Protein AF-A0A9N9QS93-F1 (afdb_monomer_lite)

Foldseek 3Di:
DDAWDQDPVLLVLVLVLCLVCVVQQPPDDPVPPDDPVVNVVSLQVSLVVSQVPPHTDRDDSVVVVVVVVVLLVVLLVCVVVVHDHDPSSVSSCVSSDVPPCPDDPDCVVPPDDDDDDDPDPPPPVPVVVVVVVVVVVVVVVPDDDDDDDDDDDDDDDDDDDDDDDDDDDDDDDDDDDPPVVVVVVVVVVVVVVVVVVVVVVVVVVVVVVVVVVVVVVCCVDPVVVVVVVVVVVVCVVDDDDDPVVVVVVVVVVVVDPVSVVVVVVVVVVVVVVVVVVLVVLLVVLLVVLVVVLPDPPPDPDPDDDDDDDDDDPFDFDQDPPRQTQRADDDQDPVNLLVLLLVLLVCSSRSVPPPSLVSSCVVVVSYDSVRSVVSVVDPVSSVSSSVSNVVVCVVVVVPVPPPPDPPPDDPPDPVVVVVVVVVVPPPDD

Secondary structure (DSSP, 8-state):
---PPPPHHHHHHHHHHHHH-THHHH----TTT--HHHHHHHHHHHHHHHHT-SSS----HHHHHHHHHHHHHHHHHHHHTTPPPPHHHHHHHHHH----------GGG----------SSTTSHHHHHHHHHHHHHHHHTT-------------------PPPP----------S-HHHHHHHHHHHHHHHHHHHHHHHHHHHHHHHHHHHHHHHHHHHSHHHHHHHHHHHHHHHHH-SS-HHHHHHHHHHHHH-HHHHHHHHHHHHHHHHHHHHHHHHHHHHHHHHHHHHHHS--------------------PEEPTTS-EE-TTPPPPHHHHHHHHHHHHHHHHHT--TTHHHHHHHH-TTS-HHHHHHHHHSHHHHHHHHHHHHHHHHHTT--TT--S----PPP--TTHHHHHHHTTSS---

pLDDT: mean 71.2, std 20.78, range [30.19, 97.88]

InterPro domains:
  IPR028002 Myb/SANT-like DNA-binding domain 5 [PF13873] (3-79)

Radius of gyration: 34.36 Å; chains: 1; bounding box: 88×80×97 Å

Sequence (428 aa):
MEKKRTTKTQFKIYLSFLRENPVLLTGKLNPSTTNPEDIIKAWEKLTTTLNSCKDGPMRDTASWKKAFTEWNSNARKKARENKPLTDLENAIINITGAVAVKGITVPELGLQVQNEPKEDEEHQYQEENLSLGQKLVDEVQKMDFDLDEEVVVLEVVDDDDKPQEVTPNRAPNIPKKNQEEKSNRDQLEELLAAVEKLRIAVASMQKYINSIDSRLKAIHSEEGRLLADKVMENLNKNLPLTFTENIQEFDKLMDNEDFKNTHAFSQRTQEAIKKVRQQAAYRDAVQNYLKDIQTPKVKPTTNKGKPQKPSAPDDQVAGPSGVTITKNARWTPDQISRLVSEEARLVYEGETRFMNQALFAFYSARTLGSIKNMRTRPEYKRQVVERLQRRTENLGINNGTLIGERSQPPSNIEDRNNAVAIKKGLVN

Organism: NCBI:txid467358

Structure (mmCIF, N/CA/C/O backbone):
data_AF-A0A9N9QS93-F1
#
_entry.id   AF-A0A9N9QS93-F1
#
loop_
_atom_site.group_PDB
_atom_site.id
_atom_site.type_symbol
_atom_site.label_atom_id
_atom_site.label_alt_id
_atom_site.label_comp_id
_atom_site.label_asym_id
_atom_site.label_entity_id
_atom_site.label_seq_id
_atom_site.pdbx_PDB_ins_code
_atom_site.Cartn_x
_atom_site.Cartn_y
_atom_site.Cartn_z
_atom_site.occupancy
_atom_site.B_iso_or_equiv
_atom_site.auth_seq_id
_atom_site.auth_comp_id
_atom_site.auth_asym_id
_atom_site.auth_atom_id
_atom_site.pdbx_PDB_model_num
ATOM 1 N N . MET A 1 1 ? 14.104 1.485 33.576 1.00 49.00 1 MET A N 1
ATOM 2 C CA . MET A 1 1 ? 12.699 1.291 34.000 1.00 49.00 1 MET A CA 1
ATOM 3 C C . MET A 1 1 ? 12.014 0.431 32.954 1.00 49.00 1 MET A C 1
ATOM 5 O O . MET A 1 1 ? 12.050 0.796 31.785 1.00 49.00 1 MET A O 1
ATOM 9 N N . GLU A 1 2 ? 11.469 -0.723 33.331 1.00 56.25 2 GLU A N 1
ATOM 10 C CA . GLU A 1 2 ? 10.764 -1.602 32.391 1.00 56.25 2 GLU A CA 1
ATOM 11 C C . GLU A 1 2 ? 9.545 -0.896 31.783 1.00 56.25 2 GLU A C 1
ATOM 13 O O . GLU A 1 2 ? 8.755 -0.255 32.484 1.00 56.25 2 GLU A O 1
ATOM 18 N N . LYS A 1 3 ? 9.385 -1.004 30.459 1.00 73.44 3 LYS A N 1
ATOM 19 C CA . LYS A 1 3 ? 8.229 -0.447 29.750 1.00 73.44 3 LYS A CA 1
ATOM 20 C C . LYS A 1 3 ? 6.999 -1.292 30.085 1.00 73.44 3 LYS A C 1
ATOM 22 O O . LYS A 1 3 ? 6.766 -2.329 29.469 1.00 73.44 3 LYS A O 1
ATOM 27 N N . LYS A 1 4 ? 6.199 -0.843 31.057 1.00 86.12 4 LYS A N 1
ATOM 28 C CA . LYS A 1 4 ? 4.921 -1.487 31.397 1.00 86.12 4 LYS A CA 1
ATOM 29 C C . LYS A 1 4 ? 4.010 -1.533 30.161 1.00 86.12 4 LYS A C 1
ATOM 31 O O . LYS A 1 4 ? 3.815 -0.524 29.474 1.00 86.12 4 LYS A O 1
ATOM 36 N N . ARG A 1 5 ? 3.449 -2.709 29.871 1.00 90.88 5 ARG A N 1
ATOM 37 C CA . ARG A 1 5 ? 2.455 -2.890 28.801 1.00 90.88 5 ARG A CA 1
ATOM 38 C C . ARG A 1 5 ? 1.121 -2.259 29.208 1.00 90.88 5 ARG A C 1
ATOM 40 O O . ARG A 1 5 ? 0.769 -2.257 30.385 1.00 90.88 5 ARG A O 1
ATOM 47 N N . THR A 1 6 ? 0.388 -1.726 28.231 1.00 93.25 6 THR A N 1
ATOM 48 C CA . THR A 1 6 ? -0.964 -1.186 28.441 1.00 93.25 6 THR A CA 1
ATOM 49 C C . THR A 1 6 ? -1.883 -2.290 28.953 1.00 93.25 6 THR A C 1
ATOM 51 O O . THR A 1 6 ? -1.929 -3.380 28.381 1.00 93.25 6 THR A O 1
ATOM 54 N N . THR A 1 7 ? -2.589 -2.026 30.048 1.00 95.06 7 THR A N 1
ATOM 55 C CA . THR A 1 7 ? -3.411 -3.038 30.720 1.00 95.06 7 THR A CA 1
ATOM 56 C C . THR A 1 7 ? -4.788 -3.175 30.071 1.00 95.06 7 THR A C 1
ATOM 58 O O . THR A 1 7 ? -5.277 -2.269 29.392 1.00 95.06 7 THR A O 1
ATOM 61 N N . LYS A 1 8 ? -5.464 -4.311 30.303 1.00 94.81 8 LYS A N 1
ATOM 62 C CA . LYS A 1 8 ? -6.842 -4.532 29.819 1.00 94.81 8 LYS A CA 1
ATOM 63 C C . LYS A 1 8 ? -7.809 -3.463 30.348 1.00 94.81 8 LYS A C 1
ATOM 65 O O . LYS A 1 8 ? -8.697 -3.035 29.617 1.00 94.81 8 LYS A O 1
ATOM 70 N N . THR A 1 9 ? -7.619 -3.004 31.586 1.00 95.44 9 THR A N 1
ATOM 71 C CA . THR A 1 9 ? -8.416 -1.931 32.202 1.00 95.44 9 THR A CA 1
ATOM 72 C C . THR A 1 9 ? -8.249 -0.610 31.454 1.00 95.44 9 THR A C 1
ATOM 74 O O . THR A 1 9 ? -9.244 0.027 31.117 1.00 95.44 9 THR A O 1
ATOM 77 N N . GLN A 1 10 ? -7.011 -0.243 31.105 1.00 95.88 10 GLN A N 1
ATOM 78 C CA . GLN A 1 10 ? -6.738 0.949 30.300 1.00 95.88 10 GLN A CA 1
ATOM 79 C C . GLN A 1 10 ? -7.393 0.860 28.914 1.00 95.88 10 GLN A C 1
ATOM 81 O O . GLN A 1 10 ? -8.005 1.829 28.475 1.00 95.88 10 GLN A O 1
ATOM 86 N N . PHE A 1 11 ? -7.360 -0.304 28.251 1.00 96.12 11 PHE A N 1
ATOM 87 C CA . PHE A 1 11 ? -8.075 -0.490 26.981 1.00 96.12 11 PHE A CA 1
ATOM 88 C C . PHE A 1 11 ? -9.597 -0.345 27.123 1.00 96.12 11 PHE A C 1
ATOM 90 O O . PHE A 1 11 ? -10.229 0.262 26.262 1.00 96.12 11 PHE A O 1
ATOM 97 N N . LYS A 1 12 ? -10.199 -0.846 28.210 1.00 96.56 12 LYS A N 1
ATOM 98 C CA . LYS A 1 12 ? -11.641 -0.676 28.469 1.00 96.56 12 LYS A CA 1
ATOM 99 C C . LYS A 1 12 ? -12.028 0.795 28.644 1.00 96.56 12 LYS A C 1
ATOM 101 O O . LYS A 1 12 ? -13.013 1.220 28.049 1.00 96.56 12 LYS A O 1
ATOM 106 N N . ILE A 1 13 ? -11.232 1.562 29.392 1.00 96.31 13 ILE A N 1
ATOM 107 C CA . ILE A 1 13 ? -11.418 3.015 29.560 1.00 96.31 13 ILE A CA 1
ATOM 108 C C . ILE A 1 13 ? -11.278 3.736 28.220 1.00 96.31 13 ILE A C 1
ATOM 110 O O . ILE A 1 13 ? -12.053 4.634 27.905 1.00 96.31 13 ILE A O 1
ATOM 114 N N . TYR A 1 14 ? -10.322 3.302 27.399 1.00 94.88 14 TYR A N 1
ATOM 115 C CA . TYR A 1 14 ? -10.157 3.814 26.044 1.00 94.88 14 TYR A CA 1
ATOM 116 C C . TYR A 1 14 ? -11.441 3.647 25.222 1.00 94.88 14 TYR A C 1
ATOM 118 O O . TYR A 1 14 ? -11.921 4.595 24.604 1.00 94.88 14 TYR A O 1
ATOM 126 N N . LEU A 1 15 ? -12.019 2.443 25.236 1.00 96.12 15 LEU A N 1
ATOM 127 C CA . LEU A 1 15 ? -13.228 2.115 24.479 1.00 96.12 15 LEU A CA 1
ATOM 128 C C . LEU A 1 15 ? -14.457 2.879 24.979 1.00 96.12 15 LEU A C 1
ATOM 130 O O . LEU A 1 15 ? -15.233 3.358 24.155 1.00 96.12 15 LEU A O 1
ATOM 134 N N . SER A 1 16 ? -14.648 3.003 26.298 1.00 96.38 16 SER A N 1
ATOM 135 C CA . SER A 1 16 ? -15.770 3.773 26.851 1.00 96.38 16 SER A CA 1
ATOM 136 C C . SER A 1 16 ? -15.666 5.246 26.467 1.00 96.38 16 SER A C 1
ATOM 138 O O . SER A 1 16 ? -16.629 5.818 25.964 1.00 96.38 16 SER A O 1
ATOM 140 N N . PHE A 1 17 ? -14.469 5.827 26.575 1.00 96.50 17 PHE A N 1
ATOM 141 C CA . PHE A 1 17 ? -14.252 7.230 26.239 1.00 96.50 17 PHE A CA 1
ATOM 142 C C . PHE A 1 17 ? -14.487 7.523 24.752 1.00 96.50 17 PHE A C 1
ATOM 144 O O . PHE A 1 17 ? -15.065 8.553 24.411 1.00 96.50 17 PHE A O 1
ATOM 151 N N . LEU A 1 18 ? -14.076 6.620 23.856 1.00 93.88 18 LEU A N 1
ATOM 152 C CA . LEU A 1 18 ? -14.307 6.774 22.416 1.00 93.88 18 LEU A CA 1
ATOM 153 C C . LEU A 1 18 ? -15.787 6.680 22.032 1.00 93.88 18 LEU A C 1
ATOM 155 O O . LEU A 1 18 ? -16.204 7.361 21.098 1.00 93.88 18 LEU A O 1
ATOM 159 N N . ARG A 1 19 ? -16.582 5.870 22.744 1.00 93.75 19 ARG A N 1
ATOM 160 C CA . ARG A 1 19 ? -18.041 5.825 22.549 1.00 93.75 19 ARG A CA 1
ATOM 161 C C . ARG A 1 19 ? -18.705 7.135 22.960 1.00 93.75 19 ARG A C 1
ATOM 163 O O . ARG A 1 19 ? -19.600 7.600 22.267 1.00 93.75 19 ARG A O 1
ATOM 170 N N . GLU A 1 20 ? -18.249 7.725 24.060 1.00 93.75 20 GLU A N 1
ATOM 171 C CA . GLU A 1 20 ? -18.758 9.005 24.565 1.00 93.75 20 GLU A CA 1
ATOM 172 C C . GLU A 1 20 ? -18.283 10.206 23.735 1.00 93.75 20 GLU A C 1
ATOM 174 O O . GLU A 1 20 ? -18.955 11.233 23.699 1.00 93.75 20 GLU A O 1
ATOM 179 N N . ASN A 1 21 ? -17.143 10.085 23.043 1.00 92.19 21 ASN A N 1
ATOM 180 C CA . ASN A 1 21 ? -16.522 11.178 22.292 1.00 92.19 21 ASN A CA 1
ATOM 181 C C . ASN A 1 21 ? -16.255 10.780 20.826 1.00 92.19 21 ASN A C 1
ATOM 183 O O . ASN A 1 21 ? -15.091 10.635 20.429 1.00 92.19 21 ASN A O 1
ATOM 187 N N . PRO A 1 22 ? -17.300 10.666 19.979 1.00 87.62 22 PRO A N 1
ATOM 188 C CA . PRO A 1 22 ? -17.157 10.264 18.574 1.00 87.62 22 PRO A CA 1
ATOM 189 C C . PRO A 1 22 ? -16.245 11.183 17.749 1.00 87.62 22 PRO A C 1
ATOM 191 O O . PRO A 1 22 ? -15.680 10.765 16.739 1.00 87.62 22 PRO A O 1
ATOM 194 N N . VAL A 1 23 ? -16.056 12.426 18.202 1.00 86.81 23 VAL A N 1
ATOM 195 C CA . VAL A 1 23 ? -15.156 13.421 17.600 1.00 86.81 23 VAL A CA 1
ATOM 196 C C . VAL A 1 23 ? -13.704 12.934 17.488 1.00 86.81 23 VAL A C 1
ATOM 198 O O . VAL A 1 23 ? -12.978 13.335 16.581 1.00 86.81 23 VAL A O 1
ATOM 201 N N . LEU A 1 24 ? -13.278 12.029 18.375 1.00 87.75 24 LEU A N 1
ATOM 202 C CA . LEU A 1 24 ? -11.933 11.453 18.348 1.00 87.75 24 LEU A CA 1
ATOM 203 C C . LEU A 1 24 ? -11.756 10.385 17.259 1.00 87.75 24 LEU A C 1
ATOM 205 O O . LEU A 1 24 ? -10.625 10.090 16.873 1.00 87.75 24 LEU A O 1
ATOM 209 N N . LEU A 1 25 ? -12.853 9.804 16.766 1.00 84.94 25 LEU A N 1
ATOM 210 C CA . LEU A 1 25 ? -12.836 8.700 15.805 1.00 84.94 25 LEU A CA 1
ATOM 211 C C . LEU A 1 25 ? -12.761 9.187 14.364 1.00 84.94 25 LEU A C 1
ATOM 213 O O . LEU A 1 25 ? -12.072 8.591 13.538 1.00 84.94 25 LEU A O 1
ATOM 217 N N . THR A 1 26 ? -13.496 10.250 14.048 1.00 71.69 26 THR A N 1
ATOM 218 C CA . THR A 1 26 ? -13.679 10.690 12.666 1.00 71.69 26 THR A CA 1
ATOM 219 C C . THR A 1 26 ? -12.402 11.258 12.069 1.00 71.69 26 THR A C 1
ATOM 221 O O . THR A 1 26 ? -12.235 11.166 10.854 1.00 71.69 26 THR A O 1
ATOM 224 N N . GLY A 1 27 ? -11.508 11.848 12.877 1.00 62.06 27 GLY A N 1
ATOM 225 C CA . GLY A 1 27 ? -10.233 12.450 12.441 1.00 62.06 27 GLY A CA 1
ATOM 226 C C . GLY A 1 27 ? -10.374 13.580 11.407 1.00 62.06 27 GLY A C 1
ATOM 227 O O . GLY A 1 27 ? -9.399 14.236 11.051 1.00 62.06 27 GLY A O 1
ATOM 228 N N . LYS A 1 28 ? -11.594 13.811 10.922 1.00 58.72 28 LYS A N 1
ATOM 229 C CA . LYS A 1 28 ? -11.998 14.856 10.006 1.00 58.72 28 LYS A CA 1
ATOM 230 C C . LYS A 1 28 ? -12.553 15.974 10.865 1.00 58.72 28 LYS A C 1
ATOM 232 O O . LYS A 1 28 ? -13.632 15.850 11.439 1.00 58.72 28 LYS A O 1
ATOM 237 N N . LEU A 1 29 ? -11.786 17.053 10.944 1.00 52.09 29 LEU A N 1
ATOM 238 C CA . LEU A 1 29 ? -12.290 18.347 11.368 1.00 52.09 29 LEU A CA 1
ATOM 239 C C . LEU A 1 29 ? -13.377 18.729 10.363 1.00 52.09 29 LEU A C 1
ATOM 241 O O . LEU A 1 29 ? -13.063 19.132 9.245 1.00 52.09 29 LEU A O 1
ATOM 245 N N . ASN A 1 30 ? -14.647 18.542 10.717 1.00 55.81 30 ASN A N 1
ATOM 246 C CA . ASN A 1 30 ? -15.706 19.219 9.985 1.00 55.81 30 ASN A CA 1
ATOM 247 C C . ASN A 1 30 ? -15.518 20.717 10.267 1.00 55.81 30 ASN A C 1
ATOM 249 O O . ASN A 1 30 ? -15.663 21.112 11.429 1.00 55.81 30 ASN A O 1
ATOM 253 N N . PRO A 1 31 ? -15.185 21.544 9.254 1.00 53.72 31 PRO A N 1
ATOM 254 C CA . PRO A 1 31 ? -14.820 22.947 9.468 1.00 53.72 31 PRO A CA 1
ATOM 255 C C . PRO A 1 31 ? -15.928 23.765 10.138 1.00 53.72 31 PRO A C 1
ATOM 257 O O . PRO A 1 31 ? -15.662 24.820 10.697 1.00 53.72 31 PRO A O 1
ATOM 260 N N . SER A 1 32 ? -17.171 23.283 10.067 1.00 56.09 32 SER A N 1
ATOM 261 C CA . SER A 1 32 ? -18.353 23.964 10.583 1.00 56.09 32 SER A CA 1
ATOM 262 C C . SER A 1 32 ? -18.759 23.565 12.004 1.00 56.09 32 SER A C 1
ATOM 264 O O . SER A 1 32 ? -19.561 24.279 12.595 1.00 56.09 32 SER A O 1
ATOM 266 N N . THR A 1 33 ? -18.275 22.445 12.558 1.00 60.69 33 THR A N 1
ATOM 267 C CA . THR A 1 33 ? -18.857 21.877 13.797 1.00 60.69 33 THR A CA 1
ATOM 268 C C . THR A 1 33 ? -17.859 21.502 14.880 1.00 60.69 33 THR A C 1
ATOM 270 O O . THR A 1 33 ? -18.278 21.207 15.995 1.00 60.69 33 THR A O 1
ATOM 273 N N . THR A 1 34 ? -16.559 21.450 14.593 1.00 72.31 34 THR A N 1
ATOM 274 C CA . THR A 1 34 ? -15.590 20.937 15.567 1.00 72.31 34 THR A CA 1
ATOM 275 C C . THR A 1 34 ? -14.403 21.870 15.696 1.00 72.31 34 THR A C 1
ATOM 277 O O . THR A 1 34 ? -13.555 21.933 14.806 1.00 72.31 34 THR A O 1
ATOM 280 N N . ASN A 1 35 ? -14.326 22.560 16.835 1.00 82.94 35 ASN A N 1
ATOM 281 C CA . ASN A 1 35 ? -13.157 23.356 17.165 1.00 82.94 35 ASN A CA 1
ATOM 282 C C . ASN A 1 35 ? -11.963 22.425 17.433 1.00 82.94 35 ASN A C 1
ATOM 284 O O . ASN A 1 35 ? -12.101 21.423 18.143 1.00 82.94 35 ASN A O 1
ATOM 288 N N . PRO A 1 36 ? -10.768 22.746 16.912 1.00 85.25 36 PRO A N 1
ATOM 289 C CA . PRO A 1 36 ? -9.567 21.945 17.144 1.00 85.25 36 PRO A CA 1
ATOM 290 C C . PRO A 1 36 ? -9.199 21.860 18.634 1.00 85.25 36 PRO A C 1
ATOM 292 O O . PRO A 1 36 ? -8.659 20.845 19.075 1.00 85.25 36 PRO A O 1
ATOM 295 N N . GLU A 1 37 ? -9.541 22.882 19.425 1.00 88.31 37 GLU A N 1
ATOM 296 C CA . GLU A 1 37 ? -9.319 22.884 20.873 1.00 88.31 37 GLU A CA 1
ATOM 297 C C . GLU A 1 37 ? -10.093 21.789 21.607 1.00 88.31 37 GLU A C 1
ATOM 299 O O . GLU A 1 37 ? -9.566 21.202 22.550 1.00 88.31 37 GLU A O 1
ATOM 304 N N . ASP A 1 38 ? -11.313 21.467 21.175 1.00 88.12 38 ASP A N 1
ATOM 305 C CA . ASP A 1 38 ? -12.143 20.465 21.851 1.00 88.12 38 ASP A CA 1
ATOM 306 C C . ASP A 1 38 ? -11.562 19.060 21.673 1.00 88.12 38 ASP A C 1
ATOM 308 O O . ASP A 1 38 ? -11.602 18.239 22.588 1.00 88.12 38 ASP A O 1
ATOM 312 N N . ILE A 1 39 ? -10.927 18.800 20.525 1.00 89.88 39 ILE A N 1
ATOM 313 C CA . ILE A 1 39 ? -10.193 17.554 20.279 1.00 89.88 39 ILE A CA 1
ATOM 314 C C . ILE A 1 39 ? -8.963 17.471 21.183 1.00 89.88 39 ILE A C 1
ATOM 316 O O . ILE A 1 39 ? -8.694 16.410 21.749 1.00 89.88 39 ILE A O 1
ATOM 320 N N . ILE A 1 40 ? -8.213 18.568 21.333 1.00 91.69 40 ILE A N 1
ATOM 321 C CA . ILE A 1 40 ? -7.046 18.615 22.225 1.00 91.69 40 ILE A CA 1
ATOM 322 C C . ILE A 1 40 ? -7.488 18.353 23.671 1.00 91.69 40 ILE A C 1
ATOM 324 O O . ILE A 1 40 ? -6.968 17.428 24.296 1.00 91.69 40 ILE A O 1
ATOM 328 N N . LYS A 1 41 ? -8.521 19.056 24.151 1.00 94.06 41 LYS A N 1
ATOM 329 C CA . LYS A 1 41 ? -9.094 18.877 25.496 1.00 94.06 41 LYS A CA 1
ATOM 330 C C . LYS A 1 41 ? -9.623 17.458 25.719 1.00 94.06 41 LYS A C 1
ATOM 332 O O . LYS A 1 41 ? -9.395 16.875 26.778 1.00 94.06 41 LYS A O 1
ATOM 337 N N . ALA A 1 42 ? -10.288 16.859 24.728 1.00 94.38 42 ALA A N 1
ATOM 338 C CA . ALA A 1 42 ? -10.767 15.479 24.813 1.00 94.38 42 ALA A CA 1
ATOM 339 C C . ALA A 1 42 ? -9.605 14.477 24.946 1.00 94.38 42 ALA A C 1
ATOM 341 O O . ALA A 1 42 ? -9.665 13.558 25.765 1.00 94.38 42 ALA A O 1
ATOM 342 N N . TRP A 1 43 ? -8.520 14.684 24.197 1.00 95.56 43 TRP A N 1
ATOM 343 C CA . TRP A 1 43 ? -7.308 13.871 24.297 1.00 95.56 43 TRP A CA 1
ATOM 344 C C . TRP A 1 43 ? -6.577 14.030 25.639 1.00 95.56 43 TRP A C 1
ATOM 346 O O . TRP A 1 43 ? -6.090 13.042 26.195 1.00 95.56 43 TRP A O 1
ATOM 356 N N . GLU A 1 44 ? -6.508 15.245 26.178 1.00 96.62 44 GLU A N 1
ATOM 357 C CA . GLU A 1 44 ? -5.924 15.524 27.497 1.00 96.62 44 GLU A CA 1
ATOM 358 C C . GLU A 1 44 ? -6.747 14.898 28.628 1.00 96.62 44 GLU A C 1
ATOM 360 O O . GLU A 1 44 ? -6.191 14.256 29.527 1.00 96.62 44 GLU A O 1
ATOM 365 N N . LYS A 1 45 ? -8.080 15.001 28.551 1.00 97.12 45 LYS A N 1
ATOM 366 C CA . LYS A 1 45 ? -8.998 14.356 29.497 1.00 97.12 45 LYS A CA 1
ATOM 367 C C . LYS A 1 45 ? -8.814 12.839 29.486 1.00 97.12 45 LYS A C 1
ATOM 369 O O . LYS A 1 45 ? -8.608 12.254 30.547 1.00 97.12 45 LYS A O 1
ATOM 374 N N . LEU A 1 46 ? -8.793 12.217 28.304 1.00 96.75 46 LEU A N 1
ATOM 375 C CA . LEU A 1 46 ? -8.540 10.781 28.162 1.00 96.75 46 LEU A CA 1
ATOM 376 C C . LEU A 1 46 ? -7.184 10.378 28.756 1.00 96.75 46 LEU A C 1
ATOM 378 O O . LEU A 1 46 ? -7.097 9.401 29.498 1.00 96.75 46 LEU A O 1
ATOM 382 N N . THR A 1 47 ? -6.134 11.151 28.478 1.00 97.19 47 THR A N 1
ATOM 383 C CA . THR A 1 47 ? -4.787 10.902 29.014 1.00 97.19 47 THR A CA 1
ATOM 384 C C . THR A 1 47 ? -4.776 10.942 30.541 1.00 97.19 47 THR A C 1
ATOM 386 O O . THR A 1 47 ? -4.214 10.056 31.183 1.00 97.19 47 THR A O 1
ATOM 389 N N . THR A 1 48 ? -5.467 11.917 31.131 1.00 97.44 48 THR A N 1
ATOM 390 C CA . THR A 1 48 ? -5.608 12.052 32.586 1.00 97.44 48 THR A CA 1
ATOM 391 C C . THR A 1 48 ? -6.356 10.862 33.186 1.00 97.44 48 THR A C 1
ATOM 393 O O . THR A 1 48 ? -5.921 10.302 34.193 1.00 97.44 48 THR A O 1
ATOM 396 N N . THR A 1 49 ? -7.442 10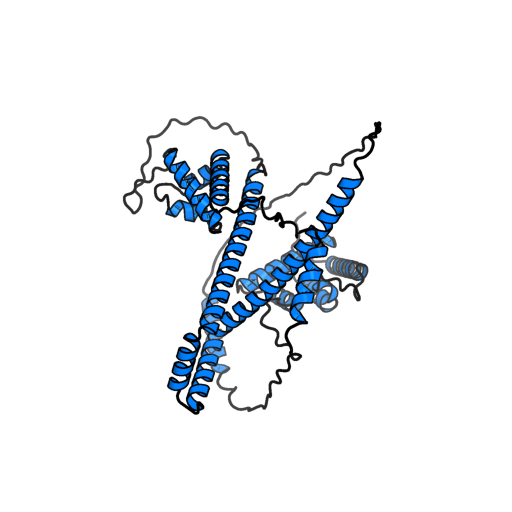.411 32.550 1.00 96.62 49 THR A N 1
ATOM 397 C CA . THR A 1 49 ? -8.208 9.237 32.996 1.00 96.62 49 THR A CA 1
ATOM 398 C C . THR A 1 49 ? -7.385 7.947 32.905 1.00 96.62 49 THR A C 1
ATOM 400 O O . THR A 1 49 ? -7.374 7.165 33.853 1.00 96.62 49 THR A O 1
ATOM 403 N N . LEU A 1 50 ? -6.638 7.739 31.815 1.00 96.25 50 LEU A N 1
ATOM 404 C CA . LEU A 1 50 ? -5.774 6.563 31.633 1.00 96.25 50 LEU A CA 1
ATOM 405 C C . LEU A 1 50 ? -4.599 6.532 32.616 1.00 96.25 50 LEU A C 1
ATOM 407 O O . LEU A 1 50 ? -4.239 5.461 33.108 1.00 96.25 50 LEU A O 1
ATOM 411 N N . ASN A 1 51 ? -4.012 7.694 32.909 1.00 96.12 51 ASN A N 1
ATOM 412 C CA . ASN A 1 51 ? -2.896 7.823 33.849 1.00 96.12 51 ASN A CA 1
ATOM 413 C C . ASN A 1 51 ? -3.348 7.745 35.317 1.00 96.12 51 ASN A C 1
ATOM 415 O O . ASN A 1 51 ? -2.530 7.470 36.188 1.00 96.12 51 ASN A O 1
ATOM 419 N N . SER A 1 52 ? -4.641 7.946 35.591 1.00 96.06 52 SER A N 1
ATOM 420 C CA . SER A 1 52 ? -5.232 7.760 36.922 1.00 96.06 52 SER A CA 1
ATOM 421 C C . SER A 1 52 ? -5.419 6.277 37.281 1.00 96.06 52 SER A C 1
ATOM 423 O O . SER A 1 52 ? -5.641 5.939 38.445 1.00 96.06 52 SER A O 1
ATOM 425 N N . CYS A 1 53 ? -5.306 5.362 36.309 1.00 93.06 53 CYS A N 1
ATOM 426 C CA . CYS A 1 53 ? -5.226 3.930 36.583 1.00 93.06 53 CYS A CA 1
ATOM 427 C C . CYS A 1 53 ? -3.902 3.598 37.273 1.00 93.06 53 CYS A C 1
ATOM 429 O O . CYS A 1 53 ? -2.838 3.732 36.674 1.00 93.06 53 CYS A O 1
ATOM 431 N N . LYS A 1 54 ? -3.975 3.084 38.507 1.00 88.06 54 LYS A N 1
ATOM 432 C CA . LYS A 1 54 ? -2.799 2.603 39.256 1.00 88.06 54 LYS A CA 1
ATOM 433 C C . LYS A 1 54 ? -2.048 1.482 38.519 1.00 88.06 54 LYS A C 1
ATOM 435 O O . LYS A 1 54 ? -0.829 1.373 38.641 1.00 88.06 54 LYS A O 1
ATOM 440 N N . ASP A 1 55 ? -2.768 0.712 37.702 1.00 85.88 55 ASP A N 1
ATOM 441 C CA . ASP A 1 55 ? -2.240 -0.429 36.959 1.00 85.88 55 ASP A CA 1
ATOM 442 C C . ASP A 1 55 ? -2.007 -0.087 35.481 1.00 85.88 55 ASP A C 1
ATOM 444 O O . ASP A 1 55 ? -2.882 -0.268 34.626 1.00 85.88 55 ASP A O 1
ATOM 448 N N . GLY A 1 56 ? -0.801 0.387 35.164 1.00 89.50 56 GLY A N 1
ATOM 449 C CA . GLY A 1 56 ? -0.339 0.521 33.783 1.00 89.50 56 GLY A CA 1
ATOM 450 C C . GLY A 1 56 ? 0.804 1.516 33.580 1.00 89.50 56 GLY A C 1
ATOM 451 O O . GLY A 1 56 ? 1.304 2.110 34.537 1.00 89.50 56 GLY A O 1
ATOM 452 N N . PRO A 1 57 ? 1.274 1.678 32.331 1.00 94.25 57 PRO A N 1
ATOM 453 C CA . PRO A 1 57 ? 2.170 2.762 31.963 1.00 94.25 57 PRO A CA 1
ATOM 454 C C . PRO A 1 57 ? 1.445 4.104 32.065 1.00 94.25 57 PRO A C 1
ATOM 456 O O . PRO A 1 57 ? 0.319 4.241 31.586 1.00 94.25 57 PRO A O 1
ATOM 459 N N . MET A 1 58 ? 2.138 5.096 32.615 1.00 94.81 58 MET A N 1
ATOM 460 C CA . MET A 1 58 ? 1.775 6.500 32.456 1.00 94.81 58 MET A CA 1
ATOM 461 C C . MET A 1 58 ? 2.435 7.016 31.183 1.00 94.81 58 MET A C 1
ATOM 463 O O . MET A 1 58 ? 3.619 6.761 30.949 1.00 94.81 58 MET A O 1
ATOM 467 N N . ARG A 1 59 ? 1.665 7.692 30.335 1.00 95.00 59 ARG A N 1
ATOM 468 C CA . ARG A 1 59 ? 2.158 8.241 29.068 1.00 95.00 59 ARG A CA 1
ATOM 469 C C . ARG A 1 59 ? 1.626 9.651 28.870 1.00 95.00 59 ARG A C 1
ATOM 471 O O . ARG A 1 59 ? 0.583 10.012 29.415 1.00 95.00 59 ARG A O 1
ATOM 478 N N . ASP A 1 60 ? 2.343 10.438 28.088 1.00 97.12 60 ASP A N 1
ATOM 479 C CA . ASP A 1 60 ? 1.874 11.727 27.602 1.00 97.12 60 ASP A CA 1
ATOM 480 C C . ASP A 1 60 ? 0.815 11.547 26.500 1.00 97.12 60 ASP A C 1
ATOM 482 O O . ASP A 1 60 ? 0.627 10.461 25.935 1.00 97.12 60 ASP A O 1
ATOM 486 N N . THR A 1 61 ? 0.125 12.638 26.174 1.00 96.38 61 THR A N 1
ATOM 487 C CA . THR A 1 61 ? -0.964 12.644 25.194 1.00 96.38 61 THR A CA 1
ATOM 488 C C . THR A 1 61 ? -0.507 12.159 23.815 1.00 96.38 61 THR A C 1
ATOM 490 O O . THR A 1 61 ? -1.247 11.438 23.140 1.00 96.38 61 THR A O 1
ATOM 493 N N . ALA A 1 62 ? 0.712 12.499 23.377 1.00 94.69 62 ALA A N 1
ATOM 494 C CA . ALA A 1 62 ? 1.216 12.077 22.070 1.00 94.69 62 ALA A CA 1
ATOM 495 C C . ALA A 1 62 ? 1.526 10.573 22.051 1.00 94.69 62 ALA A C 1
ATOM 497 O O . ALA A 1 62 ? 1.144 9.868 21.111 1.00 94.69 62 ALA A O 1
ATOM 498 N N . SER A 1 63 ? 2.124 10.047 23.121 1.00 94.81 63 SER A N 1
ATOM 499 C CA . SER A 1 63 ? 2.355 8.607 23.264 1.00 94.81 63 SER A CA 1
ATOM 500 C C . SER A 1 63 ? 1.061 7.796 23.350 1.00 94.81 63 SER A C 1
ATOM 502 O O . SER A 1 63 ? 0.999 6.697 22.793 1.00 94.81 63 SER A O 1
ATOM 504 N N . TRP A 1 64 ? 0.008 8.311 23.996 1.00 96.00 64 TRP A N 1
ATOM 505 C CA . TRP A 1 64 ? -1.302 7.649 24.009 1.00 96.00 64 TRP A CA 1
ATOM 506 C C . TRP A 1 64 ? -1.975 7.635 22.635 1.00 96.00 64 TRP A C 1
ATOM 508 O O . TRP A 1 64 ? -2.541 6.607 22.255 1.00 96.00 64 TRP A O 1
ATOM 518 N N . LYS A 1 65 ? -1.858 8.720 21.860 1.00 94.81 65 LYS A N 1
ATOM 519 C CA . LYS A 1 65 ? -2.309 8.759 20.458 1.00 94.81 65 LYS A CA 1
ATOM 520 C C . LYS A 1 65 ? -1.571 7.727 19.604 1.00 94.81 65 LYS A C 1
ATOM 522 O O . LYS A 1 65 ? -2.200 6.990 18.847 1.00 94.81 65 LYS A O 1
ATOM 527 N N . LYS A 1 66 ? -0.244 7.627 19.750 1.00 94.75 66 LYS A N 1
ATOM 528 C CA . LYS A 1 66 ? 0.574 6.639 19.025 1.00 94.75 66 LYS A CA 1
ATOM 529 C C . LYS A 1 66 ? 0.168 5.206 19.374 1.00 94.75 66 LYS A C 1
ATOM 531 O O . LYS A 1 66 ? -0.051 4.404 18.470 1.00 94.75 66 LYS A O 1
ATOM 536 N N . ALA A 1 67 ? 0.005 4.916 20.665 1.00 94.62 67 ALA A N 1
ATOM 537 C CA . ALA A 1 67 ? -0.421 3.605 21.154 1.00 94.62 67 ALA A CA 1
ATOM 538 C C . ALA A 1 67 ? -1.774 3.176 20.571 1.00 94.62 67 ALA A C 1
ATOM 540 O O . ALA A 1 67 ? -1.965 2.018 20.211 1.00 94.62 67 ALA A O 1
ATOM 541 N N . PHE A 1 68 ? -2.702 4.121 20.445 1.00 94.19 68 PHE A N 1
ATOM 542 C CA . PHE A 1 68 ? -4.003 3.873 19.842 1.00 94.19 68 PHE A CA 1
ATOM 543 C C . PHE A 1 68 ? -3.944 3.639 18.343 1.00 94.19 68 PHE A C 1
ATOM 545 O O . PHE A 1 68 ? -4.553 2.688 17.860 1.00 94.19 68 PHE A O 1
ATOM 552 N N . THR A 1 69 ? -3.188 4.454 17.608 1.00 93.88 69 THR A N 1
ATOM 553 C CA . THR A 1 69 ? -2.991 4.254 16.167 1.00 93.88 69 THR A CA 1
ATOM 554 C C . THR A 1 69 ? -2.400 2.875 15.880 1.00 93.88 69 THR A C 1
ATOM 556 O O . THR A 1 69 ? -2.867 2.182 14.973 1.00 93.88 69 THR A O 1
ATOM 559 N N . GLU A 1 70 ? -1.415 2.448 16.672 1.00 95.31 70 GLU A N 1
ATOM 560 C CA . GLU A 1 70 ? -0.805 1.123 16.571 1.00 95.31 70 GLU A CA 1
ATOM 561 C C . GLU A 1 70 ? -1.804 0.008 16.906 1.00 95.31 70 GLU A C 1
ATOM 563 O O . GLU A 1 70 ? -1.985 -0.917 16.112 1.00 95.31 70 GLU A O 1
ATOM 568 N N . TRP A 1 71 ? -2.516 0.122 18.031 1.00 95.44 71 TRP A N 1
ATOM 569 C CA . TRP A 1 71 ? -3.524 -0.856 18.438 1.00 95.44 71 TRP A CA 1
ATOM 570 C C . TRP A 1 71 ? -4.651 -0.999 17.404 1.00 95.44 71 TRP A C 1
ATOM 572 O O . TRP A 1 71 ? -4.959 -2.114 16.984 1.00 95.44 71 TRP A O 1
ATOM 582 N N . ASN A 1 72 ? -5.205 0.115 16.918 1.00 94.44 72 ASN A N 1
ATOM 583 C CA . ASN A 1 72 ? -6.240 0.132 15.883 1.00 94.44 72 ASN A CA 1
ATOM 584 C C . ASN A 1 72 ? -5.726 -0.468 14.559 1.00 94.44 72 ASN A C 1
ATOM 586 O O . ASN A 1 72 ? -6.413 -1.265 13.920 1.00 94.44 72 ASN A O 1
ATOM 590 N N . SER A 1 73 ? -4.493 -0.145 14.155 1.00 94.62 73 SER A N 1
ATOM 591 C CA . SER A 1 73 ? -3.882 -0.703 12.939 1.00 94.62 73 SER A CA 1
ATOM 592 C C . SER A 1 73 ? -3.684 -2.215 13.036 1.00 94.62 73 SER A C 1
ATOM 594 O O . SER A 1 73 ? -3.984 -2.932 12.077 1.00 94.62 73 SER A O 1
ATOM 596 N N . ASN A 1 74 ? -3.235 -2.705 14.194 1.00 95.62 74 ASN A N 1
ATOM 597 C CA . ASN A 1 74 ? -3.043 -4.128 14.456 1.00 95.62 74 ASN A CA 1
ATOM 598 C C . ASN A 1 74 ? -4.376 -4.884 14.497 1.00 95.62 74 ASN A C 1
ATOM 600 O O . ASN A 1 74 ? -4.495 -5.917 13.839 1.00 95.62 74 ASN A O 1
ATOM 604 N N . ALA A 1 75 ? -5.396 -4.339 15.169 1.00 95.94 75 ALA A N 1
ATOM 605 C CA . ALA A 1 75 ? -6.742 -4.912 15.183 1.00 95.94 75 ALA A CA 1
ATOM 606 C C . ALA A 1 75 ? -7.306 -5.028 13.756 1.00 95.94 75 ALA A C 1
ATOM 608 O O . ALA A 1 75 ? -7.718 -6.102 13.319 1.00 95.94 75 ALA A O 1
ATOM 609 N N . ARG A 1 76 ? -7.219 -3.952 12.963 1.00 94.25 76 ARG A N 1
ATOM 610 C CA . ARG A 1 76 ? -7.661 -3.957 11.559 1.00 94.25 76 ARG A CA 1
ATOM 611 C C . ARG A 1 76 ? -6.855 -4.918 10.686 1.00 94.25 76 ARG A C 1
ATOM 613 O O . ARG A 1 76 ? -7.413 -5.509 9.766 1.00 94.25 76 ARG A O 1
ATOM 620 N N . LYS A 1 77 ? -5.548 -5.061 10.924 1.00 94.62 77 LYS A N 1
ATOM 621 C CA . LYS A 1 77 ? -4.703 -6.023 10.202 1.00 94.62 77 LYS A CA 1
ATOM 622 C C . LYS A 1 77 ? -5.144 -7.457 10.490 1.00 94.62 77 LYS A C 1
ATOM 624 O O . LYS A 1 77 ? -5.382 -8.190 9.538 1.00 94.62 77 LYS A O 1
ATOM 629 N N . LYS A 1 78 ? -5.332 -7.818 11.764 1.00 95.56 78 LYS A N 1
ATOM 630 C CA . LYS A 1 78 ? -5.845 -9.141 12.158 1.00 95.56 78 LYS A CA 1
ATOM 631 C C . LYS A 1 78 ? -7.202 -9.441 11.526 1.00 95.56 78 LYS A C 1
ATOM 633 O O . LYS A 1 78 ? -7.376 -10.522 10.976 1.00 95.56 78 LYS A O 1
ATOM 638 N N . ALA A 1 79 ? -8.108 -8.463 11.520 1.00 94.62 79 ALA A N 1
ATOM 639 C CA . ALA A 1 79 ? -9.417 -8.605 10.889 1.00 94.62 79 ALA A CA 1
ATOM 640 C C . ALA A 1 79 ? -9.329 -8.869 9.378 1.00 94.62 79 ALA A C 1
ATOM 642 O O . ALA A 1 79 ? -10.032 -9.731 8.868 1.00 94.62 79 ALA A O 1
ATOM 643 N N . ARG A 1 80 ? -8.436 -8.179 8.653 1.00 93.06 80 ARG A N 1
ATOM 644 C CA . ARG A 1 80 ? -8.216 -8.434 7.214 1.00 93.06 80 ARG A CA 1
ATOM 645 C C . ARG A 1 80 ? -7.598 -9.802 6.930 1.00 93.06 80 ARG A C 1
ATOM 647 O O . ARG A 1 80 ? -7.824 -10.354 5.863 1.00 93.06 80 ARG A O 1
ATOM 654 N N . GLU A 1 81 ? -6.796 -10.313 7.857 1.00 93.81 81 GLU A N 1
ATOM 655 C CA . GLU A 1 81 ? -6.170 -11.634 7.768 1.00 93.81 81 GLU A CA 1
ATOM 656 C C . GLU A 1 81 ? -7.106 -12.763 8.248 1.00 93.81 81 GLU A C 1
ATOM 658 O O . GLU A 1 81 ? -6.669 -13.908 8.298 1.00 93.81 81 GLU A O 1
ATOM 663 N N . ASN A 1 82 ? -8.365 -12.458 8.606 1.00 92.94 82 ASN A N 1
ATOM 664 C CA . ASN A 1 82 ? -9.335 -13.388 9.205 1.00 92.94 82 ASN A CA 1
ATOM 665 C C . ASN A 1 82 ? -8.791 -14.135 10.438 1.00 92.94 82 ASN A C 1
ATOM 667 O O . ASN A 1 82 ? -9.154 -15.279 10.702 1.00 92.94 82 ASN A O 1
ATOM 671 N N . LYS A 1 83 ? -7.900 -13.492 11.202 1.00 95.81 83 LYS A N 1
ATOM 672 C CA . LYS A 1 83 ? -7.372 -14.047 12.453 1.00 95.81 83 LYS A CA 1
ATOM 673 C C . LYS A 1 83 ? -8.375 -13.843 13.591 1.00 95.81 83 LYS A C 1
ATOM 675 O O . LYS A 1 83 ? -9.068 -12.822 13.590 1.00 95.81 83 LYS A O 1
ATOM 680 N N . PRO A 1 84 ? -8.419 -14.746 14.589 1.00 94.44 84 PRO A N 1
ATOM 681 C CA . PRO A 1 84 ? -9.281 -14.574 15.751 1.00 94.44 84 PRO A CA 1
ATOM 682 C C . PRO A 1 84 ? -8.939 -13.261 16.467 1.00 94.44 84 PRO A C 1
ATOM 684 O O . PRO A 1 84 ? -7.785 -12.993 16.818 1.00 94.44 84 PRO A O 1
ATOM 687 N N . LEU A 1 85 ? -9.957 -12.421 16.630 1.00 95.75 85 LEU A N 1
ATOM 688 C CA . LEU A 1 85 ? -9.874 -11.127 17.296 1.00 95.75 85 LEU A CA 1
ATOM 689 C C . LEU A 1 85 ? -10.269 -11.289 18.759 1.00 95.75 85 LEU A C 1
ATOM 691 O O . LEU A 1 85 ? -11.255 -11.949 19.076 1.00 95.75 85 LEU A O 1
ATOM 695 N N . THR A 1 86 ? -9.522 -10.647 19.650 1.00 96.81 86 THR A N 1
ATOM 696 C CA . THR A 1 86 ? -9.923 -10.538 21.058 1.00 96.81 86 THR A CA 1
ATOM 697 C C . THR A 1 86 ? -11.142 -9.622 21.208 1.00 96.81 86 THR A C 1
ATOM 699 O O . THR A 1 86 ? -11.364 -8.734 20.384 1.00 96.81 86 THR A O 1
ATOM 702 N N . ASP A 1 87 ? -11.902 -9.757 22.298 1.00 97.06 87 ASP A N 1
ATOM 703 C CA . ASP A 1 87 ? -13.101 -8.934 22.553 1.00 97.06 87 ASP A CA 1
ATOM 704 C C . ASP A 1 87 ? -12.826 -7.424 22.483 1.00 97.06 87 ASP A C 1
ATOM 706 O O . ASP A 1 87 ? -13.634 -6.646 21.976 1.00 97.06 87 ASP A O 1
ATOM 710 N N . LEU A 1 88 ? -11.652 -7.000 22.962 1.00 96.88 88 LEU A N 1
ATOM 711 C CA . LEU A 1 88 ? -11.219 -5.602 22.917 1.00 96.88 88 LEU A CA 1
ATOM 712 C C . LEU A 1 88 ? -10.916 -5.144 21.483 1.00 96.88 88 LEU A C 1
ATOM 714 O O . LEU A 1 88 ? -11.225 -4.008 21.125 1.00 96.88 88 LEU A O 1
ATOM 718 N N . GLU A 1 89 ? -10.328 -6.017 20.661 1.00 96.44 89 GLU A N 1
ATOM 719 C CA . GLU A 1 89 ? -10.054 -5.744 19.246 1.00 96.44 89 GLU A CA 1
ATOM 720 C C . GLU A 1 89 ? -11.354 -5.684 18.427 1.00 96.44 89 GLU A C 1
ATOM 722 O O . GLU A 1 89 ? -11.526 -4.777 17.613 1.00 96.44 89 GLU A O 1
ATOM 727 N N . ASN A 1 90 ? -12.309 -6.577 18.697 1.00 95.62 90 ASN A N 1
ATOM 728 C CA . ASN A 1 90 ? -13.649 -6.510 18.110 1.00 95.62 90 ASN A CA 1
ATOM 729 C C . ASN A 1 90 ? -14.358 -5.205 18.495 1.00 95.62 90 ASN A C 1
ATOM 731 O O . ASN A 1 90 ? -14.905 -4.508 17.639 1.00 95.62 90 ASN A O 1
ATOM 735 N N . ALA A 1 91 ? -14.288 -4.814 19.770 1.00 95.62 91 ALA A N 1
ATOM 736 C CA . ALA A 1 91 ? -14.902 -3.581 20.243 1.00 95.62 91 ALA A CA 1
ATOM 737 C C . ALA A 1 91 ? -14.326 -2.331 19.557 1.00 95.62 91 ALA A C 1
ATOM 739 O O . ALA A 1 91 ? -15.100 -1.448 19.183 1.00 95.62 91 ALA A O 1
ATOM 740 N N . ILE A 1 92 ? -13.003 -2.243 19.356 1.00 94.81 92 ILE A N 1
ATOM 741 C CA . ILE A 1 92 ? -12.416 -1.069 18.692 1.00 94.81 92 ILE A CA 1
ATOM 742 C C . ILE A 1 92 ? -12.754 -1.010 17.199 1.00 94.81 92 ILE A C 1
ATOM 744 O O . ILE A 1 92 ? -12.990 0.078 16.667 1.00 94.81 92 ILE A O 1
ATOM 748 N N . ILE A 1 93 ? -12.830 -2.155 16.519 1.00 94.19 93 ILE A N 1
ATOM 749 C CA . ILE A 1 93 ? -13.253 -2.212 15.113 1.00 94.19 93 ILE A CA 1
ATOM 750 C C . ILE A 1 93 ? -14.705 -1.749 14.981 1.00 94.19 93 ILE A C 1
ATOM 752 O O . ILE A 1 93 ? -15.000 -0.921 14.121 1.00 94.19 93 ILE A O 1
ATOM 756 N N . ASN A 1 94 ? -15.585 -2.208 15.873 1.00 93.19 94 ASN A N 1
ATOM 757 C CA . ASN A 1 94 ? -16.994 -1.821 15.872 1.00 93.19 94 ASN A CA 1
ATOM 758 C C . ASN A 1 94 ? -17.175 -0.317 16.125 1.00 93.19 94 ASN A C 1
ATOM 760 O O . ASN A 1 94 ? -17.952 0.329 15.431 1.00 93.19 94 ASN A O 1
ATOM 764 N N . ILE A 1 95 ? -16.424 0.261 17.071 1.00 92.38 95 ILE A N 1
ATOM 765 C CA . ILE A 1 95 ? -16.500 1.698 17.387 1.00 92.38 95 ILE A CA 1
ATOM 766 C C . ILE A 1 95 ? -15.911 2.556 16.263 1.00 92.38 95 ILE A C 1
ATOM 768 O O . ILE A 1 95 ? -16.513 3.544 15.858 1.00 92.38 95 ILE A O 1
ATOM 772 N N . THR A 1 96 ? -14.729 2.204 15.748 1.00 90.12 96 THR A N 1
ATOM 773 C CA . THR A 1 96 ? -14.055 3.004 14.704 1.00 90.12 96 THR A CA 1
ATOM 774 C C . THR A 1 96 ? -14.684 2.844 13.320 1.00 90.12 96 THR A C 1
ATOM 776 O O . THR A 1 96 ? -14.231 3.480 12.364 1.00 90.12 96 THR A O 1
ATOM 779 N N . GLY A 1 97 ? -15.701 1.989 13.211 1.00 84.44 97 GLY A N 1
ATOM 780 C CA . GLY A 1 97 ? -16.255 1.524 11.960 1.00 84.44 97 GLY A CA 1
ATOM 781 C C . GLY A 1 97 ? -15.302 0.547 11.282 1.00 84.44 97 GLY A C 1
ATOM 782 O O . GLY A 1 97 ? -14.135 0.853 10.997 1.00 84.44 97 GLY A O 1
ATOM 783 N N . ALA A 1 98 ? -15.826 -0.624 10.933 1.00 63.31 98 ALA A N 1
ATOM 784 C CA . ALA A 1 98 ? -15.226 -1.438 9.897 1.00 63.31 98 ALA A CA 1
ATOM 785 C C . ALA A 1 98 ? -15.364 -0.657 8.585 1.00 63.31 98 ALA A C 1
ATOM 787 O O . ALA A 1 98 ? -16.328 -0.823 7.850 1.00 63.31 98 ALA A O 1
ATOM 788 N N . VAL A 1 99 ? -14.407 0.220 8.268 1.00 50.25 99 VAL A N 1
ATOM 789 C CA . VAL A 1 99 ? -14.275 0.772 6.911 1.00 50.25 99 VAL A CA 1
ATOM 790 C C . VAL A 1 99 ? -13.712 -0.333 6.009 1.00 50.25 99 VAL A C 1
ATOM 792 O O . VAL A 1 99 ? -12.627 -0.235 5.448 1.00 50.25 99 VAL A O 1
ATOM 795 N N . ALA A 1 100 ? -14.439 -1.440 5.924 1.00 41.34 100 ALA A N 1
ATOM 796 C CA . ALA A 1 100 ? -14.638 -2.130 4.678 1.00 41.34 100 ALA A CA 1
ATOM 797 C C . ALA A 1 100 ? -15.956 -1.558 4.161 1.00 41.34 100 ALA A C 1
ATOM 799 O O . ALA A 1 100 ? -16.995 -1.742 4.787 1.00 41.34 100 ALA A O 1
ATOM 800 N N . VAL A 1 101 ? -15.917 -0.818 3.056 1.00 39.28 101 VAL A N 1
ATOM 801 C CA . VAL A 1 101 ? -17.127 -0.477 2.305 1.00 39.28 101 VAL A CA 1
ATOM 802 C C . VAL A 1 101 ? -17.700 -1.797 1.771 1.00 39.28 101 VAL A C 1
ATOM 804 O O . VAL A 1 101 ? -17.458 -2.173 0.631 1.00 39.28 101 VAL A O 1
ATOM 807 N N . LYS A 1 102 ? -18.396 -2.555 2.622 1.00 38.59 102 LYS A N 1
ATOM 808 C CA . LYS A 1 102 ? -19.465 -3.448 2.187 1.00 38.59 102 LYS A CA 1
ATOM 809 C C . LYS A 1 102 ? -20.613 -2.508 1.844 1.00 38.59 102 LYS A C 1
ATOM 811 O O . LYS A 1 102 ? -20.980 -1.686 2.678 1.00 38.59 102 LYS A O 1
ATOM 816 N N . GLY A 1 103 ? -21.029 -2.536 0.577 1.00 40.72 103 GLY A N 1
ATOM 817 C CA . GLY A 1 103 ? -21.890 -1.538 -0.056 1.00 40.72 103 GLY A CA 1
ATOM 818 C C . GLY A 1 103 ? -22.986 -1.026 0.871 1.00 40.72 103 GLY A C 1
ATOM 819 O O . GLY A 1 103 ? -23.856 -1.781 1.286 1.00 40.72 103 GLY A O 1
ATOM 820 N N . ILE A 1 104 ? -22.919 0.260 1.210 1.00 37.62 104 ILE A N 1
ATOM 821 C CA . ILE A 1 104 ? -23.994 0.928 1.933 1.00 37.62 104 ILE A CA 1
ATOM 822 C C . ILE A 1 104 ? -25.179 1.014 0.968 1.00 37.62 104 ILE A C 1
ATOM 824 O O . ILE A 1 104 ? -25.123 1.736 -0.027 1.00 37.62 104 ILE A O 1
ATOM 828 N N . THR A 1 105 ? -26.250 0.287 1.269 1.00 42.53 105 THR A N 1
ATOM 829 C CA . THR A 1 105 ? -27.601 0.577 0.788 1.00 42.53 105 THR A CA 1
ATOM 830 C C . THR A 1 105 ? -28.048 1.892 1.420 1.00 42.53 105 THR A C 1
ATOM 832 O O . THR A 1 105 ? -28.425 1.927 2.588 1.00 42.53 105 THR A O 1
ATOM 835 N N . VAL A 1 106 ? -27.938 2.995 0.673 1.00 39.91 106 VAL A N 1
ATOM 836 C CA . VAL A 1 106 ? -28.463 4.308 1.076 1.00 39.91 106 VAL A CA 1
ATOM 837 C C . VAL A 1 106 ? -29.942 4.376 0.664 1.00 39.91 106 VAL A C 1
ATOM 839 O O . VAL A 1 106 ? -30.219 4.328 -0.537 1.00 39.91 106 VAL A O 1
ATOM 842 N N . PRO A 1 107 ? -30.896 4.508 1.606 1.00 45.00 107 PRO A N 1
ATOM 843 C CA . PRO A 1 107 ? -32.332 4.564 1.303 1.00 45.00 107 PRO A CA 1
ATOM 844 C C . PRO A 1 107 ? -32.755 5.765 0.438 1.00 45.00 107 PRO A C 1
ATOM 846 O O . PRO A 1 107 ? -33.800 5.726 -0.205 1.00 45.00 107 PRO A O 1
ATOM 849 N N . GLU A 1 108 ? -31.934 6.817 0.360 1.00 46.19 108 GLU A N 1
ATOM 850 C CA . GLU A 1 108 ? -32.197 8.016 -0.458 1.00 46.19 108 GLU A CA 1
ATOM 851 C C . GLU A 1 108 ? -32.145 7.759 -1.977 1.00 46.19 108 GLU A C 1
ATOM 853 O O . GLU A 1 108 ? -32.535 8.623 -2.758 1.00 46.19 108 GLU A O 1
ATOM 858 N N . LEU A 1 109 ? -31.716 6.569 -2.418 1.00 48.50 109 LEU A N 1
ATOM 859 C CA . LEU A 1 109 ? -31.754 6.155 -3.829 1.00 48.50 109 LEU A CA 1
ATOM 860 C C . LEU A 1 109 ? -33.078 5.492 -4.254 1.00 48.50 109 LEU A C 1
ATOM 862 O O . LEU A 1 109 ? -33.161 4.953 -5.355 1.00 48.50 109 LEU A O 1
ATOM 866 N N . GLY A 1 110 ? -34.124 5.538 -3.422 1.00 35.06 110 GLY A N 1
ATOM 867 C CA . GLY A 1 110 ? -35.478 5.151 -3.839 1.00 35.06 110 GLY A CA 1
ATOM 868 C C . GLY A 1 110 ? -35.708 3.645 -4.002 1.00 35.06 110 GLY A C 1
ATOM 869 O O . GLY A 1 110 ? -36.657 3.242 -4.667 1.00 35.06 110 GLY A O 1
ATOM 870 N N . LEU A 1 111 ? -34.882 2.797 -3.386 1.00 44.19 111 LEU A N 1
ATOM 871 C CA . LEU A 1 111 ? -35.155 1.362 -3.303 1.00 44.19 111 LEU A CA 1
ATOM 872 C C . LEU A 1 111 ? -36.033 1.088 -2.078 1.00 44.19 111 LEU A C 1
ATOM 874 O O . LEU A 1 111 ? -35.538 0.836 -0.981 1.00 44.19 111 LEU A O 1
ATOM 878 N N . GLN A 1 112 ? -37.351 1.166 -2.269 1.00 36.97 112 GLN A N 1
ATOM 879 C CA . GLN A 1 112 ? -38.315 0.635 -1.310 1.00 36.97 112 GLN A CA 1
ATOM 880 C C . GLN A 1 112 ? -38.248 -0.894 -1.353 1.00 36.97 112 GLN A C 1
ATOM 882 O O . GLN A 1 112 ? -38.740 -1.520 -2.289 1.00 36.97 112 GLN A O 1
ATOM 887 N N . VAL A 1 113 ? -37.628 -1.501 -0.342 1.00 45.06 113 VAL A N 1
ATOM 888 C CA . VAL A 1 113 ? -37.778 -2.936 -0.091 1.00 45.06 113 VAL A CA 1
ATOM 889 C C . VAL A 1 113 ? -39.117 -3.119 0.615 1.00 45.06 113 VAL A C 1
ATOM 891 O O . VAL A 1 113 ? -39.279 -2.717 1.766 1.00 45.06 113 VAL A O 1
ATOM 894 N N . GLN A 1 114 ? -40.096 -3.664 -0.103 1.00 34.12 114 GLN A N 1
ATOM 895 C CA . GLN A 1 114 ? -41.338 -4.140 0.492 1.00 34.12 114 GLN A CA 1
ATOM 896 C C . GLN A 1 114 ? -41.027 -5.424 1.265 1.00 34.12 114 GLN A C 1
ATOM 898 O O . GLN A 1 114 ? -40.697 -6.440 0.660 1.00 34.12 114 GLN A O 1
ATOM 903 N N . ASN A 1 115 ? -41.118 -5.367 2.592 1.00 39.03 115 ASN A N 1
ATOM 904 C CA . ASN A 1 115 ? -41.142 -6.552 3.440 1.00 39.03 115 ASN A CA 1
ATOM 905 C C . ASN A 1 115 ? -42.589 -6.789 3.883 1.00 39.03 115 ASN A C 1
ATOM 907 O O . ASN A 1 115 ? -43.114 -6.017 4.683 1.00 39.03 115 ASN A O 1
ATOM 911 N N . GLU A 1 116 ? -43.206 -7.862 3.390 1.00 35.81 116 GLU A N 1
ATOM 912 C CA . GLU A 1 116 ? -44.241 -8.576 4.143 1.00 35.81 116 GLU A CA 1
ATOM 913 C C . GLU A 1 116 ? -43.596 -9.788 4.832 1.00 35.81 116 GLU A C 1
ATOM 915 O O . GLU A 1 116 ? -42.768 -10.461 4.209 1.00 35.81 116 GLU A O 1
ATOM 920 N N . PRO A 1 117 ? -43.944 -10.088 6.095 1.00 43.06 117 PRO A N 1
ATOM 921 C CA . PRO A 1 117 ? -43.409 -11.240 6.798 1.00 43.06 117 PRO A CA 1
ATOM 922 C C . PRO A 1 117 ? -44.244 -12.487 6.481 1.00 43.06 117 PRO A C 1
ATOM 924 O O . PRO A 1 117 ? -45.470 -12.474 6.595 1.00 43.06 117 PRO A O 1
ATOM 927 N N . LYS A 1 118 ? -43.574 -13.586 6.130 1.00 37.72 118 LYS A N 1
ATOM 928 C CA . LYS A 1 118 ? -44.126 -14.933 6.290 1.00 37.72 118 LYS A CA 1
ATOM 929 C C . LYS A 1 118 ? -43.244 -15.685 7.274 1.00 37.72 118 LYS A C 1
ATOM 931 O O . LYS A 1 118 ? -42.142 -16.108 6.938 1.00 37.72 118 LYS A O 1
ATOM 936 N N . GLU A 1 119 ? -43.737 -15.747 8.502 1.00 46.62 119 GLU A N 1
ATOM 937 C CA . GLU A 1 119 ? -43.322 -16.699 9.527 1.00 46.62 119 GLU A CA 1
ATOM 938 C C . GLU A 1 119 ? -43.649 -18.107 9.003 1.00 46.62 119 GLU A C 1
ATOM 940 O O . GLU A 1 119 ? -44.729 -18.282 8.443 1.00 46.62 119 GLU A O 1
ATOM 945 N N . ASP A 1 120 ? -42.679 -19.034 9.062 1.00 44.69 120 ASP A N 1
ATOM 946 C CA . ASP A 1 120 ? -42.865 -20.488 9.302 1.00 44.69 120 ASP A CA 1
ATOM 947 C C . ASP A 1 120 ? -41.670 -21.378 8.863 1.00 44.69 120 ASP A C 1
ATOM 949 O O . ASP A 1 120 ? -41.677 -22.573 9.143 1.00 44.69 120 ASP A O 1
ATOM 953 N N . GLU A 1 121 ? -40.585 -20.850 8.273 1.00 47.22 121 GLU A N 1
ATOM 954 C CA . GLU A 1 121 ? -39.446 -21.694 7.814 1.00 47.22 121 GLU A CA 1
ATOM 955 C C . GLU A 1 121 ? -38.122 -21.552 8.608 1.00 47.22 121 GLU A C 1
ATOM 957 O O . GLU A 1 121 ? -37.129 -22.207 8.290 1.00 47.22 121 GLU A O 1
ATOM 962 N N . GLU A 1 122 ? -38.069 -20.757 9.683 1.00 46.62 122 GLU A N 1
ATOM 963 C CA . GLU A 1 122 ? -36.802 -20.450 10.384 1.00 46.62 122 GLU A CA 1
ATOM 964 C C . GLU A 1 122 ? -36.322 -21.500 11.408 1.00 46.62 122 GLU A C 1
ATOM 966 O O . GLU A 1 122 ? -35.167 -21.454 11.840 1.00 46.62 122 GLU A O 1
ATOM 971 N N . HIS A 1 123 ? -37.143 -22.484 11.787 1.00 44.00 123 HIS A N 1
ATOM 972 C CA . HIS A 1 123 ? -36.806 -23.367 12.913 1.00 44.00 123 HIS A CA 1
ATOM 973 C C . HIS A 1 123 ? -35.926 -24.581 12.580 1.00 44.00 123 HIS A C 1
ATOM 975 O O . HIS A 1 123 ? -35.333 -25.150 13.492 1.00 44.00 123 HIS A O 1
ATOM 981 N N . GLN A 1 124 ? -35.759 -24.957 11.308 1.00 40.09 124 GLN A N 1
ATOM 982 C CA . GLN A 1 124 ? -34.959 -26.140 10.949 1.00 40.09 124 GLN A CA 1
ATOM 983 C C . GLN A 1 124 ? -33.481 -25.817 10.645 1.00 40.09 124 GLN A C 1
ATOM 985 O O . GLN A 1 124 ? -32.612 -26.671 10.801 1.00 40.09 124 GLN A O 1
ATOM 990 N N . TYR A 1 125 ? -33.160 -24.566 10.291 1.00 44.97 125 TYR A N 1
ATOM 991 C CA . TYR A 1 125 ? -31.803 -24.156 9.895 1.00 44.97 125 TYR A CA 1
ATOM 992 C C . TYR A 1 125 ? -30.867 -23.788 11.062 1.00 44.97 125 TYR A C 1
ATOM 994 O O . TYR A 1 125 ? -29.651 -23.684 10.867 1.00 44.97 125 TYR A O 1
ATOM 1002 N N . GLN A 1 126 ? -31.387 -23.590 12.277 1.00 46.53 126 GLN A N 1
ATOM 1003 C CA . GLN A 1 126 ? -30.558 -23.211 13.431 1.00 46.53 126 GLN A CA 1
ATOM 1004 C C . GLN A 1 126 ? -29.940 -24.414 14.168 1.00 46.53 126 GLN A C 1
ATOM 1006 O O . GLN A 1 126 ? -28.826 -24.289 14.678 1.00 46.53 126 GLN A O 1
ATOM 1011 N N . GLU A 1 127 ? -30.578 -25.591 14.175 1.00 48.22 127 GLU A N 1
ATOM 1012 C CA . GLU A 1 127 ? -30.055 -26.767 14.897 1.00 48.22 127 GLU A CA 1
ATOM 1013 C C . GLU A 1 127 ? -28.866 -27.447 14.194 1.00 48.22 127 GLU A C 1
ATOM 1015 O O . GLU A 1 127 ? -27.892 -27.817 14.857 1.00 48.22 127 GLU A O 1
ATOM 1020 N N . GLU A 1 128 ? -28.867 -27.549 12.859 1.00 47.50 128 GLU A N 1
ATOM 1021 C CA . GLU A 1 128 ? -27.743 -28.160 12.124 1.00 47.50 128 GLU A CA 1
ATOM 1022 C C . GLU A 1 128 ? -26.455 -27.324 12.213 1.00 47.50 128 GLU A C 1
ATOM 1024 O O . GLU A 1 128 ? -25.353 -27.872 12.319 1.00 47.50 128 GLU A O 1
ATOM 1029 N N . ASN A 1 129 ? -26.579 -25.994 12.263 1.00 54.00 129 ASN A N 1
ATOM 1030 C CA . ASN A 1 129 ? -25.430 -25.091 12.338 1.00 54.00 129 ASN A CA 1
ATOM 1031 C C . ASN A 1 129 ? -24.780 -25.054 13.733 1.00 54.00 129 ASN A C 1
ATOM 1033 O O . ASN A 1 129 ? -23.561 -24.884 13.830 1.00 54.00 129 ASN A O 1
ATOM 1037 N N . LEU A 1 130 ? -25.544 -25.281 14.811 1.00 55.94 130 LEU A N 1
ATOM 1038 C CA . LEU A 1 130 ? -24.969 -25.435 16.155 1.00 55.94 130 LEU A CA 1
ATOM 1039 C C . LEU A 1 130 ? -24.171 -26.742 16.297 1.00 55.94 130 LEU A C 1
ATOM 1041 O O . LEU A 1 130 ? -23.122 -26.756 16.943 1.00 55.94 130 LEU A O 1
ATOM 1045 N N . SER A 1 131 ? -24.620 -27.827 15.658 1.00 65.81 131 SER A N 1
ATOM 1046 C CA . SER A 1 131 ? -23.945 -29.132 15.728 1.00 65.81 131 SER A CA 1
ATOM 1047 C C . SER A 1 131 ? -22.576 -29.131 15.034 1.00 65.81 131 SER A C 1
ATOM 1049 O O . SER A 1 131 ? -21.612 -29.726 15.528 1.00 65.81 131 SER A O 1
ATOM 1051 N N . LEU A 1 132 ? -22.457 -28.420 13.907 1.00 55.19 132 LEU A N 1
ATOM 1052 C CA . LEU A 1 132 ? -21.209 -28.334 13.147 1.00 55.19 132 LEU A CA 1
ATOM 1053 C C . LEU A 1 132 ? -20.163 -27.439 13.837 1.00 55.19 132 LEU A C 1
ATOM 1055 O O . LEU A 1 132 ? -18.970 -27.746 13.808 1.00 55.19 132 LEU A O 1
ATOM 1059 N N . GLY A 1 133 ? -20.611 -26.368 14.502 1.00 60.84 133 GLY A N 1
ATOM 1060 C CA . GLY A 1 133 ? -19.741 -25.456 15.250 1.00 60.84 133 GLY A CA 1
ATOM 1061 C C . GLY A 1 133 ? -19.058 -26.122 16.446 1.00 60.84 133 GLY A C 1
ATOM 1062 O O . GLY A 1 133 ? -17.877 -25.880 16.688 1.00 60.84 133 GLY A O 1
ATOM 1063 N N . GLN A 1 134 ? -19.759 -27.020 17.145 1.00 60.56 134 GLN A N 1
ATOM 1064 C CA . GLN A 1 134 ? -19.213 -27.688 18.328 1.00 60.56 134 GLN A CA 1
ATOM 1065 C C . GLN A 1 134 ? -18.088 -28.681 17.975 1.00 60.56 134 GLN A C 1
ATOM 1067 O O . GLN A 1 134 ? -17.075 -28.728 18.667 1.00 60.56 134 GLN A O 1
ATOM 1072 N N . LYS A 1 135 ? -18.202 -29.404 16.849 1.00 61.06 135 LYS A N 1
ATOM 1073 C CA . LYS A 1 135 ? -17.165 -30.355 16.392 1.00 61.06 135 LYS A CA 1
AT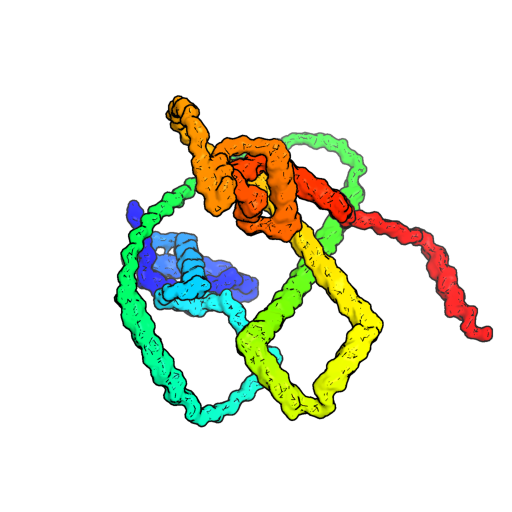OM 1074 C C . LYS A 1 135 ? -15.845 -29.679 16.006 1.00 61.06 135 LYS A C 1
ATOM 1076 O O . LYS A 1 135 ? -14.782 -30.248 16.222 1.00 61.06 135 LYS A O 1
ATOM 1081 N N . LEU A 1 136 ? -15.899 -28.464 15.459 1.00 60.09 136 LEU A N 1
ATOM 1082 C CA . LEU A 1 136 ? -14.706 -27.704 15.063 1.00 60.09 136 LEU A CA 1
ATOM 1083 C C . LEU A 1 136 ? -13.927 -27.152 16.265 1.00 60.09 136 LEU A C 1
ATOM 1085 O O . LEU A 1 136 ? -12.702 -27.055 16.207 1.00 60.09 136 LEU A O 1
ATOM 1089 N N . VAL A 1 137 ? -14.619 -26.815 17.356 1.00 70.56 137 VAL A N 1
ATOM 1090 C CA . VAL A 1 137 ? -13.981 -26.331 18.591 1.00 70.56 137 VAL A CA 1
ATOM 1091 C C . VAL A 1 137 ? -13.185 -27.452 19.269 1.00 70.56 137 VAL A C 1
ATOM 1093 O O . VAL A 1 137 ? -12.041 -27.225 19.667 1.00 70.56 137 VAL A O 1
ATOM 1096 N N . ASP A 1 138 ? -13.731 -28.670 19.298 1.00 66.88 138 ASP A N 1
ATOM 1097 C CA . ASP A 1 138 ? -13.070 -29.843 19.888 1.00 66.88 138 ASP A CA 1
ATOM 1098 C C . ASP A 1 138 ? -11.833 -30.306 19.085 1.00 66.88 138 ASP A C 1
ATOM 1100 O O . ASP A 1 138 ? -10.886 -30.859 19.651 1.00 66.88 138 ASP A O 1
ATOM 1104 N N . GLU A 1 139 ? -11.809 -30.066 17.768 1.00 59.03 139 GLU A N 1
ATOM 1105 C CA . GLU A 1 139 ? -10.678 -30.396 16.886 1.00 59.03 139 GLU A CA 1
ATOM 1106 C C . GLU A 1 139 ? -9.514 -29.401 17.059 1.00 59.03 139 GLU A C 1
ATOM 1108 O O . GLU A 1 139 ? -8.346 -29.790 17.098 1.00 59.03 139 GLU A O 1
ATOM 1113 N N . VAL A 1 140 ? -9.819 -28.108 17.226 1.00 58.59 140 VAL A N 1
ATOM 1114 C CA . VAL A 1 140 ? -8.805 -27.050 17.390 1.00 58.59 140 VAL A CA 1
ATOM 1115 C C . VAL A 1 140 ? -8.147 -27.102 18.772 1.00 58.59 140 VAL A C 1
ATOM 1117 O O . VAL A 1 140 ? -6.965 -26.786 18.894 1.00 58.59 140 VAL A O 1
ATOM 1120 N N . GLN A 1 141 ? -8.853 -27.577 19.803 1.00 55.53 141 GLN A N 1
ATOM 1121 C CA . GLN A 1 141 ? -8.288 -27.765 21.146 1.00 55.53 141 GLN A CA 1
ATOM 1122 C C . GLN A 1 141 ? -7.263 -28.906 21.253 1.00 55.53 141 GLN A C 1
ATOM 1124 O O . GLN A 1 141 ? -6.577 -29.000 22.267 1.00 55.53 141 GLN A O 1
ATOM 1129 N N . LYS A 1 142 ? -7.117 -29.751 20.223 1.00 65.19 142 LYS A N 1
ATOM 1130 C CA . LYS A 1 142 ? -6.126 -30.841 20.192 1.00 65.19 142 LYS A CA 1
ATOM 1131 C C . LYS A 1 142 ? -4.785 -30.462 19.560 1.00 65.19 142 LYS A C 1
ATOM 1133 O O . LYS A 1 142 ? -3.888 -31.301 19.524 1.00 65.19 142 LYS A O 1
ATOM 1138 N N . MET A 1 143 ? -4.632 -29.240 19.051 1.00 44.41 143 MET A N 1
ATOM 1139 C CA . MET A 1 143 ? -3.396 -28.802 18.400 1.00 44.41 143 MET A CA 1
ATOM 1140 C C . MET A 1 143 ? -2.594 -27.865 19.313 1.00 44.41 143 MET A C 1
ATOM 1142 O O . MET A 1 143 ? -2.754 -26.648 19.257 1.00 44.41 143 MET A O 1
ATOM 1146 N N . ASP A 1 144 ? -1.715 -28.445 20.136 1.00 33.78 144 ASP A N 1
ATOM 1147 C CA . ASP A 1 144 ? -0.663 -27.716 20.858 1.00 33.78 144 ASP A CA 1
ATOM 1148 C C . ASP A 1 144 ? 0.398 -27.215 19.863 1.00 33.78 144 ASP A C 1
ATOM 1150 O O . ASP A 1 144 ? 1.012 -28.003 19.141 1.00 33.78 144 ASP A O 1
ATOM 1154 N N . PHE A 1 145 ? 0.620 -25.899 19.818 1.00 35.94 145 PHE A N 1
ATOM 1155 C CA . PHE A 1 145 ? 1.703 -25.276 19.054 1.00 35.94 145 PHE A CA 1
ATOM 1156 C C . PHE A 1 145 ? 2.555 -24.398 19.976 1.00 35.94 145 PHE A C 1
ATOM 1158 O O . PHE A 1 145 ? 2.206 -23.252 20.263 1.00 35.94 145 PHE A O 1
ATOM 1165 N N . ASP A 1 146 ? 3.696 -24.945 20.392 1.00 39.91 146 ASP A N 1
ATOM 1166 C CA . ASP A 1 146 ? 4.789 -24.218 21.034 1.00 39.91 146 ASP A CA 1
ATOM 1167 C C . ASP A 1 146 ? 5.552 -23.398 19.985 1.00 39.91 146 ASP A C 1
ATOM 1169 O O . ASP A 1 146 ? 6.234 -23.949 19.116 1.00 39.91 146 ASP A O 1
ATOM 1173 N N . LEU A 1 147 ? 5.444 -22.070 20.052 1.00 38.94 147 LEU A N 1
ATOM 1174 C CA . LEU A 1 147 ? 6.273 -21.158 19.264 1.00 38.94 147 LEU A CA 1
ATOM 1175 C C . LEU A 1 147 ? 6.771 -20.003 20.138 1.00 38.94 147 LEU A C 1
ATOM 1177 O O . LEU A 1 147 ? 6.060 -19.030 20.389 1.00 38.94 147 LEU A O 1
ATOM 1181 N N . ASP A 1 148 ? 8.029 -20.126 20.559 1.00 35.81 148 ASP A N 1
ATOM 1182 C CA . ASP A 1 148 ? 8.838 -19.055 21.131 1.00 35.81 148 ASP A CA 1
ATOM 1183 C C . ASP A 1 148 ? 9.226 -18.048 20.035 1.00 35.81 148 ASP A C 1
ATOM 1185 O O . ASP A 1 148 ? 9.865 -18.411 19.045 1.00 35.81 148 ASP A O 1
ATOM 1189 N N . GLU A 1 149 ? 8.864 -16.771 20.202 1.00 41.88 149 GLU A N 1
ATOM 1190 C CA . GLU A 1 149 ? 9.215 -15.706 19.254 1.00 41.88 149 GLU A CA 1
ATOM 1191 C C . GLU A 1 149 ? 9.992 -14.571 19.947 1.00 41.88 149 GLU A C 1
ATOM 1193 O O . GLU A 1 149 ? 9.494 -13.852 20.819 1.00 41.88 149 GLU A O 1
ATOM 1198 N N . GLU A 1 150 ? 11.257 -14.446 19.543 1.00 31.91 150 GLU A N 1
ATOM 1199 C CA . GLU A 1 150 ? 12.280 -13.525 20.037 1.00 31.91 150 GLU A CA 1
ATOM 1200 C C . GLU A 1 150 ? 12.143 -12.138 19.368 1.00 31.91 150 GLU A C 1
ATOM 1202 O O . GLU A 1 150 ? 12.032 -12.018 18.147 1.00 31.91 150 GLU A O 1
ATOM 1207 N N . VAL A 1 151 ? 12.141 -11.060 20.164 1.00 32.25 151 VAL A N 1
ATOM 1208 C CA . VAL A 1 151 ? 11.862 -9.682 19.710 1.00 32.25 151 VAL A CA 1
ATOM 1209 C C . VAL A 1 151 ? 13.145 -8.847 19.648 1.00 32.25 151 VAL A C 1
ATOM 1211 O O . VAL A 1 151 ? 13.799 -8.630 20.665 1.00 32.25 151 VAL A O 1
ATOM 1214 N N . VAL A 1 152 ? 13.457 -8.288 18.472 1.00 30.19 152 VAL A N 1
ATOM 1215 C CA . VAL A 1 152 ? 14.570 -7.341 18.258 1.00 30.19 152 VAL A CA 1
ATOM 1216 C C . VAL A 1 152 ? 14.067 -5.893 18.320 1.00 30.19 152 VAL A C 1
ATOM 1218 O O . VAL A 1 152 ? 13.151 -5.507 17.594 1.00 30.19 152 VAL A O 1
ATOM 1221 N N . VAL A 1 153 ? 14.688 -5.081 19.180 1.00 30.92 153 VAL A N 1
ATOM 1222 C CA . VAL A 1 153 ? 14.397 -3.651 19.385 1.00 30.92 153 VAL A CA 1
ATOM 1223 C C . VAL A 1 153 ? 15.363 -2.796 18.558 1.00 30.92 153 VAL A C 1
ATOM 1225 O O . VAL A 1 153 ? 16.570 -3.011 18.600 1.00 30.92 153 VAL A O 1
ATOM 1228 N N . LEU A 1 154 ? 14.835 -1.807 17.832 1.00 30.45 154 LEU A N 1
ATOM 1229 C CA . LEU A 1 154 ? 15.601 -0.781 17.112 1.00 30.45 154 LEU A CA 1
ATOM 1230 C C . LEU A 1 154 ? 15.400 0.577 17.797 1.00 30.45 154 LEU A C 1
ATOM 1232 O O . LEU A 1 154 ? 14.273 1.068 17.889 1.00 30.45 154 LEU A O 1
ATOM 1236 N N . GLU A 1 155 ? 16.494 1.159 18.287 1.00 33.78 155 GLU A N 1
ATOM 1237 C CA . GLU A 1 155 ? 16.563 2.528 18.806 1.00 33.78 155 GLU A CA 1
ATOM 1238 C C . GLU A 1 155 ? 16.759 3.530 17.662 1.00 33.78 155 GLU A C 1
ATOM 1240 O O . GLU A 1 155 ? 17.505 3.273 16.717 1.00 33.78 155 GLU A O 1
ATOM 1245 N N . VAL A 1 156 ? 16.084 4.676 17.763 1.00 35.62 156 VAL A N 1
ATOM 1246 C CA . VAL A 1 156 ? 16.261 5.839 16.887 1.00 35.62 156 VAL A CA 1
ATOM 1247 C C . VAL A 1 156 ? 16.673 7.004 17.780 1.00 35.62 156 VAL A C 1
ATOM 1249 O O . VAL A 1 156 ? 15.967 7.324 18.737 1.00 35.62 156 VAL A O 1
ATOM 1252 N N . VAL A 1 157 ? 17.826 7.585 17.464 1.00 38.31 157 VAL A N 1
ATOM 1253 C CA . VAL A 1 157 ? 18.349 8.845 17.997 1.00 38.31 157 VAL A CA 1
ATOM 1254 C C . VAL A 1 157 ? 18.245 9.845 16.852 1.00 38.31 157 VAL A C 1
ATOM 1256 O O . VAL A 1 157 ? 18.643 9.492 15.746 1.00 38.31 157 VAL A O 1
ATOM 1259 N N . ASP A 1 158 ? 17.732 11.047 17.105 1.00 34.22 158 ASP A N 1
ATOM 1260 C CA . ASP A 1 158 ? 17.881 12.172 16.181 1.00 34.22 158 ASP A CA 1
ATOM 1261 C C . ASP A 1 158 ? 18.301 13.425 16.957 1.00 34.22 158 ASP A C 1
ATOM 1263 O O . ASP A 1 158 ? 17.705 13.774 17.981 1.00 34.22 158 ASP A O 1
ATOM 1267 N N . ASP A 1 159 ? 19.370 14.025 16.434 1.00 35.25 159 ASP A N 1
ATOM 1268 C CA . ASP A 1 159 ? 20.093 15.216 16.865 1.00 35.25 159 ASP A CA 1
ATOM 1269 C C . ASP A 1 159 ? 19.404 16.514 16.400 1.00 35.25 159 ASP A C 1
ATOM 1271 O O . ASP A 1 159 ? 18.881 16.608 15.287 1.00 35.25 159 ASP A O 1
ATOM 1275 N N . ASP A 1 160 ? 19.466 17.533 17.258 1.00 39.34 160 ASP A N 1
ATOM 1276 C CA . ASP A 1 160 ? 19.156 18.937 16.975 1.00 39.34 160 ASP A CA 1
ATOM 1277 C C . ASP A 1 160 ? 20.348 19.614 16.279 1.00 39.34 160 ASP A C 1
ATOM 1279 O O . ASP A 1 160 ? 21.451 19.583 16.821 1.00 39.34 160 ASP A O 1
ATOM 1283 N N . ASP A 1 161 ? 20.130 20.329 15.165 1.00 40.25 161 ASP A N 1
ATOM 1284 C CA . ASP A 1 161 ? 20.978 21.489 14.855 1.00 40.25 161 ASP A CA 1
ATOM 1285 C C . ASP A 1 161 ? 20.322 22.535 13.931 1.00 40.25 161 ASP A C 1
ATOM 1287 O O . ASP A 1 161 ? 19.673 22.230 12.926 1.00 40.25 161 ASP A O 1
ATOM 1291 N N . LYS A 1 162 ? 20.501 23.808 14.308 1.00 46.22 162 LYS A N 1
ATOM 1292 C CA . LYS A 1 162 ? 19.971 25.029 13.666 1.00 46.22 162 LYS A CA 1
ATOM 1293 C C . LYS A 1 162 ? 20.947 25.594 12.621 1.00 46.22 162 LYS A C 1
ATOM 1295 O O . LYS A 1 162 ? 22.152 25.525 12.841 1.00 46.22 162 LYS A O 1
ATOM 1300 N N . PRO A 1 163 ? 20.480 26.339 11.598 1.00 42.47 163 PRO A N 1
ATOM 1301 C CA . PRO A 1 163 ? 21.342 27.234 10.824 1.00 42.47 163 PRO A CA 1
ATOM 1302 C C . PRO A 1 163 ? 21.191 28.722 11.199 1.00 42.47 163 PRO A C 1
ATOM 1304 O O . PRO A 1 163 ? 20.091 29.212 11.460 1.00 42.47 163 PRO A O 1
ATOM 1307 N N . GLN A 1 164 ? 22.330 29.425 11.187 1.00 35.66 164 GLN A N 1
ATOM 1308 C CA . GLN A 1 164 ? 22.508 30.865 11.415 1.00 35.66 164 GLN A CA 1
ATOM 1309 C C . GLN A 1 164 ? 22.299 31.718 10.149 1.00 35.66 164 GLN A C 1
ATOM 1311 O O . GLN A 1 164 ? 22.550 31.282 9.026 1.00 35.66 164 GLN A O 1
ATOM 1316 N N . GLU A 1 165 ? 21.889 32.968 10.385 1.00 40.78 165 GLU A N 1
ATOM 1317 C CA . GLU A 1 165 ? 21.733 34.073 9.433 1.00 40.78 165 GLU A CA 1
ATOM 1318 C C . GLU A 1 165 ? 23.075 34.637 8.930 1.00 40.78 165 GLU A C 1
ATOM 1320 O O . GLU A 1 165 ? 24.026 34.783 9.697 1.00 40.78 165 GLU A O 1
ATOM 1325 N N . VAL A 1 166 ? 23.115 35.063 7.660 1.00 38.12 166 VAL A N 1
ATOM 1326 C CA . VAL A 1 166 ? 24.164 35.937 7.110 1.00 38.12 166 VAL A CA 1
ATOM 1327 C C . VAL A 1 166 ? 23.520 37.076 6.310 1.00 38.12 166 VAL A C 1
ATOM 1329 O O . VAL A 1 166 ? 22.557 36.884 5.570 1.00 38.12 166 VAL A O 1
ATOM 1332 N N . THR A 1 167 ? 24.065 38.272 6.520 1.00 39.94 167 THR A N 1
ATOM 1333 C CA . THR A 1 167 ? 23.616 39.612 6.112 1.00 39.94 167 THR A CA 1
ATOM 1334 C C . THR A 1 167 ? 23.907 39.981 4.641 1.00 39.94 167 THR A C 1
ATOM 1336 O O . THR A 1 167 ? 24.656 39.278 3.960 1.00 39.94 167 THR A O 1
ATOM 1339 N N . PRO A 1 168 ? 23.325 41.090 4.121 1.00 47.91 168 PRO A N 1
ATOM 1340 C CA . PRO A 1 168 ? 23.244 41.370 2.688 1.00 47.91 168 PRO A CA 1
ATOM 1341 C C . PRO A 1 168 ? 24.300 42.374 2.207 1.00 47.91 168 PRO A C 1
ATOM 1343 O O . PRO A 1 168 ? 24.694 43.280 2.940 1.00 47.91 168 PRO A O 1
ATOM 1346 N N . ASN A 1 169 ? 24.691 42.294 0.930 1.00 39.00 169 ASN A N 1
ATOM 1347 C CA . ASN A 1 169 ? 25.361 43.411 0.269 1.00 39.00 169 ASN A CA 1
ATOM 1348 C C . ASN A 1 169 ? 25.103 43.498 -1.247 1.00 39.00 169 ASN A C 1
ATOM 1350 O O . ASN A 1 169 ? 25.389 42.576 -2.001 1.00 39.00 169 ASN A O 1
ATOM 1354 N N . ARG A 1 170 ? 24.672 44.709 -1.628 1.00 37.28 170 ARG A N 1
ATOM 1355 C CA . ARG A 1 170 ? 24.978 45.488 -2.843 1.00 37.28 170 ARG A CA 1
ATOM 1356 C C . ARG A 1 170 ? 24.431 45.037 -4.211 1.00 37.28 170 ARG A C 1
ATOM 1358 O O . ARG A 1 170 ? 24.923 44.118 -4.853 1.00 37.28 170 ARG A O 1
ATOM 1365 N N . ALA A 1 171 ? 23.482 45.836 -4.701 1.00 45.94 171 ALA A N 1
ATOM 1366 C CA . ALA A 1 171 ? 22.910 45.808 -6.047 1.00 45.94 171 ALA A CA 1
ATOM 1367 C C . ALA A 1 171 ? 23.791 46.504 -7.106 1.00 45.94 171 ALA A C 1
ATOM 1369 O O . ALA A 1 171 ? 24.464 47.493 -6.793 1.00 45.94 171 ALA A O 1
ATOM 1370 N N . PRO A 1 172 ? 23.664 46.094 -8.381 1.00 46.22 172 PRO A N 1
ATOM 1371 C CA . PRO A 1 172 ? 23.776 47.005 -9.509 1.00 46.22 172 PRO A CA 1
ATOM 1372 C C . PRO A 1 172 ? 22.499 47.036 -10.366 1.00 46.22 172 PRO A C 1
ATOM 1374 O O . PRO A 1 172 ? 21.765 46.063 -10.520 1.00 46.22 172 PRO A O 1
ATOM 1377 N N . ASN A 1 173 ? 22.262 48.223 -10.908 1.00 51.09 173 ASN A N 1
ATOM 1378 C CA . ASN A 1 173 ? 21.116 48.658 -11.692 1.00 51.09 173 ASN A CA 1
ATOM 1379 C C . ASN A 1 173 ? 21.115 48.005 -13.095 1.00 51.09 173 ASN A C 1
ATOM 1381 O O . ASN A 1 173 ? 22.091 48.157 -13.829 1.00 51.09 173 ASN A O 1
ATOM 1385 N N . ILE A 1 174 ? 20.034 47.309 -13.476 1.00 47.31 174 ILE A N 1
ATOM 1386 C CA . ILE A 1 174 ? 19.827 46.726 -14.818 1.00 47.31 174 ILE A CA 1
ATOM 1387 C C . ILE A 1 174 ? 18.456 47.187 -15.344 1.00 47.31 174 ILE A C 1
ATOM 1389 O O . ILE A 1 174 ? 17.447 46.943 -14.679 1.00 47.31 174 ILE A O 1
ATOM 1393 N N . PRO A 1 175 ? 18.368 47.830 -16.525 1.00 56.06 175 PRO A N 1
ATOM 1394 C CA . PRO A 1 175 ? 17.098 48.285 -17.071 1.00 56.06 175 PRO A CA 1
ATOM 1395 C C . PRO A 1 175 ? 16.455 47.256 -18.025 1.00 56.06 175 PRO A C 1
ATOM 1397 O O . PRO A 1 175 ? 17.125 46.652 -18.856 1.00 56.06 175 PRO A O 1
ATOM 1400 N N . LYS A 1 176 ? 15.116 47.171 -17.954 1.00 54.31 176 LYS A N 1
ATOM 1401 C CA . LYS A 1 176 ? 14.170 46.710 -19.000 1.00 54.31 176 LYS A CA 1
ATOM 1402 C C . LYS A 1 176 ? 14.154 45.211 -19.382 1.00 54.31 176 LYS A C 1
ATOM 1404 O O . LYS A 1 176 ? 14.293 44.880 -20.553 1.00 54.31 176 LYS A O 1
ATOM 1409 N N . LYS A 1 177 ? 13.830 44.321 -18.429 1.00 54.91 177 LYS A N 1
ATOM 1410 C CA . LYS 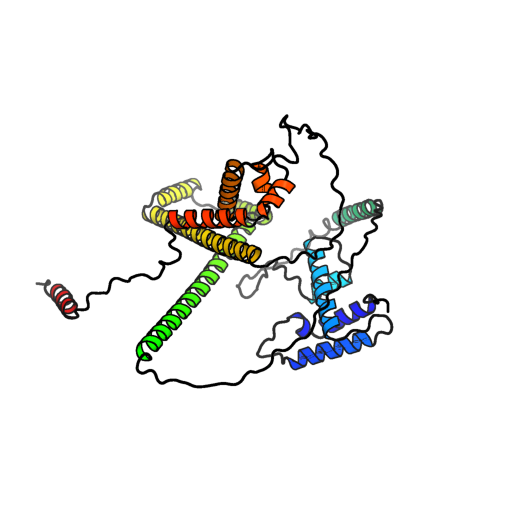A 1 177 ? 13.402 42.923 -18.709 1.00 54.91 177 LYS A CA 1
ATOM 1411 C C . LYS A 1 177 ? 11.985 42.551 -18.217 1.00 54.91 177 LYS A C 1
ATOM 1413 O O . LYS A 1 177 ? 11.490 41.467 -18.499 1.00 54.91 177 LYS A O 1
ATOM 1418 N N . ASN A 1 178 ? 11.288 43.468 -17.541 1.00 55.91 178 ASN A N 1
ATOM 1419 C CA . ASN A 1 178 ? 10.079 43.148 -16.763 1.00 55.91 178 ASN A CA 1
ATOM 1420 C C . ASN A 1 178 ? 8.800 42.857 -17.576 1.00 55.91 178 ASN A C 1
ATOM 1422 O O . ASN A 1 178 ? 7.790 42.487 -16.981 1.00 55.91 178 ASN A O 1
ATOM 1426 N N . GLN A 1 179 ? 8.790 43.043 -18.901 1.00 57.09 179 GLN A N 1
ATOM 1427 C CA . GLN A 1 179 ? 7.565 42.872 -19.698 1.00 57.09 179 GLN A CA 1
ATOM 1428 C C . GLN A 1 179 ? 7.387 41.435 -20.224 1.00 57.09 179 GLN A C 1
ATOM 1430 O O . GLN A 1 179 ? 6.265 40.935 -20.233 1.00 57.09 179 GLN A O 1
ATOM 1435 N N . GLU A 1 180 ? 8.477 40.729 -20.551 1.00 57.75 180 GLU A N 1
ATOM 1436 C CA . GLU A 1 180 ? 8.429 39.302 -20.923 1.00 57.75 180 GLU A CA 1
ATOM 1437 C C . GLU A 1 180 ? 8.192 38.390 -19.712 1.00 57.75 180 GLU A C 1
ATOM 1439 O O . GLU A 1 180 ? 7.461 37.407 -19.807 1.00 57.75 180 GLU A O 1
ATOM 1444 N N . GLU A 1 181 ? 8.734 38.735 -18.540 1.00 63.78 181 GLU A N 1
ATOM 1445 C CA . GLU A 1 181 ? 8.551 37.926 -17.326 1.00 63.78 181 GLU A CA 1
ATOM 1446 C C . GLU A 1 181 ? 7.095 37.899 -16.848 1.00 63.78 181 GLU A C 1
ATOM 1448 O O . GLU A 1 181 ? 6.631 36.879 -16.336 1.00 63.78 181 GLU A O 1
ATOM 1453 N N . LYS A 1 182 ? 6.346 38.987 -17.068 1.00 68.94 182 LYS A N 1
ATOM 1454 C CA . LYS A 1 182 ? 4.915 39.028 -16.753 1.00 68.94 182 LYS A CA 1
ATOM 1455 C C . LYS A 1 182 ? 4.106 38.134 -17.700 1.00 68.94 182 LYS A C 1
ATOM 1457 O O . LYS A 1 182 ? 3.289 37.353 -17.232 1.00 68.94 182 LYS A O 1
ATOM 1462 N N . SER A 1 183 ? 4.420 38.161 -18.999 1.00 77.88 183 SER A N 1
ATOM 1463 C CA . SER A 1 183 ? 3.789 37.288 -20.001 1.00 77.88 183 SER A CA 1
ATOM 1464 C C . SER A 1 183 ? 4.041 35.802 -19.720 1.00 77.88 183 SER A C 1
ATOM 1466 O O . SER A 1 183 ? 3.127 34.987 -19.815 1.00 77.88 183 SER A O 1
ATOM 1468 N N . ASN A 1 184 ? 5.265 35.439 -19.327 1.00 80.19 184 ASN A N 1
ATOM 1469 C CA . ASN A 1 184 ? 5.603 34.049 -19.008 1.00 80.19 184 ASN A CA 1
ATOM 1470 C C . ASN A 1 184 ? 4.912 33.562 -17.727 1.00 80.19 184 ASN A C 1
ATOM 1472 O O . ASN A 1 184 ? 4.562 32.387 -17.618 1.00 80.19 184 ASN A O 1
ATOM 1476 N N . ARG A 1 185 ? 4.696 34.459 -16.758 1.00 84.25 185 ARG A N 1
ATOM 1477 C CA . ARG A 1 185 ? 3.978 34.141 -15.522 1.00 84.25 185 ARG A CA 1
ATOM 1478 C C . ARG A 1 185 ? 2.494 33.881 -15.779 1.00 84.25 185 ARG A C 1
ATOM 1480 O O . ARG A 1 185 ? 1.972 32.897 -15.263 1.00 84.25 185 ARG A O 1
ATOM 1487 N N . ASP A 1 186 ? 1.859 34.703 -16.609 1.00 85.50 186 ASP A N 1
ATOM 1488 C CA . ASP A 1 186 ? 0.445 34.541 -16.961 1.00 85.50 186 ASP A CA 1
ATOM 1489 C C . ASP A 1 186 ? 0.223 33.239 -17.760 1.00 85.50 186 ASP A C 1
ATOM 1491 O O . ASP A 1 186 ? -0.705 32.479 -17.479 1.00 85.50 186 ASP A O 1
ATOM 1495 N N . GLN A 1 187 ? 1.139 32.903 -18.681 1.00 84.12 187 GLN A N 1
ATOM 1496 C CA . GLN A 1 187 ? 1.121 31.620 -19.399 1.00 84.12 187 GLN A CA 1
ATOM 1497 C C . GLN A 1 187 ? 1.322 30.415 -18.469 1.00 84.12 187 GLN A C 1
ATOM 1499 O O . GLN A 1 187 ? 0.676 29.381 -18.645 1.00 84.12 187 GLN A O 1
ATOM 1504 N N . LEU A 1 188 ? 2.200 30.529 -17.467 1.00 87.06 188 LEU A N 1
ATOM 1505 C CA . LEU A 1 188 ? 2.415 29.473 -16.478 1.00 87.06 188 LEU A CA 1
ATOM 1506 C C . LEU A 1 188 ? 1.162 29.239 -15.623 1.00 87.06 188 LEU A C 1
ATOM 1508 O O . LEU A 1 188 ? 0.813 28.091 -15.350 1.00 87.06 188 LEU A O 1
ATOM 1512 N N . GLU A 1 189 ? 0.475 30.307 -15.219 1.00 89.75 189 GLU A N 1
ATOM 1513 C CA . GLU A 1 189 ? -0.751 30.222 -14.424 1.00 89.75 189 GLU A CA 1
ATOM 1514 C C . GLU A 1 189 ? -1.905 29.585 -15.216 1.00 89.75 189 GLU A C 1
ATOM 1516 O O . GLU A 1 189 ? -2.595 28.700 -14.702 1.00 89.75 189 GLU A O 1
ATOM 1521 N N . GLU A 1 190 ? -2.053 29.930 -16.500 1.00 88.25 190 GLU A N 1
ATOM 1522 C CA . GLU A 1 190 ? -3.021 29.287 -17.396 1.00 88.25 190 GLU A CA 1
ATOM 1523 C C . GLU A 1 190 ? -2.732 27.786 -17.573 1.00 88.25 190 GLU A C 1
ATOM 1525 O O . GLU A 1 190 ? -3.643 26.951 -17.520 1.00 88.25 190 GLU A O 1
ATOM 1530 N N . LEU A 1 191 ? -1.456 27.420 -17.719 1.00 84.88 191 LEU A N 1
ATOM 1531 C CA . LEU A 1 191 ? -1.035 26.031 -17.889 1.00 84.88 191 LEU A CA 1
ATOM 1532 C C . LEU A 1 191 ? -1.280 25.211 -16.613 1.00 84.88 191 LEU A C 1
ATOM 1534 O O . LEU A 1 191 ? -1.781 24.087 -16.689 1.00 84.88 191 LEU A O 1
ATOM 1538 N N . LEU A 1 192 ? -1.026 25.786 -15.434 1.00 87.12 192 LEU A N 1
ATOM 1539 C CA . LEU A 1 192 ? -1.357 25.165 -14.148 1.00 87.12 192 LEU A CA 1
ATOM 1540 C C . LEU A 1 192 ? -2.872 24.966 -13.980 1.00 87.12 192 LEU A C 1
ATOM 1542 O O . LEU A 1 192 ? -3.307 23.890 -13.561 1.00 87.12 192 LEU A O 1
ATOM 1546 N N . ALA A 1 193 ? -3.686 25.948 -14.374 1.00 87.12 193 ALA A N 1
ATOM 1547 C CA . ALA A 1 193 ? -5.142 25.822 -14.344 1.00 87.12 193 ALA A CA 1
ATOM 1548 C C . ALA A 1 193 ? -5.653 24.724 -15.298 1.00 87.12 193 ALA A C 1
ATOM 1550 O O . ALA A 1 193 ? -6.576 23.977 -14.959 1.00 87.12 193 ALA A O 1
ATOM 1551 N N . ALA A 1 194 ? -5.047 24.585 -16.482 1.00 77.25 194 ALA A N 1
ATOM 1552 C CA . ALA A 1 194 ? -5.370 23.517 -17.427 1.00 77.25 194 ALA A CA 1
ATOM 1553 C C . ALA A 1 194 ? -4.996 22.126 -16.883 1.00 77.25 194 ALA A C 1
ATOM 1555 O O . ALA A 1 194 ? -5.782 21.180 -17.009 1.00 77.25 194 ALA A O 1
ATOM 1556 N N . VAL A 1 195 ? -3.838 22.003 -16.224 1.00 77.81 195 VAL A N 1
ATOM 1557 C CA . VAL A 1 195 ? -3.404 20.758 -15.571 1.00 77.81 195 VAL A CA 1
ATOM 1558 C C . VAL A 1 195 ? -4.375 20.344 -14.464 1.00 77.81 195 VAL A C 1
ATOM 1560 O O . VAL A 1 195 ? -4.741 19.169 -14.397 1.00 77.81 195 VAL A O 1
ATOM 1563 N N . GLU A 1 196 ? -4.864 21.279 -13.645 1.00 85.62 196 GLU A N 1
ATOM 1564 C CA . GLU A 1 196 ? -5.828 20.941 -12.588 1.00 85.62 196 GLU A CA 1
ATOM 1565 C C . GLU A 1 196 ? -7.181 20.496 -13.165 1.00 85.62 196 GLU A C 1
ATOM 1567 O O . GLU A 1 196 ? -7.761 19.510 -12.703 1.00 85.62 196 GLU A O 1
ATOM 1572 N N . LYS A 1 197 ? -7.658 21.127 -14.248 1.00 78.25 197 LYS A N 1
ATOM 1573 C CA . LYS A 1 197 ? -8.869 20.673 -14.960 1.00 78.25 197 LYS A CA 1
ATOM 1574 C C . LYS A 1 197 ? -8.719 19.242 -15.487 1.00 78.25 197 LYS A C 1
ATOM 1576 O O . LYS A 1 197 ? -9.628 18.428 -15.316 1.00 78.25 197 LYS A O 1
ATOM 1581 N N . LEU A 1 198 ? -7.569 18.912 -16.082 1.00 70.50 198 LEU A N 1
ATOM 1582 C CA . LEU A 1 198 ? -7.275 17.551 -16.546 1.00 70.50 198 LEU A CA 1
ATOM 1583 C C . LEU A 1 198 ? -7.211 16.556 -15.385 1.00 70.50 198 LEU A C 1
ATOM 1585 O O . LEU A 1 198 ? -7.766 15.463 -15.480 1.00 70.50 198 LEU A O 1
ATOM 1589 N N . ARG A 1 199 ? -6.590 16.937 -14.268 1.00 83.75 199 ARG A N 1
ATOM 1590 C CA . ARG A 1 199 ? -6.518 16.112 -13.058 1.00 83.75 199 ARG A CA 1
ATOM 1591 C C . ARG A 1 199 ? -7.909 15.785 -12.509 1.00 83.75 199 ARG A C 1
ATOM 1593 O O . ARG A 1 199 ? -8.176 14.625 -12.188 1.00 83.75 199 ARG A O 1
ATOM 1600 N N . ILE A 1 200 ? -8.810 16.768 -12.458 1.00 76.44 200 ILE A N 1
ATOM 1601 C CA . ILE A 1 200 ? -10.210 16.573 -12.048 1.00 76.44 200 ILE A CA 1
ATOM 1602 C C . ILE A 1 200 ? -10.934 15.631 -13.021 1.00 76.44 200 ILE A C 1
ATOM 1604 O O . ILE A 1 200 ? -11.603 14.694 -12.582 1.00 76.44 200 ILE A O 1
ATOM 1608 N N . ALA A 1 201 ? -10.765 15.817 -14.334 1.00 68.06 201 ALA A N 1
ATOM 1609 C CA . ALA A 1 201 ? -11.370 14.946 -15.344 1.00 68.06 201 ALA A CA 1
ATOM 1610 C C . ALA A 1 201 ? -10.883 13.489 -15.224 1.00 68.06 201 ALA A C 1
ATOM 1612 O O . ALA A 1 201 ? -11.692 12.559 -15.251 1.00 68.06 201 ALA A O 1
ATOM 1613 N N . VAL A 1 202 ? -9.579 13.278 -15.014 1.00 70.81 202 VAL A N 1
ATOM 1614 C CA . VAL A 1 202 ? -8.990 11.949 -14.778 1.00 70.81 202 VAL A CA 1
ATOM 1615 C C . VAL A 1 202 ? -9.555 11.309 -13.510 1.00 70.81 202 VAL A C 1
ATOM 1617 O O . VAL A 1 202 ? -9.913 10.131 -13.530 1.00 70.81 202 VAL A O 1
ATOM 1620 N N . ALA A 1 203 ? -9.704 12.071 -12.423 1.00 73.00 203 ALA A N 1
ATOM 1621 C CA . ALA A 1 203 ? -10.308 11.571 -11.190 1.00 73.00 203 ALA A CA 1
ATOM 1622 C C . ALA A 1 203 ? -11.773 11.140 -11.395 1.00 73.00 203 ALA A C 1
ATOM 1624 O O . ALA A 1 203 ? -12.181 10.088 -10.897 1.00 73.00 203 ALA A O 1
ATOM 1625 N N . SER A 1 204 ? -12.553 11.904 -12.164 1.00 69.00 204 SER A N 1
ATOM 1626 C CA . SER A 1 204 ? -13.935 11.555 -12.520 1.00 69.00 204 SER A CA 1
ATOM 1627 C C . SER A 1 204 ? -14.012 10.290 -13.381 1.00 69.00 204 SER A C 1
ATOM 1629 O O . SER A 1 204 ? -14.791 9.387 -13.071 1.00 69.00 204 SER A O 1
ATOM 1631 N N . MET A 1 205 ? -13.152 10.160 -14.397 1.00 68.62 205 MET A N 1
ATOM 1632 C CA . MET A 1 205 ? -13.068 8.938 -15.209 1.00 68.62 205 MET A CA 1
ATOM 1633 C C . MET A 1 205 ? -12.672 7.718 -14.370 1.00 68.62 205 MET A C 1
ATOM 1635 O O . MET A 1 205 ? -13.230 6.635 -14.542 1.00 68.62 205 MET A O 1
ATOM 1639 N N . GLN A 1 206 ? -11.756 7.877 -13.412 1.00 75.31 206 GLN A N 1
ATOM 1640 C CA . GLN A 1 206 ? -11.347 6.779 -12.539 1.00 75.31 206 GLN A CA 1
ATOM 1641 C C . GLN A 1 206 ? -12.490 6.298 -11.632 1.00 75.31 206 GLN A C 1
ATOM 1643 O O . GLN A 1 206 ? -12.627 5.093 -11.418 1.00 75.31 206 GLN A O 1
ATOM 1648 N N . LYS A 1 207 ? -13.343 7.207 -11.139 1.00 75.44 207 LYS A N 1
ATOM 1649 C CA . LYS A 1 207 ? -14.556 6.837 -10.387 1.00 75.44 207 LYS A CA 1
ATOM 1650 C C . LYS A 1 207 ? -15.515 6.005 -11.240 1.00 75.44 207 LYS A C 1
ATOM 1652 O O . LYS A 1 207 ? -16.015 4.988 -10.764 1.00 75.44 207 LYS A O 1
ATOM 1657 N N . TYR A 1 208 ? -15.723 6.399 -12.496 1.00 70.69 208 TYR A N 1
ATOM 1658 C CA . TYR A 1 208 ? -16.573 5.658 -13.429 1.00 70.69 208 TYR A CA 1
ATOM 1659 C C . TYR A 1 208 ? -16.027 4.250 -13.712 1.00 70.69 208 TYR A C 1
ATOM 1661 O O . TYR A 1 208 ? -16.764 3.270 -13.634 1.00 70.69 208 TYR A O 1
ATOM 1669 N N . ILE A 1 209 ? -14.715 4.125 -13.932 1.00 73.38 209 ILE A N 1
ATOM 1670 C CA . ILE A 1 209 ? -14.062 2.826 -14.159 1.00 73.38 209 ILE A CA 1
ATOM 1671 C C . ILE A 1 209 ? -14.202 1.906 -12.942 1.00 73.38 209 ILE A C 1
ATOM 1673 O O . ILE A 1 209 ? -14.530 0.733 -13.100 1.00 73.38 209 ILE A O 1
ATOM 1677 N N . ASN A 1 210 ? -14.014 2.432 -11.730 1.00 76.62 210 ASN A N 1
ATOM 1678 C CA . ASN A 1 210 ? -14.191 1.646 -10.509 1.00 76.62 210 ASN A CA 1
ATOM 1679 C C . ASN A 1 210 ? -15.650 1.190 -10.333 1.00 76.62 210 ASN A C 1
ATOM 1681 O O . ASN A 1 210 ? -15.886 0.073 -9.888 1.00 76.62 210 ASN A O 1
ATOM 1685 N N . SER A 1 211 ? -16.625 2.022 -10.717 1.00 75.19 211 SER A N 1
ATOM 1686 C CA . SER A 1 211 ? -18.045 1.647 -10.699 1.00 75.19 211 SER A CA 1
ATOM 1687 C C . SER A 1 211 ? -18.342 0.484 -11.651 1.00 75.19 211 SER A C 1
ATOM 1689 O O . SER A 1 211 ? -19.026 -0.463 -11.261 1.00 75.19 211 SER A O 1
ATOM 1691 N N . ILE A 1 212 ? -17.784 0.508 -12.866 1.00 70.88 212 ILE A N 1
ATOM 1692 C CA . ILE A 1 212 ? -17.910 -0.603 -13.820 1.00 70.88 212 ILE A CA 1
ATOM 1693 C C . ILE A 1 212 ? -17.269 -1.877 -13.257 1.00 70.88 212 ILE A C 1
ATOM 1695 O O . ILE A 1 212 ? -17.902 -2.929 -13.281 1.00 70.88 212 ILE A O 1
ATOM 1699 N N . ASP A 1 213 ? -16.055 -1.790 -12.712 1.00 70.25 213 ASP A N 1
ATOM 1700 C CA . ASP A 1 213 ? -15.348 -2.942 -12.135 1.00 70.25 213 ASP A CA 1
ATOM 1701 C C . ASP A 1 213 ? -16.122 -3.565 -10.961 1.00 70.25 213 ASP A C 1
ATOM 1703 O O . ASP A 1 213 ? -16.252 -4.785 -10.871 1.00 70.25 213 ASP A O 1
ATOM 1707 N N . SER A 1 214 ? -16.722 -2.743 -10.094 1.00 70.56 214 SER A N 1
ATOM 1708 C CA . SER A 1 214 ? -17.604 -3.222 -9.024 1.00 70.56 214 SER A CA 1
ATOM 1709 C C . SER A 1 214 ? -18.845 -3.938 -9.561 1.00 70.56 214 SER A C 1
ATOM 1711 O O . SER A 1 214 ? -19.206 -4.986 -9.030 1.00 70.56 214 SER A O 1
ATOM 1713 N N . ARG A 1 215 ? -19.476 -3.423 -10.625 1.00 71.31 215 ARG A N 1
ATOM 1714 C CA . ARG A 1 215 ? -20.630 -4.079 -11.268 1.00 71.31 215 ARG A CA 1
ATOM 1715 C C . ARG A 1 215 ? -20.235 -5.405 -11.909 1.00 71.31 215 ARG A C 1
ATOM 1717 O O . ARG A 1 215 ? -20.945 -6.388 -11.744 1.00 71.31 215 ARG A O 1
ATOM 1724 N N . LEU A 1 216 ? -19.087 -5.454 -12.582 1.00 66.31 216 LEU A N 1
ATOM 1725 C CA . LEU A 1 216 ? -18.562 -6.694 -13.147 1.00 66.31 216 LEU A CA 1
ATOM 1726 C C . LEU A 1 216 ? -18.275 -7.715 -12.047 1.00 66.31 216 LEU A C 1
ATOM 1728 O O . LEU A 1 216 ? -18.703 -8.856 -12.164 1.00 66.31 216 LEU A O 1
ATOM 1732 N N . LYS A 1 217 ? -17.633 -7.320 -10.946 1.00 74.25 217 LYS A N 1
ATOM 1733 C CA . LYS A 1 217 ? -17.391 -8.215 -9.802 1.00 74.25 217 LYS A CA 1
ATOM 1734 C C . LYS A 1 217 ? -18.677 -8.720 -9.159 1.00 74.25 217 LYS A C 1
ATOM 1736 O O . LYS A 1 217 ? -18.721 -9.879 -8.773 1.00 74.25 217 LYS A O 1
ATOM 1741 N N . ALA A 1 218 ? -19.706 -7.879 -9.075 1.00 67.62 218 ALA A N 1
ATOM 1742 C CA . ALA A 1 218 ? -21.019 -8.290 -8.592 1.00 67.62 218 ALA A CA 1
ATOM 1743 C C . ALA A 1 218 ? -21.676 -9.312 -9.530 1.00 67.62 218 ALA A C 1
ATOM 1745 O O . ALA A 1 218 ? -22.280 -10.247 -9.045 1.00 67.62 218 ALA A O 1
ATOM 1746 N N . ILE A 1 219 ? -21.507 -9.193 -10.851 1.00 66.00 219 ILE A N 1
ATOM 1747 C CA . ILE A 1 219 ? -21.991 -10.199 -11.816 1.00 66.00 219 ILE A CA 1
ATOM 1748 C C . ILE A 1 219 ? -21.215 -11.522 -11.689 1.00 66.00 219 ILE A C 1
ATOM 1750 O O . ILE A 1 219 ? -21.787 -12.593 -11.858 1.00 66.00 219 ILE A O 1
ATOM 1754 N N . HIS A 1 220 ? -19.916 -11.458 -11.383 1.00 65.06 220 HIS A N 1
ATOM 1755 C CA . HIS A 1 220 ? -19.061 -12.642 -11.234 1.00 65.06 220 HIS A CA 1
ATOM 1756 C C . HIS A 1 220 ? -19.127 -13.287 -9.838 1.00 65.06 220 HIS A C 1
ATOM 1758 O O . HIS A 1 220 ? -18.536 -14.352 -9.652 1.00 65.06 220 HIS A O 1
ATOM 1764 N N . SER A 1 221 ? -19.795 -12.672 -8.854 1.00 80.56 221 SER A N 1
ATOM 1765 C CA . SER A 1 221 ? -20.025 -13.315 -7.558 1.00 80.56 221 SER A CA 1
ATOM 1766 C C . SER A 1 221 ? -21.062 -14.429 -7.702 1.00 80.56 221 SER A C 1
ATOM 1768 O O . SER A 1 221 ? -21.914 -14.388 -8.584 1.00 80.56 221 SER A O 1
ATOM 1770 N N . GLU A 1 222 ? -20.992 -15.439 -6.839 1.00 64.56 222 GLU A N 1
ATOM 1771 C CA . GLU A 1 222 ? -21.883 -16.607 -6.879 1.00 64.56 222 GLU A CA 1
ATOM 1772 C C . GLU A 1 222 ? -23.365 -16.217 -6.736 1.00 64.56 222 GLU A C 1
ATOM 1774 O O . GLU A 1 222 ? -24.212 -16.713 -7.473 1.00 64.56 222 GLU A O 1
ATOM 1779 N N . GLU A 1 223 ? -23.659 -15.222 -5.896 1.00 67.62 223 GLU A N 1
ATOM 1780 C CA . GLU A 1 223 ? -24.988 -14.607 -5.780 1.00 67.62 223 GLU A CA 1
ATOM 1781 C C . GLU A 1 223 ? -25.400 -13.831 -7.039 1.00 67.62 223 GLU A C 1
ATOM 1783 O O . GLU A 1 223 ? -26.560 -13.882 -7.440 1.00 67.62 223 GLU A O 1
ATOM 1788 N N . GLY A 1 224 ? -24.468 -13.130 -7.693 1.00 59.50 224 GLY A N 1
ATOM 1789 C CA . GLY A 1 224 ? -24.730 -12.446 -8.960 1.00 59.50 224 GLY A CA 1
ATOM 1790 C C . GLY A 1 224 ? -24.972 -13.410 -10.113 1.00 59.50 224 GLY A C 1
ATOM 1791 O O . GLY A 1 224 ? -25.806 -13.134 -10.970 1.00 59.50 224 GLY A O 1
ATOM 1792 N N . ARG A 1 225 ? -24.304 -14.565 -10.085 1.00 67.38 225 ARG A N 1
ATOM 1793 C CA . ARG A 1 225 ? -24.537 -15.689 -10.990 1.00 67.38 225 ARG A CA 1
ATOM 1794 C C . ARG A 1 225 ? -25.917 -16.297 -10.767 1.00 67.38 225 ARG A C 1
ATOM 1796 O O . ARG A 1 225 ? -26.673 -16.389 -11.717 1.00 67.38 225 ARG A O 1
ATOM 1803 N N . LEU A 1 226 ? -26.288 -16.584 -9.519 1.00 75.00 226 LEU A N 1
ATOM 1804 C CA . LEU A 1 226 ? -27.621 -17.078 -9.151 1.00 75.00 226 LEU A CA 1
ATOM 1805 C C . LEU A 1 226 ? -28.739 -16.087 -9.499 1.00 75.00 226 LEU A C 1
ATOM 1807 O O . LEU A 1 226 ? -29.812 -16.496 -9.938 1.00 75.00 226 LEU A O 1
ATOM 1811 N N . LEU A 1 227 ? -28.505 -14.784 -9.320 1.00 66.31 227 LEU A N 1
ATOM 1812 C CA . LEU A 1 227 ? -29.465 -13.746 -9.692 1.00 66.31 227 LEU A CA 1
ATOM 1813 C C . LEU A 1 227 ? -29.556 -13.591 -11.213 1.00 66.31 227 LEU A C 1
ATOM 1815 O O . LEU A 1 227 ? -30.657 -13.455 -11.735 1.00 66.31 227 LEU A O 1
ATOM 1819 N N . ALA A 1 228 ? -28.429 -13.649 -11.925 1.00 64.31 228 ALA A N 1
ATOM 1820 C CA . ALA A 1 228 ? -28.408 -13.671 -13.382 1.00 64.31 228 ALA A CA 1
ATOM 1821 C C . ALA A 1 228 ? -29.115 -14.919 -13.922 1.00 64.31 228 ALA A C 1
ATOM 1823 O O . ALA A 1 228 ? -29.930 -14.786 -14.824 1.00 64.31 228 ALA A O 1
ATOM 1824 N N . ASP A 1 229 ? -28.903 -16.090 -13.323 1.00 71.75 229 ASP A N 1
ATOM 1825 C CA . ASP A 1 229 ? -29.576 -17.337 -13.684 1.00 71.75 229 ASP A CA 1
ATOM 1826 C C . ASP A 1 229 ? -31.084 -17.242 -13.416 1.00 71.75 229 ASP A C 1
ATOM 1828 O O . ASP A 1 229 ? -31.871 -17.575 -14.295 1.00 71.75 229 ASP A O 1
ATOM 1832 N N . LYS A 1 230 ? -31.516 -16.672 -12.279 1.00 73.00 230 LYS A N 1
ATOM 1833 C CA . LYS A 1 230 ? -32.941 -16.403 -11.988 1.00 73.00 230 LYS A CA 1
ATOM 1834 C C . LYS A 1 230 ? -33.568 -15.385 -12.939 1.00 73.00 230 LYS A C 1
ATOM 1836 O O . LYS A 1 230 ? -34.728 -15.532 -13.314 1.00 73.00 230 LYS A O 1
ATOM 1841 N N . VAL A 1 231 ? -32.835 -14.338 -13.317 1.00 67.06 231 VAL A N 1
ATOM 1842 C CA . VAL A 1 231 ? -33.297 -13.323 -14.277 1.00 67.06 231 VAL A CA 1
ATOM 1843 C C . VAL A 1 231 ? -33.372 -13.918 -15.681 1.00 67.06 231 VAL A C 1
ATOM 1845 O O . VAL A 1 231 ? -34.363 -13.696 -16.367 1.00 67.06 231 VAL A O 1
ATOM 1848 N N . MET A 1 232 ? -32.394 -14.728 -16.085 1.00 67.62 232 MET A N 1
ATOM 1849 C CA . MET A 1 232 ? -32.399 -15.459 -17.353 1.00 67.62 232 MET A CA 1
ATOM 1850 C C . MET A 1 232 ? -33.495 -16.527 -17.387 1.00 67.62 232 MET A C 1
ATOM 1852 O O . MET A 1 232 ? -34.133 -16.703 -18.418 1.00 67.62 232 MET A O 1
ATOM 1856 N N . GLU A 1 233 ? -33.778 -17.188 -16.266 1.00 74.00 233 GLU A N 1
ATOM 1857 C CA . GLU A 1 233 ? -34.886 -18.131 -16.121 1.00 74.00 233 GLU A CA 1
ATOM 1858 C C . GLU A 1 233 ? -36.246 -17.417 -16.215 1.00 74.00 233 GLU A C 1
ATOM 1860 O O . GLU A 1 233 ? -37.147 -17.900 -16.898 1.00 74.00 233 GLU A O 1
ATOM 1865 N N . ASN A 1 234 ? -36.393 -16.238 -15.600 1.00 58.44 234 ASN A N 1
ATOM 1866 C CA . ASN A 1 234 ? -37.606 -15.419 -15.716 1.00 58.44 234 ASN A CA 1
ATOM 1867 C C . ASN A 1 234 ? -37.785 -14.806 -17.110 1.00 58.44 234 ASN A C 1
ATOM 1869 O O . ASN A 1 234 ? -38.912 -14.727 -17.595 1.00 58.44 234 ASN A O 1
ATOM 1873 N N . LEU A 1 235 ? -36.694 -14.401 -17.766 1.00 54.53 235 LEU A N 1
ATOM 1874 C CA . LEU A 1 235 ? -36.706 -13.954 -19.158 1.00 54.53 235 LEU A CA 1
ATOM 1875 C C . LEU A 1 235 ? -37.090 -15.116 -20.084 1.00 54.53 235 LEU A C 1
ATOM 1877 O O . LEU A 1 235 ? -37.981 -14.955 -20.908 1.00 54.53 235 LEU A O 1
ATOM 1881 N N . ASN A 1 236 ? -36.537 -16.315 -19.886 1.00 58.97 236 ASN A N 1
ATOM 1882 C CA . ASN A 1 236 ? -36.929 -17.506 -20.649 1.00 58.97 236 ASN A CA 1
ATOM 1883 C C . ASN A 1 236 ? -38.402 -17.892 -20.459 1.00 58.97 236 ASN A C 1
ATOM 1885 O O . ASN A 1 236 ? -39.014 -18.417 -21.385 1.00 58.97 236 ASN A O 1
ATOM 1889 N N . LYS A 1 237 ? -38.976 -17.646 -19.276 1.00 64.38 237 LYS A N 1
ATOM 1890 C CA . LYS A 1 237 ? -40.386 -17.949 -18.982 1.00 64.38 237 LYS A CA 1
ATOM 1891 C C . LYS A 1 237 ? -41.365 -16.905 -19.527 1.00 64.38 237 LYS A C 1
ATOM 1893 O O . LYS A 1 237 ? -42.526 -17.244 -19.723 1.00 64.38 237 LYS A O 1
ATOM 1898 N N . ASN A 1 238 ? -40.916 -15.670 -19.772 1.00 50.06 238 ASN A N 1
ATOM 1899 C CA . ASN A 1 238 ? -41.790 -14.541 -20.113 1.00 50.06 238 ASN A CA 1
ATOM 1900 C C . ASN A 1 238 ? -41.418 -13.798 -21.405 1.00 50.06 238 ASN A C 1
ATOM 1902 O O . ASN A 1 238 ? -41.946 -12.711 -21.613 1.00 50.06 238 ASN A O 1
ATOM 1906 N N . LEU A 1 239 ? -40.547 -14.321 -22.275 1.00 49.22 239 LEU A N 1
ATOM 1907 C CA . LEU A 1 239 ? -40.310 -13.702 -23.586 1.00 49.22 239 LEU A CA 1
ATOM 1908 C C . LEU A 1 239 ? -41.530 -13.924 -24.506 1.00 49.22 239 LEU A C 1
ATOM 1910 O O . LEU A 1 239 ? -41.793 -15.068 -24.889 1.00 49.22 239 LEU A O 1
ATOM 1914 N N . PRO A 1 240 ? -42.261 -12.871 -24.922 1.00 55.06 240 PRO A N 1
ATOM 1915 C CA . PRO A 1 240 ? -43.084 -12.946 -26.113 1.00 55.06 240 PRO A CA 1
ATOM 1916 C C . PRO A 1 240 ? -42.165 -12.692 -27.317 1.00 55.06 240 PRO A C 1
ATOM 1918 O O . PRO A 1 240 ? -41.529 -11.644 -27.395 1.00 55.06 240 PRO A O 1
ATOM 1921 N N . LEU A 1 241 ? -42.130 -13.658 -28.238 1.00 50.38 241 LEU A N 1
ATOM 1922 C CA . LEU A 1 241 ? -41.230 -13.767 -29.400 1.00 50.38 241 LEU A CA 1
ATOM 1923 C C . LEU A 1 241 ? -39.806 -14.229 -29.050 1.00 50.38 241 LEU A C 1
ATOM 1925 O O . LEU A 1 241 ? -39.260 -13.973 -27.981 1.00 50.38 241 LEU A O 1
ATOM 1929 N N . THR A 1 242 ? -39.283 -15.088 -29.916 1.00 59.28 242 THR A N 1
ATOM 1930 C CA . THR A 1 242 ? -38.288 -16.110 -29.586 1.00 59.28 242 THR A CA 1
ATOM 1931 C C . THR A 1 242 ? -36.920 -15.484 -29.326 1.00 59.28 242 THR A C 1
ATOM 1933 O O . THR A 1 242 ? -36.487 -14.589 -30.040 1.00 59.28 242 THR A O 1
ATOM 1936 N N . PHE A 1 243 ? -36.180 -15.981 -28.331 1.00 53.53 243 PHE A N 1
ATOM 1937 C CA . PHE A 1 243 ? -34.769 -15.636 -28.077 1.00 53.53 243 PHE A CA 1
ATOM 1938 C C . PHE A 1 243 ? -33.910 -15.604 -29.364 1.00 53.53 243 PHE A C 1
ATOM 1940 O O . PHE A 1 243 ? -32.971 -14.821 -29.486 1.00 53.53 243 PHE A O 1
ATOM 1947 N N . THR A 1 244 ? -34.289 -16.408 -30.359 1.00 52.75 244 THR A N 1
ATOM 1948 C CA . THR A 1 244 ? -33.724 -16.448 -31.708 1.00 52.75 244 THR A CA 1
ATOM 1949 C C . THR A 1 244 ? -33.911 -15.146 -32.501 1.00 52.75 244 THR A C 1
ATOM 1951 O O . THR A 1 244 ? -32.981 -14.728 -33.182 1.00 52.75 244 THR A O 1
ATOM 1954 N N . GLU A 1 245 ? -35.056 -14.470 -32.401 1.00 63.31 245 GLU A N 1
ATOM 1955 C CA . GLU A 1 245 ? -35.324 -13.188 -33.074 1.00 63.31 245 GLU A CA 1
ATOM 1956 C C . GLU A 1 245 ? -34.520 -12.041 -32.449 1.00 63.31 245 GLU A C 1
ATOM 1958 O O . GLU A 1 245 ? -33.969 -11.222 -33.178 1.00 63.31 245 GLU A O 1
ATOM 1963 N N . ASN A 1 246 ? -34.340 -12.043 -31.124 1.00 57.28 246 ASN A N 1
ATOM 1964 C CA . ASN A 1 246 ? -33.494 -11.058 -30.439 1.00 57.28 246 ASN A CA 1
ATOM 1965 C C . ASN A 1 246 ? -32.002 -11.237 -30.765 1.00 57.28 246 ASN A C 1
ATOM 1967 O O . ASN A 1 246 ? -31.286 -10.249 -30.907 1.00 57.28 246 ASN A O 1
ATOM 1971 N N . ILE A 1 247 ? -31.522 -12.478 -30.925 1.00 64.50 247 ILE A N 1
ATOM 1972 C CA . ILE A 1 247 ? -30.158 -12.732 -31.420 1.00 64.50 247 ILE A CA 1
ATOM 1973 C C . ILE A 1 247 ? -30.022 -12.269 -32.874 1.00 64.50 247 ILE A C 1
ATOM 1975 O O . ILE A 1 247 ? -29.048 -11.602 -33.201 1.00 64.50 247 ILE A O 1
ATOM 1979 N N . GLN A 1 248 ? -31.010 -12.539 -33.732 1.00 69.94 248 GLN A N 1
ATOM 1980 C CA . GLN A 1 248 ? -30.994 -12.060 -35.118 1.00 69.94 248 G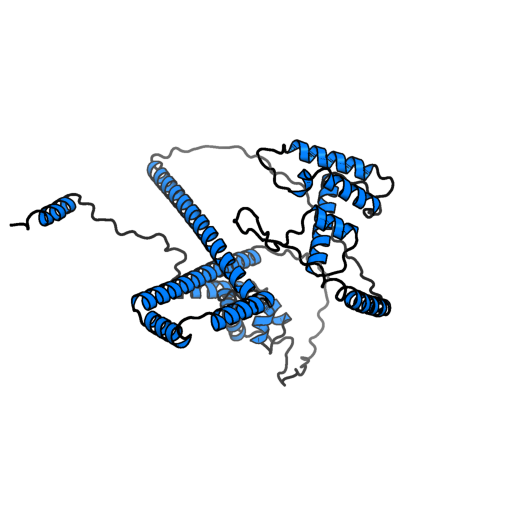LN A CA 1
ATOM 1981 C C . GLN A 1 248 ? -31.050 -10.530 -35.217 1.00 69.94 248 GLN A C 1
ATOM 1983 O O . GLN A 1 248 ? -30.450 -9.948 -36.119 1.00 69.94 248 GLN A O 1
ATOM 1988 N N . GLU A 1 249 ? -31.771 -9.861 -34.319 1.00 67.75 249 GLU A N 1
ATOM 1989 C CA . GLU A 1 249 ? -31.817 -8.403 -34.260 1.00 67.75 249 GLU A CA 1
ATOM 1990 C C . GLU A 1 249 ? -30.507 -7.825 -33.717 1.00 67.75 249 GLU A C 1
ATOM 1992 O O . GLU A 1 249 ? -29.996 -6.859 -34.280 1.00 67.75 249 GLU A O 1
ATOM 1997 N N . PHE A 1 250 ? -29.897 -8.465 -32.714 1.00 62.59 250 PHE A N 1
ATOM 1998 C CA . PHE A 1 250 ? -28.559 -8.117 -32.240 1.00 62.59 250 PHE A CA 1
ATOM 1999 C C . PHE A 1 250 ? -27.497 -8.305 -33.332 1.00 62.59 250 PHE A C 1
ATOM 2001 O O . PHE A 1 250 ? -26.683 -7.409 -33.524 1.00 62.59 250 PHE A O 1
ATOM 2008 N N . ASP A 1 251 ? -27.541 -9.393 -34.104 1.00 70.44 251 ASP A N 1
ATOM 2009 C CA . ASP A 1 251 ? -26.633 -9.624 -35.236 1.00 70.44 251 ASP A CA 1
ATOM 2010 C C . ASP A 1 251 ? -26.815 -8.558 -36.333 1.00 70.44 251 ASP A C 1
ATOM 2012 O O . ASP A 1 251 ? -25.834 -8.003 -36.831 1.00 70.44 251 ASP A O 1
ATOM 2016 N N . LYS A 1 252 ? -28.059 -8.161 -36.642 1.00 73.88 252 LYS A N 1
ATOM 2017 C CA . LYS A 1 252 ? -28.336 -7.031 -37.553 1.00 73.88 252 LYS A CA 1
ATOM 2018 C C . LYS A 1 252 ? -27.811 -5.699 -37.010 1.00 73.88 252 LYS A C 1
ATOM 2020 O O . LYS A 1 252 ? -27.359 -4.853 -37.780 1.00 73.88 252 LYS A O 1
ATOM 2025 N N . LEU A 1 253 ? -27.861 -5.501 -35.694 1.00 63.94 253 LEU A N 1
ATOM 2026 C CA . LEU A 1 253 ? -27.367 -4.295 -35.027 1.00 63.94 253 LEU A CA 1
ATOM 2027 C C . LEU A 1 253 ? -25.834 -4.269 -34.966 1.00 63.94 253 LEU A C 1
ATOM 2029 O O . LEU A 1 253 ? -25.235 -3.211 -35.142 1.00 63.94 253 LEU A O 1
ATOM 2033 N N . MET A 1 254 ? -25.201 -5.433 -34.804 1.00 64.00 254 MET A N 1
ATOM 2034 C CA . MET A 1 254 ? -23.755 -5.621 -34.930 1.00 64.00 254 MET A CA 1
ATOM 2035 C C . MET A 1 254 ? -23.273 -5.331 -36.351 1.00 64.00 254 MET A C 1
ATOM 2037 O O . MET A 1 254 ? -22.135 -4.891 -36.514 1.00 64.00 254 MET A O 1
ATOM 2041 N N . ASP A 1 255 ? -24.128 -5.523 -37.361 1.00 78.12 255 ASP A N 1
ATOM 2042 C CA . ASP A 1 255 ? -23.829 -5.190 -38.750 1.00 78.12 255 ASP A CA 1
ATOM 2043 C C . ASP A 1 255 ? -24.017 -3.719 -39.127 1.00 78.12 255 ASP A C 1
ATOM 2045 O O . ASP A 1 255 ? -23.439 -3.281 -40.129 1.00 78.12 255 ASP A O 1
ATOM 2049 N N . ASN A 1 256 ? -24.724 -2.945 -38.300 1.00 85.44 256 ASN A N 1
ATOM 2050 C CA . ASN A 1 256 ? -24.918 -1.514 -38.491 1.00 85.44 256 ASN A CA 1
ATOM 2051 C C . ASN A 1 256 ? -23.574 -0.760 -38.420 1.00 85.44 256 ASN A C 1
ATOM 2053 O O . ASN A 1 256 ? -22.808 -0.877 -37.459 1.00 85.44 256 ASN A O 1
ATOM 2057 N N . GLU A 1 257 ? -23.292 0.038 -39.449 1.00 83.81 257 GLU A N 1
ATOM 2058 C CA . GLU A 1 257 ? -22.037 0.774 -39.600 1.00 83.81 257 GLU A CA 1
ATOM 2059 C C . GLU A 1 257 ? -21.809 1.796 -38.470 1.00 83.81 257 GLU A C 1
ATOM 2061 O O . GLU A 1 257 ? -20.687 1.927 -37.976 1.00 83.81 257 GLU A O 1
ATOM 2066 N N . ASP A 1 258 ? -22.868 2.428 -37.955 1.00 69.75 258 ASP A N 1
ATOM 2067 C CA . ASP A 1 258 ? -22.796 3.348 -36.813 1.00 69.75 258 ASP A CA 1
ATOM 2068 C C . ASP A 1 258 ? -22.437 2.621 -35.513 1.00 69.75 258 ASP A C 1
ATOM 2070 O O . ASP A 1 258 ? -21.662 3.129 -34.692 1.00 69.75 258 ASP A O 1
ATOM 2074 N N . PHE A 1 259 ? -22.941 1.397 -35.331 1.00 71.69 259 PHE A N 1
ATOM 2075 C CA . PHE A 1 259 ? -22.578 0.557 -34.193 1.00 71.69 259 PHE A CA 1
ATOM 2076 C C . PHE A 1 259 ? -21.123 0.083 -34.300 1.00 71.69 259 PHE A C 1
ATOM 2078 O O . PHE A 1 259 ? -20.366 0.217 -33.334 1.00 71.69 259 PHE A O 1
ATOM 2085 N N . LYS A 1 260 ? -20.683 -0.379 -35.483 1.00 77.94 260 LYS A N 1
ATOM 2086 C CA . LYS A 1 260 ? -19.277 -0.743 -35.752 1.00 77.94 260 LYS A CA 1
ATOM 2087 C C . LYS A 1 260 ? -18.338 0.432 -35.471 1.00 77.94 260 LYS A C 1
ATOM 2089 O O . LYS A 1 260 ? -17.320 0.253 -34.800 1.00 77.94 260 LYS A O 1
ATOM 2094 N N . ASN A 1 261 ? -18.708 1.636 -35.904 1.00 77.31 261 ASN A N 1
ATOM 2095 C CA . ASN A 1 261 ? -17.942 2.859 -35.667 1.00 77.31 261 ASN A CA 1
ATOM 2096 C C . ASN A 1 261 ? -17.888 3.229 -34.181 1.00 77.31 261 ASN A C 1
ATOM 2098 O O . ASN A 1 261 ? -16.816 3.553 -33.665 1.00 77.31 261 ASN A O 1
ATOM 2102 N N . THR A 1 262 ? -19.008 3.115 -33.467 1.00 72.00 262 THR A N 1
ATOM 2103 C CA . THR A 1 262 ? -19.092 3.400 -32.026 1.00 72.00 262 THR A CA 1
ATOM 2104 C C . THR A 1 262 ? -18.283 2.392 -31.206 1.00 72.00 262 THR A C 1
ATOM 2106 O O . THR A 1 262 ? -17.527 2.772 -30.308 1.00 72.00 262 THR A O 1
ATOM 2109 N N . HIS A 1 263 ? -18.372 1.106 -31.540 1.00 76.12 263 HIS A N 1
ATOM 2110 C CA . HIS A 1 263 ? -17.598 0.050 -30.898 1.00 76.12 263 HIS A CA 1
ATOM 2111 C C . HIS A 1 263 ? -16.095 0.195 -31.187 1.00 76.12 263 HIS A C 1
ATOM 2113 O O . HIS A 1 263 ? -15.287 0.157 -30.259 1.00 76.12 263 HIS A O 1
ATOM 2119 N N . ALA A 1 264 ? -15.707 0.453 -32.441 1.00 76.81 264 ALA A N 1
ATOM 2120 C CA . ALA A 1 264 ? -14.314 0.707 -32.809 1.00 76.81 264 ALA A CA 1
ATOM 2121 C C . ALA A 1 264 ? -13.756 1.960 -32.117 1.00 76.81 264 ALA A C 1
ATOM 2123 O O . ALA A 1 264 ? -12.615 1.956 -31.652 1.00 76.81 264 ALA A O 1
ATOM 2124 N N . PHE A 1 265 ? -14.554 3.026 -32.002 1.00 73.56 265 PHE A N 1
ATOM 2125 C CA . PHE A 1 265 ? -14.191 4.214 -31.234 1.00 73.56 265 PHE A CA 1
ATOM 2126 C C . PHE A 1 265 ? -13.968 3.868 -29.758 1.00 73.56 265 PHE A C 1
ATOM 2128 O O . PHE A 1 265 ? -12.909 4.185 -29.221 1.00 73.56 265 PHE A O 1
ATOM 2135 N N . SER A 1 266 ? -14.901 3.142 -29.135 1.00 76.06 266 SER A N 1
ATOM 2136 C CA . SER A 1 266 ? -14.786 2.683 -27.745 1.00 76.06 266 SER A CA 1
ATOM 2137 C C . SER A 1 266 ? -13.516 1.859 -27.514 1.00 76.06 266 SER A C 1
ATOM 2139 O O . SER A 1 266 ? -12.762 2.139 -26.580 1.00 76.06 266 SER A O 1
ATOM 2141 N N . GLN A 1 267 ? -13.206 0.911 -28.405 1.00 80.44 267 GLN A N 1
ATOM 2142 C CA . GLN A 1 267 ? -11.972 0.124 -28.334 1.00 80.44 267 GLN A CA 1
ATOM 2143 C C . GLN A 1 267 ? -10.722 1.003 -28.445 1.00 80.44 267 GLN A C 1
ATOM 2145 O O . GLN A 1 267 ? -9.834 0.912 -27.598 1.00 80.44 267 GLN A O 1
ATOM 2150 N N . ARG A 1 268 ? -10.669 1.921 -29.421 1.00 79.25 268 ARG A N 1
ATOM 2151 C CA . ARG A 1 268 ? -9.548 2.869 -29.566 1.00 79.25 268 ARG A CA 1
ATOM 2152 C C . ARG A 1 268 ? -9.384 3.746 -28.327 1.00 79.25 268 ARG A C 1
ATOM 2154 O O . ARG A 1 268 ? -8.259 3.987 -27.892 1.00 79.25 268 ARG A O 1
ATOM 2161 N N . THR A 1 269 ? -10.484 4.207 -27.730 1.00 72.19 269 THR A N 1
ATOM 2162 C CA . THR A 1 269 ? -10.459 4.979 -26.482 1.00 72.19 269 THR A CA 1
ATOM 2163 C C . THR A 1 269 ? -9.933 4.139 -25.318 1.00 72.19 269 THR A C 1
ATOM 2165 O O . THR A 1 269 ? -9.073 4.611 -24.574 1.00 72.19 269 THR A O 1
ATOM 2168 N N . GLN A 1 270 ? -10.379 2.889 -25.166 1.00 73.06 270 GLN A N 1
ATOM 2169 C CA . GLN A 1 270 ? -9.881 1.985 -24.124 1.00 73.06 270 GLN A CA 1
ATOM 2170 C C . GLN A 1 270 ? -8.385 1.687 -24.290 1.00 73.06 270 GLN A C 1
ATOM 2172 O O . GLN A 1 270 ? -7.633 1.738 -23.313 1.00 73.06 270 GLN A O 1
ATOM 2177 N N . GLU A 1 271 ? -7.926 1.442 -25.517 1.00 80.00 271 GLU A N 1
ATOM 2178 C CA . GLU A 1 271 ? -6.506 1.264 -25.821 1.00 80.00 271 GLU A CA 1
ATOM 2179 C C . GLU A 1 271 ? -5.689 2.524 -25.524 1.00 80.00 271 GLU A C 1
ATOM 2181 O O . GLU A 1 271 ? -4.613 2.432 -24.929 1.00 80.00 271 GLU A O 1
ATOM 2186 N N . ALA A 1 272 ? -6.196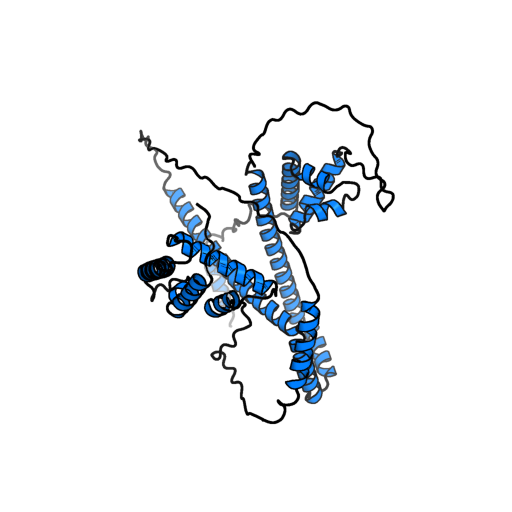 3.706 -25.883 1.00 71.88 272 ALA A N 1
ATOM 2187 C CA . ALA A 1 272 ? -5.549 4.976 -25.569 1.00 71.88 272 ALA A CA 1
ATOM 2188 C C . ALA A 1 272 ? -5.428 5.182 -24.050 1.00 71.88 272 ALA A C 1
ATOM 2190 O O . ALA A 1 272 ? -4.345 5.494 -23.556 1.00 71.88 272 ALA A O 1
ATOM 2191 N N . ILE A 1 273 ? -6.495 4.918 -23.287 1.00 71.00 273 ILE A N 1
ATOM 2192 C CA . ILE A 1 273 ? -6.481 4.979 -21.816 1.00 71.00 273 ILE A CA 1
ATOM 2193 C C . ILE A 1 273 ? -5.461 3.989 -21.239 1.00 71.00 273 ILE A C 1
ATOM 2195 O O . ILE A 1 273 ? -4.707 4.340 -20.326 1.00 71.00 273 ILE A O 1
ATOM 2199 N N . LYS A 1 274 ? -5.398 2.762 -21.771 1.00 78.25 274 LYS A N 1
ATOM 2200 C CA . LYS A 1 274 ? -4.415 1.750 -21.357 1.00 78.25 274 LYS A CA 1
ATOM 2201 C C . LYS A 1 274 ? -2.982 2.236 -21.599 1.00 78.25 274 LYS A C 1
ATOM 2203 O O . LYS A 1 274 ? -2.160 2.133 -20.690 1.00 78.25 274 LYS A O 1
ATOM 2208 N N . LYS A 1 275 ? -2.700 2.832 -22.764 1.00 75.00 275 LYS A N 1
ATOM 2209 C CA . LYS A 1 275 ? -1.387 3.418 -23.096 1.00 75.00 275 LYS A CA 1
ATOM 2210 C C . LYS A 1 275 ? -1.017 4.574 -22.163 1.00 75.00 275 LYS A C 1
ATOM 2212 O O . LYS A 1 275 ? 0.104 4.601 -21.665 1.00 75.00 275 LYS A O 1
ATOM 2217 N N . VAL A 1 276 ? -1.951 5.479 -21.858 1.00 73.81 276 VAL A N 1
ATOM 2218 C CA . VAL A 1 276 ? -1.719 6.594 -20.918 1.00 73.81 276 VAL A CA 1
ATOM 2219 C C . VAL A 1 276 ? -1.418 6.079 -19.508 1.00 73.81 276 VAL A C 1
ATOM 2221 O O . VAL A 1 276 ? -0.475 6.541 -18.869 1.00 73.81 276 VAL A O 1
ATOM 2224 N N . ARG A 1 277 ? -2.166 5.080 -19.024 1.00 72.44 277 ARG A N 1
ATOM 2225 C CA . ARG A 1 277 ? -1.899 4.442 -17.723 1.00 72.44 277 ARG A CA 1
ATOM 2226 C C . ARG A 1 277 ? -0.531 3.769 -17.684 1.00 72.44 277 ARG A C 1
ATOM 2228 O O . ARG A 1 277 ? 0.177 3.908 -16.691 1.00 72.44 277 ARG A O 1
ATOM 2235 N N . GLN A 1 278 ? -0.153 3.080 -18.758 1.00 74.06 278 GLN A N 1
ATOM 2236 C CA . GLN A 1 278 ? 1.163 2.461 -18.878 1.00 74.06 278 GLN A CA 1
ATOM 2237 C C . GLN A 1 278 ? 2.280 3.515 -18.877 1.00 74.06 278 GLN A C 1
ATOM 2239 O O . GLN A 1 278 ? 3.266 3.348 -18.166 1.00 74.06 278 GLN A O 1
ATOM 2244 N N . GLN A 1 279 ? 2.107 4.632 -19.592 1.00 71.56 279 GLN A N 1
ATOM 2245 C CA . GLN A 1 279 ? 3.053 5.753 -19.575 1.00 71.56 279 GLN A CA 1
ATOM 2246 C C . GLN A 1 279 ? 3.180 6.396 -18.186 1.00 71.56 279 GLN A C 1
ATOM 2248 O O . GLN A 1 279 ? 4.293 6.692 -17.753 1.00 71.56 279 GLN A O 1
ATOM 2253 N N . ALA A 1 280 ? 2.070 6.588 -17.467 1.00 70.19 280 ALA A N 1
ATOM 2254 C CA . ALA A 1 280 ? 2.088 7.124 -16.106 1.00 70.19 280 ALA A CA 1
ATOM 2255 C C . ALA A 1 280 ? 2.810 6.176 -15.133 1.00 70.19 280 ALA A C 1
ATOM 2257 O O . ALA A 1 280 ? 3.726 6.598 -14.430 1.00 70.19 280 ALA A O 1
ATOM 2258 N N . ALA A 1 281 ? 2.473 4.882 -15.161 1.00 69.50 281 ALA A N 1
ATOM 2259 C CA . ALA A 1 281 ? 3.137 3.865 -14.345 1.00 69.50 281 ALA A CA 1
ATOM 2260 C C . ALA A 1 281 ? 4.640 3.767 -14.655 1.00 69.50 281 ALA A C 1
ATOM 2262 O O . ALA A 1 281 ? 5.458 3.637 -13.746 1.00 69.50 281 ALA A O 1
ATOM 2263 N N . TYR A 1 282 ? 5.009 3.881 -15.932 1.00 73.62 282 TYR A N 1
ATOM 2264 C CA . TYR A 1 282 ? 6.398 3.936 -16.367 1.00 73.62 282 TYR A CA 1
ATOM 2265 C C . TYR A 1 282 ? 7.128 5.165 -15.809 1.00 73.62 282 TYR A C 1
ATOM 2267 O O . TYR A 1 282 ? 8.219 5.031 -15.256 1.00 73.62 282 TYR A O 1
ATOM 2275 N N . ARG A 1 283 ? 6.519 6.356 -15.892 1.00 74.00 283 ARG A N 1
ATOM 2276 C CA . ARG A 1 283 ? 7.088 7.591 -15.335 1.00 74.00 283 ARG A CA 1
ATOM 2277 C C . ARG A 1 283 ? 7.350 7.450 -13.835 1.00 74.00 283 ARG A C 1
ATOM 2279 O O . ARG A 1 283 ? 8.447 7.778 -13.387 1.00 74.00 283 ARG A O 1
ATOM 2286 N N . ASP A 1 284 ? 6.390 6.919 -13.085 1.00 73.88 284 ASP A N 1
ATOM 2287 C CA . ASP A 1 284 ? 6.528 6.703 -11.642 1.00 73.88 284 ASP A CA 1
ATOM 2288 C C . ASP A 1 284 ? 7.611 5.663 -11.321 1.00 73.88 284 ASP A C 1
ATOM 2290 O O . ASP A 1 284 ? 8.422 5.863 -10.414 1.00 73.88 284 ASP A O 1
ATOM 2294 N N . ALA A 1 285 ? 7.681 4.569 -12.088 1.00 70.00 285 ALA A N 1
ATOM 2295 C CA . ALA A 1 285 ? 8.712 3.546 -11.931 1.00 70.00 285 ALA A CA 1
ATOM 2296 C C . ALA A 1 285 ? 10.120 4.109 -12.181 1.00 70.00 285 ALA A C 1
ATOM 2298 O O . ALA A 1 285 ? 11.028 3.858 -11.387 1.00 70.00 285 ALA A O 1
ATOM 2299 N N . VAL A 1 286 ? 10.294 4.916 -13.234 1.00 72.50 286 VAL A N 1
ATOM 2300 C CA . VAL A 1 286 ? 11.564 5.591 -13.536 1.00 72.50 286 VAL A CA 1
ATOM 2301 C C . VAL A 1 286 ? 11.939 6.573 -12.427 1.00 72.50 286 VAL A C 1
ATOM 2303 O O . VAL A 1 286 ? 13.078 6.556 -11.968 1.00 72.50 286 VAL A O 1
ATOM 2306 N N . GLN A 1 287 ? 11.001 7.394 -11.948 1.00 75.31 287 GLN A N 1
ATOM 2307 C CA . GLN A 1 287 ? 11.264 8.350 -10.865 1.00 75.31 287 GLN A CA 1
ATOM 2308 C C . GLN A 1 287 ? 11.666 7.652 -9.560 1.00 75.31 287 GLN A C 1
ATOM 2310 O O . GLN A 1 287 ? 12.655 8.037 -8.934 1.00 75.31 287 GLN A O 1
ATOM 2315 N N . ASN A 1 288 ? 10.964 6.582 -9.181 1.00 73.81 288 ASN A N 1
ATOM 2316 C CA . ASN A 1 288 ? 11.320 5.779 -8.010 1.00 73.81 288 ASN A CA 1
ATOM 2317 C C . ASN A 1 288 ? 12.705 5.141 -8.162 1.00 73.81 288 ASN A C 1
ATOM 2319 O O . ASN A 1 288 ? 13.509 5.174 -7.232 1.00 73.81 288 ASN A O 1
ATOM 2323 N N . TYR A 1 289 ? 13.020 4.624 -9.350 1.00 72.00 289 TYR A N 1
ATOM 2324 C CA . TYR A 1 289 ? 14.326 4.039 -9.631 1.00 72.00 289 TYR A CA 1
ATOM 2325 C C . TYR A 1 289 ? 15.463 5.067 -9.541 1.00 72.00 289 TYR A C 1
ATOM 2327 O O . TYR A 1 289 ? 16.506 4.788 -8.949 1.00 72.00 289 TYR A O 1
ATOM 2335 N N . LEU A 1 290 ? 15.262 6.272 -10.084 1.00 73.81 290 LEU A N 1
ATOM 2336 C CA . LEU A 1 290 ? 16.229 7.368 -9.983 1.00 73.81 290 LEU A CA 1
ATOM 2337 C C . LEU A 1 290 ? 16.435 7.803 -8.528 1.00 73.81 290 LEU A C 1
ATOM 2339 O O . LEU A 1 290 ? 17.576 7.993 -8.105 1.00 73.81 290 LEU A O 1
ATOM 2343 N N . LYS A 1 291 ? 15.357 7.883 -7.740 1.00 77.12 291 LYS A N 1
ATOM 2344 C CA . LYS A 1 291 ? 15.421 8.199 -6.308 1.00 77.12 291 LYS A CA 1
ATOM 2345 C C . LYS A 1 291 ? 16.243 7.162 -5.533 1.00 77.12 291 LYS A C 1
ATOM 2347 O O . LYS A 1 291 ? 17.125 7.540 -4.766 1.00 77.12 291 LYS A O 1
ATOM 2352 N N . ASP A 1 292 ? 16.042 5.875 -5.812 1.00 71.06 292 ASP A N 1
ATOM 2353 C CA . ASP A 1 292 ? 16.801 4.770 -5.204 1.00 71.06 292 ASP A CA 1
ATOM 2354 C C . ASP A 1 292 ? 18.298 4.769 -5.571 1.00 71.06 292 ASP A C 1
ATOM 2356 O O . ASP A 1 292 ? 19.117 4.162 -4.873 1.00 71.06 292 ASP A O 1
ATOM 2360 N N . ILE A 1 293 ? 18.679 5.398 -6.688 1.00 71.38 293 ILE A N 1
ATOM 2361 C CA . ILE A 1 293 ? 20.086 5.601 -7.068 1.00 71.38 293 ILE A CA 1
ATOM 2362 C C . ILE A 1 293 ? 20.686 6.791 -6.323 1.00 71.38 293 ILE A C 1
ATOM 2364 O O . ILE A 1 293 ? 21.839 6.719 -5.902 1.00 71.38 293 ILE A O 1
ATOM 2368 N N . GLN A 1 294 ? 19.924 7.876 -6.188 1.00 72.81 294 GLN A N 1
ATOM 2369 C CA . GLN A 1 294 ? 20.408 9.135 -5.628 1.00 72.81 294 GLN A CA 1
ATOM 2370 C C . GLN A 1 294 ? 20.533 9.124 -4.106 1.00 72.81 294 GLN A C 1
ATOM 2372 O O . GLN A 1 294 ? 21.280 9.937 -3.577 1.00 72.81 294 GLN A O 1
ATOM 2377 N N . THR A 1 295 ? 19.858 8.221 -3.390 1.00 65.88 295 THR A N 1
ATOM 2378 C CA . THR A 1 295 ? 20.038 8.080 -1.938 1.00 65.88 295 THR A CA 1
ATOM 2379 C C . THR A 1 295 ? 21.251 7.188 -1.633 1.00 65.88 295 THR A C 1
ATOM 2381 O O . THR A 1 295 ? 21.134 5.959 -1.741 1.00 65.88 295 THR A O 1
ATOM 2384 N N . PRO A 1 296 ? 22.422 7.735 -1.247 1.00 52.81 296 PRO A N 1
ATOM 2385 C CA . PRO A 1 296 ? 23.541 6.914 -0.812 1.00 52.81 296 PRO A CA 1
ATOM 2386 C C . PRO A 1 296 ? 23.141 6.175 0.466 1.00 52.81 296 PRO A C 1
ATOM 2388 O O . PRO A 1 296 ? 23.001 6.765 1.533 1.00 52.81 296 PRO A O 1
ATOM 2391 N N . LYS A 1 297 ? 22.960 4.854 0.379 1.00 57.34 297 LYS A N 1
ATOM 2392 C CA . LYS A 1 297 ? 22.879 4.009 1.574 1.00 57.34 297 LYS A CA 1
ATOM 2393 C C . LYS A 1 297 ? 24.273 3.946 2.189 1.00 57.34 297 LYS A C 1
ATOM 2395 O O . LYS A 1 297 ? 25.073 3.091 1.808 1.00 57.34 297 LYS A O 1
ATOM 2400 N N . VAL A 1 298 ? 24.560 4.867 3.106 1.00 51.34 298 VAL A N 1
ATOM 2401 C CA . VAL A 1 298 ? 25.748 4.829 3.962 1.00 51.34 298 VAL A CA 1
ATOM 2402 C C . VAL A 1 298 ? 25.671 3.534 4.765 1.00 51.34 298 VAL A C 1
ATOM 2404 O O . VAL A 1 298 ? 24.894 3.406 5.706 1.00 51.34 298 VAL A O 1
ATOM 2407 N N . LYS A 1 299 ? 26.418 2.515 4.336 1.00 50.94 299 LYS A N 1
ATOM 2408 C CA . LYS A 1 299 ? 26.609 1.319 5.153 1.00 50.94 299 LYS A CA 1
ATOM 2409 C C . LYS A 1 299 ? 27.595 1.687 6.263 1.00 50.94 299 LYS A C 1
ATOM 2411 O O . LYS A 1 299 ? 28.681 2.153 5.921 1.00 50.94 299 LYS A O 1
ATOM 2416 N N . PRO A 1 300 ? 27.272 1.464 7.547 1.00 47.09 300 PRO A N 1
ATOM 2417 C CA . PRO A 1 300 ? 28.238 1.637 8.622 1.00 47.09 300 PRO A CA 1
ATOM 2418 C C . PRO A 1 300 ? 29.404 0.672 8.387 1.00 47.09 300 PRO A C 1
ATOM 2420 O O . PRO A 1 300 ? 29.255 -0.551 8.439 1.00 47.09 300 PRO A O 1
ATOM 2423 N N . THR A 1 301 ? 30.567 1.222 8.052 1.00 40.66 301 THR A N 1
ATOM 2424 C CA . THR A 1 301 ? 31.790 0.460 7.809 1.00 40.66 301 THR A CA 1
ATOM 2425 C C . THR A 1 301 ? 32.372 0.011 9.143 1.00 40.66 301 THR A C 1
ATOM 2427 O O . THR A 1 301 ? 33.190 0.701 9.742 1.00 40.66 301 THR A O 1
ATOM 2430 N N . THR A 1 302 ? 31.967 -1.162 9.627 1.00 44.12 302 THR A N 1
ATOM 2431 C CA . THR A 1 302 ? 32.708 -1.871 10.677 1.00 44.12 302 THR A CA 1
ATOM 2432 C C . THR A 1 302 ? 33.890 -2.584 10.026 1.00 44.12 302 THR A C 1
ATOM 2434 O O . THR A 1 302 ? 33.772 -3.672 9.463 1.00 44.12 302 THR A O 1
ATOM 2437 N N . ASN A 1 303 ? 35.044 -1.922 10.065 1.00 41.69 303 ASN A N 1
ATOM 2438 C CA . ASN A 1 303 ? 36.314 -2.432 9.565 1.00 41.69 303 ASN A CA 1
ATOM 2439 C C . ASN A 1 303 ? 36.814 -3.549 10.503 1.00 41.69 303 ASN A C 1
ATOM 2441 O O . ASN A 1 303 ? 37.473 -3.287 11.504 1.00 41.69 303 ASN A O 1
ATOM 2445 N N . LYS A 1 304 ? 36.478 -4.811 10.212 1.00 47.56 304 LYS A N 1
ATOM 2446 C CA . LYS A 1 304 ? 37.161 -5.978 10.795 1.00 47.56 304 LYS A CA 1
ATOM 2447 C C . LYS A 1 304 ? 37.977 -6.647 9.697 1.00 47.56 304 LYS A C 1
ATOM 2449 O O . LYS A 1 304 ? 37.423 -7.299 8.813 1.00 47.56 304 LYS A O 1
ATOM 2454 N N . GLY A 1 305 ? 39.293 -6.441 9.753 1.00 52.81 305 GLY A N 1
ATOM 2455 C CA . GLY A 1 305 ? 40.264 -7.060 8.856 1.00 52.81 305 GLY A CA 1
ATOM 2456 C C . GLY A 1 305 ? 40.132 -8.578 8.894 1.00 52.81 305 GLY A C 1
ATOM 2457 O O . GLY A 1 305 ? 40.321 -9.201 9.938 1.00 52.81 305 GLY A O 1
ATOM 2458 N N . LYS A 1 306 ? 39.763 -9.169 7.756 1.00 45.44 306 LYS A N 1
ATOM 2459 C CA . LYS A 1 306 ? 39.662 -10.618 7.588 1.00 45.44 306 LYS A CA 1
ATOM 2460 C C . LYS A 1 306 ? 40.844 -11.084 6.727 1.00 45.44 306 LYS A C 1
ATOM 2462 O O . LYS A 1 306 ? 41.016 -10.542 5.635 1.00 45.44 306 LYS A O 1
ATOM 2467 N N . PRO A 1 307 ? 41.659 -12.044 7.191 1.00 52.22 307 PRO A N 1
ATOM 2468 C CA . PRO A 1 307 ? 42.815 -12.529 6.443 1.00 52.22 307 PRO A CA 1
ATOM 2469 C C . PRO A 1 307 ? 42.384 -13.249 5.155 1.00 52.22 307 PRO A C 1
ATOM 2471 O O . PRO A 1 307 ? 41.394 -13.986 5.142 1.00 52.22 307 PRO A O 1
ATOM 2474 N N . GLN A 1 308 ? 43.128 -13.014 4.069 1.00 43.22 308 GLN A N 1
ATOM 2475 C CA . GLN A 1 308 ? 42.943 -13.672 2.774 1.00 43.22 308 GLN A CA 1
ATOM 2476 C C . GLN A 1 308 ? 43.187 -15.180 2.914 1.00 43.22 308 GLN A C 1
ATOM 2478 O O . GLN A 1 308 ? 44.293 -15.619 3.219 1.00 43.22 308 GLN A O 1
ATOM 2483 N N . LYS A 1 309 ? 42.133 -15.972 2.693 1.00 50.00 309 LYS A N 1
ATOM 2484 C CA . LYS A 1 309 ? 42.200 -17.435 2.613 1.00 50.00 309 LYS A CA 1
ATOM 2485 C C . LYS A 1 309 ? 42.507 -17.835 1.157 1.00 50.00 309 LYS A C 1
ATOM 2487 O O . LYS A 1 309 ? 41.890 -17.254 0.262 1.00 50.00 309 LYS A O 1
ATOM 2492 N N . PRO A 1 310 ? 43.420 -18.790 0.903 1.00 53.50 310 PRO A N 1
ATOM 2493 C CA . PRO A 1 310 ? 43.748 -19.241 -0.448 1.00 53.50 310 PRO A CA 1
ATOM 2494 C C . PRO A 1 310 ? 42.531 -19.860 -1.150 1.00 53.50 310 PRO A C 1
ATOM 2496 O O . PRO A 1 310 ? 41.712 -20.540 -0.528 1.00 53.50 310 PRO A O 1
ATOM 2499 N N . SER A 1 311 ? 42.417 -19.571 -2.446 1.00 43.31 311 SER A N 1
ATOM 2500 C CA . SER A 1 311 ? 41.356 -19.989 -3.365 1.00 43.31 311 SER A CA 1
ATOM 2501 C C . SER A 1 311 ? 41.244 -21.514 -3.435 1.00 43.31 311 SER A C 1
ATOM 2503 O O . SER A 1 311 ? 42.140 -22.186 -3.939 1.00 43.31 311 SER A O 1
ATOM 2505 N N . ALA A 1 312 ? 40.131 -22.053 -2.938 1.00 53.25 312 ALA A N 1
ATOM 2506 C CA . ALA A 1 312 ? 39.744 -23.443 -3.159 1.00 53.25 312 ALA A CA 1
ATOM 2507 C C . ALA A 1 312 ? 39.227 -23.635 -4.604 1.00 53.25 312 ALA A C 1
ATOM 2509 O O . ALA A 1 312 ? 38.672 -22.685 -5.165 1.00 53.25 312 ALA A O 1
ATOM 2510 N N . PRO A 1 313 ? 39.407 -24.826 -5.206 1.00 60.19 313 PRO A N 1
ATOM 2511 C CA . PRO A 1 313 ? 38.895 -25.138 -6.540 1.00 60.19 313 PRO A CA 1
ATOM 2512 C C . PRO A 1 313 ? 37.359 -25.076 -6.584 1.00 60.19 313 PRO A C 1
ATOM 2514 O O . PRO A 1 313 ? 36.688 -25.395 -5.607 1.00 60.19 313 PRO A O 1
ATOM 2517 N N . ASP A 1 314 ? 36.820 -24.618 -7.717 1.00 57.31 314 ASP A N 1
ATOM 2518 C CA . ASP A 1 314 ? 35.398 -24.333 -7.932 1.00 57.31 314 ASP A CA 1
ATOM 2519 C C . ASP A 1 314 ? 34.491 -25.555 -7.679 1.00 57.31 314 ASP A C 1
ATOM 2521 O O . ASP A 1 314 ? 34.430 -26.482 -8.488 1.00 57.31 314 ASP A O 1
ATOM 2525 N N . ASP A 1 315 ? 33.720 -25.517 -6.588 1.00 55.78 315 ASP A N 1
ATOM 2526 C CA . ASP A 1 315 ? 32.659 -26.487 -6.298 1.00 55.78 315 ASP A CA 1
ATOM 2527 C C . ASP A 1 315 ? 31.514 -26.357 -7.320 1.00 55.78 315 ASP A C 1
ATOM 2529 O O . ASP A 1 315 ? 30.666 -25.456 -7.244 1.00 55.78 315 ASP A O 1
ATOM 2533 N N . GLN A 1 316 ? 31.468 -27.280 -8.281 1.00 57.66 316 GLN A N 1
ATOM 2534 C CA . GLN A 1 316 ? 30.335 -27.450 -9.187 1.00 57.66 316 GLN A CA 1
ATOM 2535 C C . GLN A 1 316 ? 29.244 -28.266 -8.486 1.00 57.66 316 GLN A C 1
ATOM 2537 O O . GLN A 1 316 ? 29.440 -29.428 -8.146 1.00 57.66 316 GLN A O 1
ATOM 2542 N N . VAL A 1 317 ? 28.073 -27.662 -8.277 1.00 61.19 317 VAL A N 1
ATOM 2543 C CA . VAL A 1 317 ? 26.889 -28.363 -7.759 1.00 61.19 317 VAL A CA 1
ATOM 2544 C C . VAL A 1 317 ? 25.951 -28.636 -8.933 1.00 61.19 317 VAL A C 1
ATOM 2546 O O . VAL A 1 317 ? 25.540 -27.703 -9.629 1.00 61.19 317 VAL A O 1
ATOM 2549 N N . ALA A 1 318 ? 25.629 -29.910 -9.168 1.00 56.59 318 ALA A N 1
ATOM 2550 C CA . ALA A 1 318 ? 24.685 -30.321 -10.202 1.00 56.59 318 ALA A CA 1
ATOM 2551 C C . ALA A 1 318 ? 23.265 -29.851 -9.839 1.00 56.59 318 ALA A C 1
ATOM 2553 O O . ALA A 1 318 ? 22.742 -30.184 -8.776 1.00 56.59 318 ALA A O 1
ATOM 2554 N N . GLY A 1 319 ? 22.658 -29.039 -10.708 1.00 61.16 319 GLY A N 1
ATOM 2555 C CA . GLY A 1 319 ? 21.268 -28.609 -10.571 1.00 61.16 319 GLY A CA 1
ATOM 2556 C C . GLY A 1 319 ? 20.276 -29.648 -11.119 1.00 61.16 319 GLY A C 1
ATOM 2557 O O . GLY A 1 319 ? 20.663 -30.506 -11.914 1.00 61.16 319 GLY A O 1
ATOM 2558 N N . PRO A 1 320 ? 18.979 -29.538 -10.772 1.00 52.22 320 PRO A N 1
ATOM 2559 C CA . PRO A 1 320 ? 17.923 -30.505 -11.115 1.00 52.22 320 PRO A CA 1
ATOM 2560 C C . PRO A 1 320 ? 17.609 -30.645 -12.620 1.00 52.22 320 PRO A C 1
ATOM 2562 O O . PRO A 1 320 ? 16.725 -31.407 -12.993 1.00 52.22 320 PRO A O 1
ATOM 2565 N N . SER A 1 321 ? 18.327 -29.944 -13.501 1.00 65.44 321 SER A N 1
ATOM 2566 C CA . SER A 1 321 ? 18.146 -30.004 -14.961 1.00 65.44 321 SER A CA 1
ATOM 2567 C C . SER A 1 321 ? 19.450 -30.280 -15.718 1.00 65.44 321 SER A C 1
ATOM 2569 O O . SER A 1 321 ? 19.558 -29.947 -16.892 1.00 65.44 321 SER A O 1
ATOM 2571 N N . GLY A 1 322 ? 20.484 -30.803 -15.047 1.00 70.69 322 GLY A N 1
ATOM 2572 C CA . GLY A 1 322 ? 21.796 -31.058 -15.664 1.00 70.69 322 GLY A CA 1
ATOM 2573 C C . GLY A 1 322 ? 22.603 -29.795 -16.005 1.00 70.69 322 GLY A C 1
ATOM 2574 O O . GLY A 1 322 ? 23.737 -29.892 -16.461 1.00 70.69 322 GLY A O 1
ATOM 2575 N N . VAL A 1 323 ? 22.061 -28.601 -15.744 1.00 67.69 323 VAL A N 1
ATOM 2576 C CA . VAL A 1 323 ? 22.780 -27.330 -15.872 1.00 67.69 323 VAL A CA 1
ATOM 2577 C C . V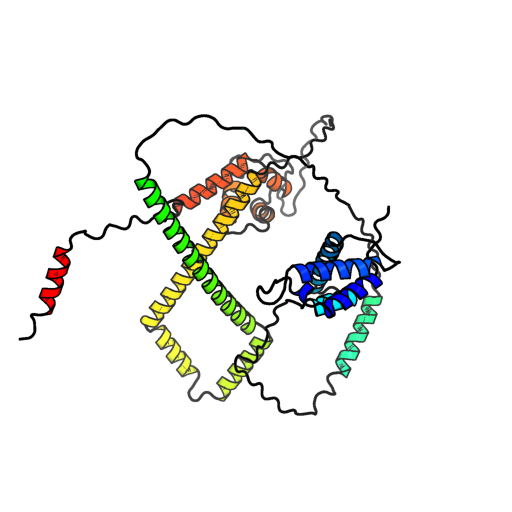AL A 1 323 ? 23.667 -27.144 -14.640 1.00 67.69 323 VAL A C 1
ATOM 2579 O O . VAL A 1 323 ? 23.176 -27.016 -13.516 1.00 67.69 323 VAL A O 1
ATOM 2582 N N . THR A 1 324 ? 24.984 -27.132 -14.839 1.00 68.88 324 THR A N 1
ATOM 2583 C CA . THR A 1 324 ? 25.967 -26.836 -13.788 1.00 68.88 324 THR A CA 1
ATOM 2584 C C . THR A 1 324 ? 25.841 -25.376 -13.356 1.00 68.88 324 THR A C 1
ATOM 2586 O O . THR A 1 324 ? 26.160 -24.462 -14.120 1.00 68.88 324 THR A O 1
ATOM 2589 N N . ILE A 1 325 ? 25.382 -25.138 -12.125 1.00 69.88 325 ILE A N 1
ATOM 2590 C CA . ILE A 1 325 ? 25.258 -23.787 -11.567 1.00 69.88 325 ILE A CA 1
ATOM 2591 C C . ILE A 1 325 ? 26.596 -23.409 -10.936 1.00 69.88 325 ILE A C 1
ATOM 2593 O O . ILE A 1 325 ? 26.903 -23.760 -9.797 1.00 69.88 325 ILE A O 1
ATOM 2597 N N . THR A 1 326 ? 27.406 -22.648 -11.663 1.00 70.12 326 THR A N 1
ATOM 2598 C CA . THR A 1 326 ? 28.623 -22.049 -11.108 1.00 70.12 326 THR A CA 1
ATOM 2599 C C . THR A 1 326 ? 28.236 -20.892 -10.186 1.00 70.12 326 THR A C 1
ATOM 2601 O O . THR A 1 326 ? 27.778 -19.844 -10.653 1.00 70.12 326 THR A O 1
ATOM 2604 N N . LYS A 1 327 ? 28.428 -21.053 -8.871 1.00 72.19 327 LYS A N 1
ATOM 2605 C CA . LYS A 1 327 ? 28.057 -20.038 -7.864 1.00 72.19 327 LYS A CA 1
ATOM 2606 C C . LYS A 1 327 ? 28.757 -18.685 -8.084 1.00 72.19 327 LYS A C 1
ATOM 2608 O O . LYS A 1 327 ? 28.181 -17.656 -7.738 1.00 72.19 327 LYS A O 1
ATOM 2613 N N . ASN A 1 328 ? 29.928 -18.685 -8.732 1.00 79.62 328 ASN A N 1
ATOM 2614 C CA . ASN A 1 328 ? 30.798 -17.513 -8.878 1.00 79.62 328 ASN A CA 1
ATOM 2615 C C . ASN A 1 328 ? 31.190 -17.162 -10.321 1.00 79.62 328 ASN A C 1
ATOM 2617 O O . ASN A 1 328 ? 32.123 -16.382 -10.511 1.00 79.62 328 ASN A O 1
ATOM 2621 N N . ALA A 1 329 ? 30.518 -17.692 -11.350 1.00 88.75 329 ALA A N 1
ATOM 2622 C CA . ALA A 1 329 ? 30.920 -17.341 -12.712 1.00 88.75 329 ALA A CA 1
ATOM 2623 C C . ALA A 1 329 ? 30.865 -15.820 -12.918 1.00 88.75 329 ALA A C 1
ATOM 2625 O O . ALA A 1 329 ? 29.895 -15.147 -12.554 1.00 88.75 329 ALA A O 1
ATOM 2626 N N . ARG A 1 330 ? 31.909 -15.264 -13.525 1.00 94.25 330 ARG A N 1
ATOM 2627 C CA . ARG A 1 330 ? 31.959 -13.843 -13.867 1.00 94.25 330 ARG A CA 1
ATOM 2628 C C . ARG A 1 330 ? 30.862 -13.536 -14.887 1.00 94.25 330 ARG A C 1
ATOM 2630 O O . ARG A 1 330 ? 30.592 -14.347 -15.770 1.00 94.25 330 ARG A O 1
ATOM 2637 N N . TRP A 1 331 ? 30.193 -12.396 -14.749 1.00 95.62 331 TRP A N 1
ATOM 2638 C CA . TRP A 1 331 ? 29.228 -11.938 -15.748 1.00 95.62 331 TRP A CA 1
ATOM 2639 C C . TRP A 1 331 ? 29.973 -11.459 -16.989 1.00 95.62 331 TRP A C 1
ATOM 2641 O O . TRP A 1 331 ? 30.856 -10.606 -16.875 1.00 95.62 331 TRP A O 1
ATOM 2651 N N . THR A 1 332 ? 29.635 -12.008 -18.154 1.00 96.38 332 THR A N 1
ATOM 2652 C CA . THR A 1 332 ? 30.189 -11.514 -19.418 1.00 96.38 332 THR A CA 1
ATOM 2653 C C . THR A 1 332 ? 29.487 -10.215 -19.827 1.00 96.38 332 THR A C 1
ATOM 2655 O O . THR A 1 332 ? 28.329 -10.009 -19.448 1.00 96.38 332 THR A O 1
ATOM 2658 N N . PRO A 1 333 ? 30.145 -9.333 -20.602 1.00 96.81 333 PRO A N 1
ATOM 2659 C CA . PRO A 1 333 ? 29.520 -8.103 -21.094 1.00 96.81 333 PRO A CA 1
ATOM 2660 C C . PRO A 1 333 ? 28.189 -8.354 -21.819 1.00 96.81 333 PRO A C 1
ATOM 2662 O O . PRO A 1 333 ? 27.212 -7.654 -21.565 1.00 96.81 333 PRO A O 1
ATOM 2665 N N . ASP A 1 334 ? 28.107 -9.418 -22.621 1.00 96.75 334 ASP A N 1
ATOM 2666 C CA . ASP A 1 334 ? 26.878 -9.796 -23.328 1.00 96.75 334 ASP A CA 1
ATOM 2667 C C . ASP A 1 334 ? 25.753 -10.208 -22.377 1.00 96.75 334 ASP A C 1
ATOM 2669 O O . ASP A 1 334 ? 24.598 -9.826 -22.566 1.00 96.75 334 ASP A O 1
ATOM 2673 N N . GLN A 1 335 ? 26.072 -10.964 -21.322 1.00 96.25 335 GLN A N 1
ATOM 2674 C CA . GLN A 1 335 ? 25.083 -11.335 -20.310 1.00 96.25 335 GLN A CA 1
ATOM 2675 C C . GLN A 1 335 ? 24.575 -10.109 -19.554 1.00 96.25 335 GLN A C 1
ATOM 2677 O O . GLN A 1 335 ? 23.379 -10.029 -19.287 1.00 96.25 335 GLN A O 1
ATOM 2682 N N . ILE A 1 336 ? 25.461 -9.155 -19.242 1.00 97.62 336 ILE A N 1
ATOM 2683 C CA . ILE A 1 336 ? 25.087 -7.883 -18.613 1.00 97.62 336 ILE A CA 1
ATOM 2684 C C . ILE A 1 336 ? 24.164 -7.096 -19.545 1.00 97.62 336 ILE A C 1
ATOM 2686 O O . ILE A 1 336 ? 23.091 -6.691 -19.117 1.00 97.62 336 ILE A O 1
ATOM 2690 N N . SER A 1 337 ? 24.529 -6.944 -20.820 1.00 97.25 337 SER A N 1
ATOM 2691 C CA . SER A 1 337 ? 23.737 -6.222 -21.824 1.00 97.25 337 SER A CA 1
ATOM 2692 C C . SER A 1 337 ? 22.333 -6.814 -22.012 1.00 97.25 337 SER A C 1
ATOM 2694 O O . SER A 1 337 ? 21.332 -6.088 -22.047 1.00 97.25 337 SER A O 1
ATOM 2696 N N . ARG A 1 338 ? 22.227 -8.149 -22.056 1.00 97.31 338 ARG A N 1
ATOM 2697 C CA . ARG A 1 338 ? 20.930 -8.836 -22.097 1.00 97.31 338 ARG A CA 1
ATOM 2698 C C . ARG A 1 338 ? 20.141 -8.627 -20.795 1.00 97.31 338 ARG A C 1
ATOM 2700 O O . ARG A 1 338 ? 18.956 -8.323 -20.866 1.00 97.31 338 ARG A O 1
ATOM 2707 N N . LEU A 1 339 ? 20.794 -8.695 -19.627 1.00 97.56 339 LEU A N 1
ATOM 2708 C CA . LEU A 1 339 ? 20.135 -8.519 -18.325 1.00 97.56 339 LEU A CA 1
ATOM 2709 C C . LEU A 1 339 ? 19.603 -7.088 -18.176 1.00 97.56 339 LEU A C 1
ATOM 2711 O O . LEU A 1 339 ? 18.512 -6.884 -17.656 1.00 97.56 339 LEU A O 1
ATOM 2715 N N . VAL A 1 340 ? 20.367 -6.099 -18.646 1.00 97.88 340 VAL A N 1
ATOM 2716 C CA . VAL A 1 340 ? 19.951 -4.693 -18.744 1.00 97.88 340 VAL A CA 1
ATOM 2717 C C . VAL A 1 340 ? 18.726 -4.554 -19.647 1.00 97.88 340 VAL A C 1
ATOM 2719 O O . VAL A 1 340 ? 17.776 -3.861 -19.292 1.00 97.88 340 VAL A O 1
ATOM 2722 N N . SER A 1 341 ? 18.742 -5.208 -20.812 1.00 97.25 341 SER A N 1
ATOM 2723 C CA . SER A 1 341 ? 17.646 -5.130 -21.783 1.00 97.25 341 SER A CA 1
ATOM 2724 C C . SER A 1 341 ? 16.353 -5.755 -21.249 1.00 97.25 341 SER A C 1
ATOM 2726 O O . SER A 1 341 ? 15.291 -5.157 -21.415 1.00 97.25 341 SER A O 1
ATOM 2728 N N . GLU A 1 342 ? 16.437 -6.895 -20.558 1.00 97.81 342 GLU A N 1
ATOM 2729 C CA . GLU A 1 342 ? 15.274 -7.526 -19.923 1.00 97.81 342 GLU A CA 1
ATOM 2730 C C . GLU A 1 342 ? 14.743 -6.720 -18.735 1.00 97.81 342 GLU A C 1
ATOM 2732 O O . GLU A 1 342 ? 13.536 -6.521 -18.633 1.00 97.81 342 GLU A O 1
ATOM 2737 N N . GLU A 1 343 ? 15.608 -6.175 -17.869 1.00 97.44 343 GLU A N 1
ATOM 2738 C CA . GLU A 1 343 ? 15.141 -5.312 -16.773 1.00 97.44 343 GLU A CA 1
ATOM 2739 C C . GLU A 1 343 ? 14.450 -4.054 -17.316 1.00 97.44 343 GLU A C 1
ATOM 2741 O O . GLU A 1 343 ? 13.359 -3.706 -16.868 1.00 97.44 343 GLU A O 1
ATOM 2746 N N . ALA A 1 344 ? 15.025 -3.413 -18.337 1.00 96.31 344 ALA A N 1
ATOM 2747 C CA . ALA A 1 344 ? 14.401 -2.277 -19.011 1.00 96.31 344 ALA A CA 1
ATOM 2748 C C . ALA A 1 344 ? 13.037 -2.650 -19.627 1.00 96.31 344 ALA A C 1
ATOM 2750 O O . ALA A 1 344 ? 12.094 -1.861 -19.571 1.00 96.31 344 ALA A O 1
ATOM 2751 N N . ARG A 1 345 ? 12.898 -3.857 -20.190 1.00 95.94 345 ARG A N 1
ATOM 2752 C CA . ARG A 1 345 ? 11.621 -4.355 -20.720 1.00 95.94 345 ARG A CA 1
ATOM 2753 C C . ARG A 1 345 ? 10.574 -4.533 -19.618 1.00 95.94 345 ARG A C 1
ATOM 2755 O O . ARG A 1 345 ? 9.485 -3.986 -19.761 1.00 95.94 345 ARG A O 1
ATOM 2762 N N . LEU A 1 346 ? 10.918 -5.207 -18.522 1.00 95.62 346 LEU A N 1
ATOM 2763 C CA . LEU A 1 346 ? 10.013 -5.431 -17.388 1.00 95.62 346 LEU A CA 1
ATOM 2764 C C . LEU A 1 346 ? 9.564 -4.112 -16.740 1.00 95.62 346 LEU A C 1
ATOM 2766 O O . LEU A 1 346 ? 8.387 -3.936 -16.430 1.00 95.62 346 LEU A O 1
ATOM 2770 N N . VAL A 1 347 ? 10.477 -3.144 -16.592 1.00 94.75 347 VAL A N 1
ATOM 2771 C CA . VAL A 1 347 ? 10.136 -1.800 -16.091 1.00 94.75 347 VAL A CA 1
ATOM 2772 C C . VAL A 1 347 ? 9.167 -1.087 -17.037 1.00 94.75 347 VAL A C 1
ATOM 2774 O O . VAL A 1 347 ? 8.200 -0.484 -16.576 1.00 94.75 347 VAL A O 1
ATOM 2777 N N . TYR A 1 348 ? 9.389 -1.178 -18.350 1.00 89.44 348 TYR A N 1
ATOM 2778 C CA . TYR A 1 348 ? 8.507 -0.585 -19.359 1.00 89.44 348 TYR A CA 1
ATOM 2779 C C . TYR A 1 348 ? 7.098 -1.211 -19.376 1.00 89.44 348 TYR A C 1
ATOM 2781 O O . TYR A 1 348 ? 6.101 -0.531 -19.622 1.00 89.44 348 TYR A O 1
ATOM 2789 N N . GLU A 1 349 ? 6.996 -2.505 -19.087 1.00 90.62 349 GLU A N 1
ATOM 2790 C CA . GLU A 1 349 ? 5.722 -3.229 -18.982 1.00 90.62 349 GLU A CA 1
ATOM 2791 C C . GLU A 1 349 ? 5.009 -2.998 -17.637 1.00 90.62 349 GLU A C 1
ATOM 2793 O O . GLU A 1 349 ? 3.844 -3.357 -17.484 1.00 90.62 349 GLU A O 1
ATOM 2798 N N . GLY A 1 350 ? 5.669 -2.349 -16.671 1.00 90.00 350 GLY A N 1
ATOM 2799 C CA . GLY A 1 350 ? 5.134 -2.118 -15.327 1.00 90.00 350 GLY A CA 1
ATOM 2800 C C . GLY A 1 350 ? 5.267 -3.325 -14.390 1.00 90.00 350 GLY A C 1
ATOM 2801 O O . GLY A 1 350 ? 4.804 -3.275 -13.247 1.00 90.00 350 GLY A O 1
ATOM 2802 N N . GLU A 1 351 ? 5.951 -4.386 -14.820 1.00 91.88 351 GLU A N 1
ATOM 2803 C CA . GLU A 1 351 ? 6.212 -5.604 -14.049 1.00 91.88 351 GLU A CA 1
ATOM 2804 C C . GLU A 1 351 ? 7.367 -5.401 -13.058 1.00 91.88 351 GLU A C 1
ATOM 2806 O O . GLU A 1 351 ? 8.426 -6.022 -13.114 1.00 91.88 351 GLU A O 1
ATOM 2811 N N . THR A 1 352 ? 7.177 -4.478 -12.116 1.00 87.81 352 THR A N 1
ATOM 2812 C CA . THR A 1 352 ? 8.216 -4.127 -11.133 1.00 87.81 352 THR A CA 1
ATOM 2813 C C . THR A 1 352 ? 8.173 -4.984 -9.868 1.00 87.81 352 THR A C 1
ATOM 2815 O O . THR A 1 352 ? 9.147 -5.045 -9.109 1.00 87.81 352 THR A O 1
ATOM 2818 N N . ARG A 1 353 ? 7.059 -5.691 -9.640 1.00 86.44 353 ARG A N 1
ATOM 2819 C CA . ARG A 1 353 ? 6.893 -6.607 -8.507 1.00 86.44 353 ARG A CA 1
ATOM 2820 C C . ARG A 1 353 ? 7.710 -7.872 -8.763 1.00 86.44 353 ARG A C 1
ATOM 2822 O O . ARG A 1 353 ? 7.561 -8.508 -9.792 1.00 86.44 353 ARG A O 1
ATOM 2829 N N . PHE A 1 354 ? 8.569 -8.236 -7.811 1.00 93.38 354 PHE A N 1
ATOM 2830 C CA . PHE A 1 354 ? 9.438 -9.420 -7.893 1.00 93.38 354 PHE A CA 1
ATOM 2831 C C . PHE A 1 354 ? 10.454 -9.411 -9.052 1.00 93.38 354 PHE A C 1
ATOM 2833 O O . PHE A 1 354 ? 10.821 -10.463 -9.570 1.00 93.38 354 PHE A O 1
ATOM 2840 N N . MET A 1 355 ? 10.995 -8.235 -9.399 1.00 95.31 355 MET A N 1
ATOM 2841 C CA . MET A 1 355 ? 11.981 -8.060 -10.483 1.00 95.31 355 MET A CA 1
ATOM 2842 C C . MET A 1 355 ? 13.128 -9.088 -10.471 1.00 95.31 355 MET A C 1
ATOM 2844 O O . MET A 1 355 ? 13.537 -9.592 -11.509 1.00 95.31 355 MET A O 1
ATOM 2848 N N . ASN A 1 356 ? 13.657 -9.436 -9.291 1.00 96.31 356 ASN A N 1
ATOM 2849 C CA . ASN A 1 356 ? 14.758 -10.402 -9.198 1.00 96.31 356 ASN A CA 1
ATOM 2850 C C . ASN A 1 356 ? 14.332 -11.816 -9.613 1.00 96.31 356 ASN A C 1
ATOM 2852 O O . ASN A 1 356 ? 15.128 -12.526 -10.215 1.00 96.31 356 ASN A O 1
ATOM 2856 N N . GLN A 1 357 ? 13.110 -12.225 -9.270 1.00 95.94 357 GLN A N 1
ATOM 2857 C CA . GLN A 1 357 ? 12.548 -13.521 -9.637 1.00 95.94 357 GLN A CA 1
ATOM 2858 C C . GLN A 1 357 ? 12.248 -13.575 -11.135 1.00 95.94 357 GLN A C 1
ATOM 2860 O O . GLN A 1 357 ? 12.602 -14.558 -11.778 1.00 95.94 357 GLN A O 1
ATOM 2865 N N . ALA A 1 358 ? 11.681 -12.498 -11.688 1.00 96.19 358 ALA A N 1
ATOM 2866 C CA . ALA A 1 358 ? 11.443 -12.379 -13.123 1.00 96.19 358 ALA A CA 1
ATOM 2867 C C . ALA A 1 358 ? 12.758 -12.501 -13.909 1.00 96.19 358 ALA A C 1
ATOM 2869 O O . ALA A 1 358 ? 12.883 -13.359 -14.775 1.00 96.19 358 ALA A O 1
ATOM 2870 N N . LEU A 1 359 ? 13.791 -11.738 -13.533 1.00 96.50 359 LEU A N 1
ATOM 2871 C CA . LEU A 1 359 ? 15.114 -11.841 -14.156 1.00 96.50 359 LEU A CA 1
ATOM 2872 C C . LEU A 1 359 ? 15.753 -13.222 -13.948 1.00 96.50 359 LEU A C 1
ATOM 2874 O O . LEU A 1 359 ? 16.389 -13.745 -14.854 1.00 96.50 359 LEU A O 1
ATOM 2878 N N . PHE A 1 360 ? 15.576 -13.851 -12.785 1.00 96.25 360 PHE A N 1
ATOM 2879 C CA . PHE A 1 360 ? 16.096 -15.199 -12.536 1.00 96.25 360 PHE A CA 1
ATOM 2880 C C . PHE A 1 360 ? 15.493 -16.251 -13.477 1.00 96.25 360 PHE A C 1
ATOM 2882 O O . PHE A 1 360 ? 16.225 -17.133 -13.918 1.00 96.25 360 PHE A O 1
ATOM 2889 N N . ALA A 1 361 ? 14.219 -16.123 -13.860 1.00 95.25 361 ALA A N 1
ATOM 2890 C CA . ALA A 1 361 ? 13.592 -17.023 -14.831 1.00 95.25 361 ALA A CA 1
ATOM 2891 C C . ALA A 1 361 ? 14.289 -16.989 -16.208 1.00 95.25 361 ALA A C 1
ATOM 2893 O O . ALA A 1 361 ? 14.432 -18.030 -16.845 1.00 95.25 361 ALA A O 1
ATOM 2894 N N . PHE A 1 362 ? 14.799 -15.826 -16.633 1.00 95.00 362 PHE A N 1
ATOM 2895 C CA . PHE A 1 362 ? 15.574 -15.681 -17.876 1.00 95.00 362 PHE A CA 1
ATOM 2896 C C . PHE A 1 362 ? 17.036 -16.140 -17.748 1.00 95.00 362 PHE A C 1
ATOM 2898 O O . PHE A 1 362 ? 17.684 -16.446 -18.747 1.00 95.00 362 PHE A O 1
ATOM 2905 N N . TYR A 1 363 ? 17.569 -16.194 -16.525 1.00 94.25 363 TYR A N 1
ATOM 2906 C CA . TYR A 1 363 ? 18.969 -16.513 -16.237 1.00 94.25 363 TYR A CA 1
ATOM 2907 C C . TYR A 1 363 ? 19.087 -17.664 -15.238 1.00 94.25 363 TYR A C 1
ATOM 2909 O O . TYR A 1 363 ? 19.767 -17.538 -14.220 1.00 94.25 363 TYR A O 1
ATOM 2917 N N . SER A 1 364 ? 18.477 -18.808 -15.551 1.00 90.56 364 SER A N 1
ATOM 2918 C CA . SER A 1 364 ? 18.453 -19.992 -14.676 1.00 90.56 364 SER A CA 1
ATOM 2919 C C . SER A 1 364 ? 19.846 -20.533 -14.309 1.00 90.56 364 SER A C 1
ATOM 2921 O O . SER A 1 364 ? 20.027 -21.116 -13.244 1.00 90.56 364 SER A O 1
ATOM 2923 N N . ALA A 1 365 ? 20.864 -20.278 -15.139 1.00 92.81 365 ALA A N 1
ATOM 2924 C CA . ALA A 1 365 ? 22.262 -20.618 -14.853 1.00 92.81 365 ALA A CA 1
ATOM 2925 C C . ALA A 1 365 ? 22.925 -19.709 -13.791 1.00 92.81 365 ALA A C 1
ATOM 2927 O O . ALA A 1 365 ? 24.064 -19.944 -13.380 1.00 92.81 365 ALA A O 1
ATOM 2928 N N . ARG A 1 366 ? 22.257 -18.631 -13.362 1.00 94.19 366 ARG A N 1
ATOM 2929 C CA . ARG A 1 366 ? 22.751 -17.660 -12.377 1.00 94.19 366 ARG A CA 1
ATOM 2930 C C . ARG A 1 366 ? 21.957 -17.777 -11.095 1.00 94.19 366 ARG A C 1
ATOM 2932 O O . ARG A 1 366 ? 20.753 -17.940 -11.123 1.00 94.19 366 ARG A O 1
ATOM 2939 N N . THR A 1 367 ? 22.610 -17.608 -9.950 1.00 95.19 367 THR A N 1
ATOM 2940 C CA . THR A 1 367 ? 21.900 -17.568 -8.667 1.00 95.19 367 THR A CA 1
ATOM 2941 C C . THR A 1 367 ? 21.170 -16.234 -8.482 1.00 95.19 367 THR A C 1
ATOM 2943 O O . THR A 1 367 ? 21.640 -15.180 -8.923 1.00 95.19 367 THR A O 1
ATOM 2946 N N . LEU A 1 368 ? 20.055 -16.247 -7.743 1.00 95.25 368 LEU A N 1
ATOM 2947 C CA . LEU A 1 368 ? 19.301 -15.033 -7.400 1.00 95.25 368 LEU A CA 1
ATOM 2948 C C . LEU A 1 368 ? 20.177 -13.985 -6.684 1.00 95.25 368 LEU A C 1
ATOM 2950 O O . LEU A 1 368 ? 20.029 -12.783 -6.902 1.00 95.25 368 LEU A O 1
ATOM 2954 N N . GLY A 1 369 ? 21.117 -14.436 -5.844 1.00 95.00 369 GLY A N 1
ATOM 2955 C CA . GLY A 1 369 ? 22.089 -13.571 -5.172 1.00 95.00 369 GLY A CA 1
ATOM 2956 C C . GLY A 1 369 ? 23.042 -12.870 -6.145 1.00 95.00 369 GLY A C 1
ATOM 2957 O O . GLY A 1 369 ? 23.306 -11.680 -5.984 1.00 95.00 369 GLY A O 1
ATOM 2958 N N . SER A 1 370 ? 23.498 -13.570 -7.190 1.00 95.56 370 SER A N 1
ATOM 2959 C CA . SER A 1 370 ? 24.358 -12.999 -8.235 1.00 95.56 370 SER A CA 1
ATOM 2960 C C . SER A 1 370 ? 23.636 -11.909 -9.035 1.00 95.56 370 SER A C 1
ATOM 2962 O O . SER A 1 370 ? 24.198 -10.834 -9.250 1.00 95.56 370 SER A O 1
ATOM 2964 N N . ILE A 1 371 ? 22.363 -12.135 -9.386 1.00 96.38 371 ILE A N 1
ATOM 2965 C CA . ILE A 1 371 ? 21.512 -11.139 -10.060 1.00 96.38 371 ILE A CA 1
ATOM 2966 C C . ILE A 1 371 ? 21.313 -9.912 -9.165 1.00 96.38 371 ILE A C 1
ATOM 2968 O O . ILE A 1 371 ? 21.579 -8.790 -9.592 1.00 96.38 371 ILE A O 1
ATOM 2972 N N . LYS A 1 372 ? 20.923 -10.111 -7.897 1.00 96.25 372 LYS A N 1
ATOM 2973 C CA . LYS A 1 372 ? 20.766 -9.014 -6.926 1.00 96.25 372 LYS A CA 1
ATOM 2974 C C . LYS A 1 372 ? 22.042 -8.182 -6.811 1.00 96.25 372 LYS A C 1
ATOM 2976 O O . LYS A 1 372 ? 21.973 -6.960 -6.877 1.00 96.25 372 LYS A O 1
ATOM 2981 N N . ASN A 1 373 ? 23.198 -8.833 -6.677 1.00 95.81 373 ASN A N 1
ATOM 2982 C CA . ASN A 1 373 ? 24.481 -8.143 -6.576 1.00 95.81 373 ASN A CA 1
ATOM 2983 C C . ASN A 1 373 ? 24.780 -7.326 -7.844 1.00 95.81 373 ASN A C 1
ATOM 2985 O O . ASN A 1 373 ? 25.123 -6.148 -7.745 1.00 95.81 373 ASN A O 1
ATOM 2989 N N . MET A 1 374 ? 24.560 -7.893 -9.036 1.00 96.69 374 MET A N 1
ATOM 2990 C CA . MET A 1 374 ? 24.750 -7.164 -10.293 1.00 96.69 374 MET A CA 1
ATOM 2991 C C . MET A 1 374 ? 23.876 -5.905 -10.366 1.00 96.69 374 MET A C 1
ATOM 2993 O O . MET A 1 374 ? 24.388 -4.825 -10.652 1.00 96.69 374 MET A O 1
ATOM 2997 N N . ARG A 1 375 ? 22.595 -6.008 -9.995 1.00 96.62 375 ARG A N 1
ATOM 2998 C CA . ARG A 1 375 ? 21.645 -4.881 -9.997 1.00 96.62 375 ARG A CA 1
ATOM 2999 C C . ARG A 1 375 ? 21.993 -3.763 -9.016 1.00 96.62 375 ARG A C 1
ATOM 3001 O O . ARG A 1 375 ? 21.573 -2.621 -9.196 1.00 96.62 375 ARG A O 1
ATOM 3008 N N . THR A 1 376 ? 22.760 -4.062 -7.966 1.00 95.56 376 THR A N 1
ATOM 3009 C CA . THR A 1 376 ? 23.223 -3.022 -7.034 1.00 95.56 376 THR A CA 1
ATOM 3010 C C . THR A 1 376 ? 24.336 -2.148 -7.612 1.00 95.56 376 THR A C 1
ATOM 3012 O O . THR A 1 376 ? 24.557 -1.052 -7.098 1.00 95.56 376 THR A O 1
ATOM 3015 N N . ARG A 1 377 ? 25.012 -2.582 -8.686 1.00 95.75 377 ARG A N 1
ATOM 3016 C CA . ARG A 1 377 ? 26.137 -1.848 -9.278 1.00 95.75 377 ARG A CA 1
ATOM 3017 C C . ARG A 1 377 ? 25.665 -0.568 -9.986 1.00 95.75 377 ARG A C 1
ATOM 3019 O O . ARG A 1 377 ? 24.798 -0.656 -10.853 1.00 95.75 377 ARG A O 1
ATOM 3026 N N . PRO A 1 378 ? 26.268 0.606 -9.716 1.00 93.88 378 PRO A N 1
ATOM 3027 C CA . PRO A 1 378 ? 25.858 1.870 -10.339 1.00 93.88 378 PRO A CA 1
ATOM 3028 C C . PRO A 1 378 ? 25.947 1.875 -11.871 1.00 93.88 378 PRO A C 1
ATOM 3030 O O . PRO A 1 378 ? 25.095 2.450 -12.540 1.00 93.88 378 PRO A O 1
ATOM 3033 N N . GLU A 1 379 ? 26.960 1.220 -12.441 1.00 95.62 379 GLU A N 1
ATOM 3034 C CA . GLU A 1 379 ? 27.121 1.096 -13.897 1.00 95.62 379 GLU A CA 1
ATOM 3035 C C . GLU A 1 379 ? 25.973 0.335 -14.550 1.00 95.62 379 GLU A C 1
ATOM 3037 O O . GLU A 1 379 ? 25.435 0.793 -15.554 1.00 95.62 379 GLU A O 1
ATOM 3042 N N . TYR A 1 380 ? 25.560 -0.781 -13.946 1.00 97.38 380 TYR A N 1
ATOM 3043 C CA . TYR A 1 380 ? 24.414 -1.553 -14.413 1.00 97.38 380 TYR A CA 1
ATOM 3044 C C . TYR A 1 380 ? 23.150 -0.686 -14.409 1.00 97.38 380 TYR A C 1
ATOM 3046 O O . TYR A 1 380 ? 22.441 -0.612 -15.410 1.00 97.38 380 TYR A O 1
ATOM 3054 N N . LYS A 1 381 ? 22.911 0.047 -13.314 1.00 96.56 381 LYS A N 1
ATOM 3055 C CA . LYS A 1 381 ? 21.741 0.923 -13.199 1.00 96.56 381 LYS A CA 1
ATOM 3056 C C . LYS A 1 381 ? 21.721 2.037 -14.250 1.00 96.56 381 LYS A C 1
ATOM 3058 O O . LYS A 1 381 ? 20.673 2.306 -14.829 1.00 96.56 381 LYS A O 1
ATOM 3063 N N . ARG A 1 382 ? 22.878 2.651 -14.537 1.00 95.12 382 ARG A N 1
ATOM 3064 C CA . ARG A 1 382 ? 23.014 3.647 -15.617 1.00 95.12 382 ARG A CA 1
ATOM 3065 C C . ARG A 1 382 ? 22.642 3.058 -16.977 1.00 95.12 382 ARG A C 1
ATOM 3067 O O . ARG A 1 382 ? 21.878 3.682 -17.704 1.00 95.12 382 ARG A O 1
ATOM 3074 N N . GLN A 1 383 ? 23.112 1.847 -17.282 1.00 97.38 383 GLN A N 1
ATOM 3075 C CA . GLN A 1 383 ? 22.784 1.171 -18.541 1.00 97.38 383 GLN A CA 1
ATOM 3076 C C . GLN A 1 383 ? 21.281 0.866 -18.663 1.00 97.38 383 GLN A C 1
ATOM 3078 O O . GLN A 1 383 ? 20.720 1.024 -19.745 1.00 97.38 383 GLN A O 1
ATOM 3083 N N . VAL A 1 384 ? 20.605 0.484 -17.570 1.00 97.00 384 VAL A N 1
ATOM 3084 C CA . VAL A 1 384 ? 19.139 0.281 -17.563 1.00 97.00 384 VAL A CA 1
ATOM 3085 C C . VAL A 1 384 ? 18.402 1.583 -17.876 1.00 97.00 384 VAL A C 1
ATOM 3087 O O . VAL A 1 384 ? 17.532 1.587 -18.745 1.00 97.00 384 VAL A O 1
ATOM 3090 N N . VAL A 1 385 ? 18.775 2.694 -17.232 1.00 94.88 385 VAL A N 1
ATOM 3091 C CA . VAL A 1 385 ? 18.171 4.016 -17.490 1.00 94.88 385 VAL A CA 1
ATOM 3092 C C . VAL A 1 385 ? 18.391 4.457 -18.934 1.00 94.88 385 VAL A C 1
ATOM 3094 O O . VAL A 1 385 ? 17.444 4.876 -19.594 1.00 94.88 385 VAL A O 1
ATOM 3097 N N . GLU A 1 386 ? 19.608 4.314 -19.456 1.00 95.88 386 GLU A N 1
ATOM 3098 C CA . GLU A 1 386 ? 19.917 4.658 -20.845 1.00 95.88 386 GLU A CA 1
ATOM 3099 C C . GLU A 1 386 ? 19.081 3.826 -21.829 1.00 95.88 386 GLU A C 1
ATOM 3101 O O . GLU A 1 386 ? 18.537 4.347 -22.805 1.00 95.88 386 GLU A O 1
ATOM 3106 N N . ARG A 1 387 ? 18.921 2.525 -21.559 1.00 96.38 387 ARG A N 1
ATOM 3107 C CA . ARG A 1 387 ? 18.117 1.635 -22.403 1.00 96.38 387 ARG A CA 1
ATOM 3108 C C . ARG A 1 387 ? 16.638 2.013 -22.390 1.00 96.38 387 ARG A C 1
ATOM 3110 O O . ARG A 1 387 ? 15.993 1.987 -23.438 1.00 96.38 387 ARG A O 1
ATOM 3117 N N . LEU A 1 388 ? 16.126 2.381 -21.220 1.00 93.94 388 LEU A N 1
ATOM 3118 C CA . LEU A 1 388 ? 14.774 2.894 -21.028 1.00 93.94 388 LEU A CA 1
ATOM 3119 C C . LEU A 1 388 ? 14.549 4.203 -21.796 1.00 93.94 388 LEU A C 1
ATOM 3121 O O . LEU A 1 388 ? 13.562 4.325 -22.522 1.00 93.94 388 LEU A O 1
ATOM 3125 N N . GLN A 1 389 ? 15.502 5.132 -21.721 1.00 91.44 389 GLN A N 1
ATOM 3126 C CA . GLN A 1 389 ? 15.447 6.406 -22.432 1.00 91.44 389 GLN A CA 1
ATOM 3127 C C . GLN A 1 389 ? 15.439 6.224 -23.960 1.00 91.44 389 GLN A C 1
ATOM 3129 O O . GLN A 1 389 ? 14.543 6.735 -24.635 1.00 91.44 389 GLN A O 1
ATOM 3134 N N . ARG A 1 390 ? 16.349 5.406 -24.510 1.00 93.62 390 ARG A N 1
ATOM 3135 C CA . ARG A 1 390 ? 16.361 5.095 -25.954 1.00 93.62 390 ARG A CA 1
ATOM 3136 C C . ARG A 1 390 ? 15.042 4.475 -26.420 1.00 93.62 390 ARG A C 1
ATOM 3138 O O . ARG A 1 390 ? 14.571 4.747 -27.520 1.00 93.62 390 ARG A O 1
ATOM 3145 N N . ARG A 1 391 ? 14.421 3.630 -25.588 1.00 89.81 391 ARG A N 1
ATOM 3146 C CA . ARG A 1 391 ? 13.125 3.020 -25.916 1.00 89.81 391 ARG A CA 1
ATOM 3147 C C . ARG A 1 391 ? 12.003 4.056 -25.955 1.00 89.81 391 ARG A C 1
ATOM 3149 O O . ARG A 1 391 ? 11.145 3.958 -26.825 1.00 89.81 391 ARG A O 1
ATOM 3156 N N . THR A 1 392 ? 12.008 5.040 -25.056 1.00 85.00 392 THR A N 1
ATOM 3157 C CA . THR A 1 392 ? 11.032 6.141 -25.098 1.00 85.00 392 THR A CA 1
ATOM 3158 C C . THR A 1 392 ? 11.213 7.049 -26.309 1.00 85.00 392 THR A C 1
ATOM 3160 O O . THR A 1 392 ? 10.220 7.405 -26.939 1.00 85.00 392 THR A O 1
ATOM 3163 N N . GLU A 1 393 ? 12.460 7.347 -26.681 1.00 89.44 393 GLU A N 1
ATOM 3164 C CA . GLU A 1 393 ? 12.793 8.140 -27.872 1.00 89.44 393 GLU A CA 1
ATOM 3165 C C . GLU A 1 393 ? 12.316 7.436 -29.152 1.00 89.44 393 GLU A C 1
ATOM 3167 O O . GLU A 1 393 ? 11.624 8.037 -29.972 1.00 89.44 393 GLU A O 1
ATOM 3172 N N . ASN A 1 394 ? 12.568 6.128 -29.276 1.00 89.44 394 ASN A N 1
ATOM 3173 C CA . ASN A 1 394 ? 12.125 5.330 -30.427 1.00 89.44 394 ASN A CA 1
ATOM 3174 C C . ASN A 1 394 ? 10.600 5.258 -30.587 1.00 89.44 394 ASN A C 1
ATOM 3176 O O . ASN A 1 394 ? 10.110 5.003 -31.684 1.00 89.44 394 ASN A O 1
ATOM 3180 N N . LEU A 1 395 ? 9.838 5.454 -29.510 1.00 84.00 395 LEU A N 1
ATOM 3181 C CA . LEU A 1 395 ? 8.376 5.472 -29.560 1.00 84.00 395 LEU A CA 1
ATOM 3182 C C . LEU A 1 395 ? 7.812 6.841 -29.961 1.00 84.00 395 LEU A C 1
ATOM 3184 O O . LEU A 1 395 ? 6.595 7.018 -29.945 1.00 84.00 395 LEU A O 1
ATOM 3188 N N . GLY A 1 396 ? 8.672 7.816 -30.274 1.00 82.69 396 GLY A N 1
ATOM 3189 C CA . GLY A 1 396 ? 8.252 9.186 -30.561 1.00 82.69 396 GLY A CA 1
ATOM 3190 C C . GLY A 1 396 ? 7.611 9.870 -29.353 1.00 82.69 396 GLY A C 1
ATOM 3191 O O . GLY A 1 396 ? 6.962 10.904 -29.499 1.00 82.69 396 GLY A O 1
ATOM 3192 N N . ILE A 1 397 ? 7.782 9.310 -28.148 1.00 73.19 397 ILE A N 1
ATOM 3193 C CA . ILE A 1 397 ? 7.363 9.942 -26.900 1.00 73.19 397 ILE A CA 1
ATOM 3194 C C . ILE A 1 397 ? 8.468 10.937 -26.556 1.00 73.19 397 ILE A C 1
ATOM 3196 O O . ILE A 1 397 ? 9.297 10.711 -25.675 1.00 73.19 397 ILE A O 1
ATOM 3200 N N . ASN A 1 398 ? 8.524 12.033 -27.313 1.00 62.06 398 ASN A N 1
ATOM 3201 C CA . ASN A 1 398 ? 9.379 13.153 -26.969 1.00 62.06 398 ASN A CA 1
ATOM 3202 C C . ASN A 1 398 ? 8.918 13.666 -25.606 1.00 62.06 398 ASN A C 1
ATOM 3204 O O . ASN A 1 398 ? 7.872 14.304 -25.495 1.00 62.06 398 ASN A O 1
ATOM 3208 N N . ASN A 1 399 ? 9.729 13.430 -24.573 1.00 56.09 399 ASN A N 1
ATOM 3209 C CA . ASN A 1 399 ? 9.507 13.947 -23.219 1.00 56.09 399 ASN A CA 1
ATOM 3210 C C . ASN A 1 399 ? 9.433 15.495 -23.164 1.00 56.09 399 ASN A C 1
ATOM 3212 O O . ASN A 1 399 ? 9.195 16.047 -22.094 1.00 56.09 399 ASN A O 1
ATOM 3216 N N . GLY A 1 400 ? 9.621 16.191 -24.297 1.00 47.41 400 GLY A N 1
ATOM 3217 C CA . GLY A 1 400 ? 9.579 17.647 -24.432 1.00 47.41 400 GLY A CA 1
ATOM 3218 C C . GLY A 1 400 ? 8.557 18.233 -25.422 1.00 47.41 400 GLY A C 1
ATOM 3219 O O . GLY A 1 400 ? 8.552 19.448 -25.568 1.00 47.41 400 GLY A O 1
ATOM 3220 N N . THR A 1 401 ? 7.688 17.459 -26.094 1.00 40.16 401 THR A N 1
ATOM 3221 C CA . THR A 1 401 ? 6.804 18.013 -27.159 1.00 40.16 401 THR A CA 1
ATOM 3222 C C . THR A 1 401 ? 5.312 17.766 -26.912 1.00 40.16 401 THR A C 1
ATOM 3224 O O . THR A 1 401 ? 4.586 17.263 -27.762 1.00 40.16 401 THR A O 1
ATOM 3227 N N . LEU A 1 402 ? 4.840 18.170 -25.732 1.00 39.12 402 LEU A N 1
ATOM 3228 C CA . LEU A 1 402 ? 3.426 18.496 -25.477 1.00 39.12 402 LEU A CA 1
ATOM 3229 C C . LEU A 1 402 ? 3.249 20.007 -25.221 1.00 39.12 402 LEU A C 1
ATOM 3231 O O . LEU A 1 402 ? 2.360 20.424 -24.487 1.00 39.12 402 LEU A O 1
ATOM 3235 N N . ILE A 1 403 ? 4.094 20.838 -25.843 1.00 40.06 403 ILE A N 1
ATOM 3236 C CA . ILE A 1 403 ? 3.776 22.241 -26.127 1.00 40.06 403 ILE A CA 1
ATOM 3237 C C . ILE A 1 403 ? 3.494 22.280 -27.623 1.00 40.06 403 ILE A C 1
ATOM 3239 O O . ILE A 1 403 ? 4.405 22.184 -28.440 1.00 40.06 403 ILE A O 1
ATOM 3243 N N . GLY A 1 404 ? 2.212 22.299 -27.977 1.00 38.19 404 GLY A N 1
ATOM 3244 C CA . GLY A 1 404 ? 1.802 22.432 -29.364 1.00 38.19 404 GLY A CA 1
ATOM 3245 C C . GLY A 1 404 ? 2.224 23.796 -29.895 1.00 38.19 404 GLY A C 1
ATOM 3246 O O . GLY A 1 404 ? 1.719 24.818 -29.430 1.00 38.19 404 GLY A O 1
ATOM 3247 N N . GLU A 1 405 ? 3.080 23.812 -30.914 1.00 38.47 405 GLU A N 1
ATOM 3248 C CA . GLU A 1 405 ? 3.026 24.865 -31.923 1.00 38.47 405 GLU A CA 1
ATOM 3249 C C . GLU A 1 405 ? 1.644 24.790 -32.571 1.00 38.47 405 GLU A C 1
ATOM 3251 O O . GLU A 1 405 ? 1.368 24.026 -33.496 1.00 38.47 405 GLU A O 1
ATOM 3256 N N . ARG A 1 406 ? 0.720 25.561 -32.005 1.00 37.97 406 ARG A N 1
ATOM 3257 C CA . ARG A 1 406 ? -0.540 25.893 -32.644 1.00 37.97 406 ARG A CA 1
ATOM 3258 C C . ARG A 1 406 ? -0.165 26.767 -33.836 1.00 37.97 406 ARG A C 1
ATOM 3260 O O . ARG A 1 406 ? 0.296 27.889 -33.639 1.00 37.97 406 ARG A O 1
ATOM 3267 N N . SER A 1 407 ? -0.339 26.257 -35.055 1.00 39.62 407 SER A N 1
ATOM 3268 C CA . SER A 1 407 ? -0.319 27.084 -36.261 1.00 39.62 407 SER A CA 1
ATOM 3269 C C . SER A 1 407 ? -1.176 28.321 -36.003 1.00 39.62 407 SER A C 1
ATOM 3271 O O . SER A 1 407 ? -2.342 28.196 -35.615 1.00 39.62 407 SER A O 1
ATOM 3273 N N . GLN A 1 408 ? -0.579 29.507 -36.127 1.00 42.69 408 GLN A N 1
ATOM 3274 C CA . GLN A 1 408 ? -1.311 30.753 -35.949 1.00 42.69 408 GLN A CA 1
ATOM 3275 C C . GLN A 1 408 ? -2.509 30.770 -36.912 1.00 42.69 408 GLN A C 1
ATOM 3277 O O . GLN A 1 408 ? -2.342 30.439 -38.089 1.00 42.69 408 GLN A O 1
ATOM 3282 N N . PRO A 1 409 ? -3.719 31.130 -36.450 1.00 41.78 409 PRO A N 1
ATOM 3283 C CA . PRO A 1 409 ? -4.804 31.420 -37.372 1.00 41.78 409 PRO A CA 1
ATOM 3284 C C . PRO A 1 409 ? -4.404 32.633 -38.229 1.00 41.78 409 PRO A C 1
ATOM 3286 O O . PRO A 1 409 ? -3.744 33.538 -37.709 1.00 41.78 409 PRO A O 1
ATOM 3289 N N . PRO A 1 410 ? -4.783 32.673 -39.520 1.00 40.31 410 PRO A N 1
ATOM 3290 C CA . PRO A 1 410 ? -4.470 33.803 -40.384 1.00 40.31 410 PRO A CA 1
ATOM 3291 C C . PRO A 1 410 ? -5.004 35.084 -39.744 1.00 40.31 410 PRO A C 1
ATOM 3293 O O . PRO A 1 410 ? -6.182 35.194 -39.405 1.00 40.31 410 PRO A O 1
ATOM 3296 N N . SER A 1 411 ? -4.106 36.041 -39.539 1.00 48.44 411 SER A N 1
ATOM 3297 C CA . SER A 1 411 ? -4.335 37.293 -38.820 1.00 48.44 411 SER A CA 1
ATOM 3298 C C . SER A 1 411 ? -5.126 38.331 -39.621 1.00 48.44 411 SER A C 1
ATOM 3300 O O . SER A 1 411 ? -5.153 39.496 -39.231 1.00 48.44 411 SER A O 1
ATOM 3302 N N . ASN A 1 412 ? -5.791 37.942 -40.715 1.00 51.41 412 ASN A N 1
ATOM 3303 C CA . ASN A 1 412 ? -6.489 38.888 -41.574 1.00 51.41 412 ASN A CA 1
ATOM 3304 C C . ASN A 1 412 ? -8.014 38.799 -41.408 1.00 51.41 412 ASN A C 1
ATOM 3306 O O . ASN A 1 412 ? -8.655 37.814 -41.770 1.00 51.41 412 ASN A O 1
ATOM 3310 N N . ILE A 1 413 ? -8.589 39.847 -40.815 1.00 51.84 413 ILE A N 1
ATOM 3311 C CA . ILE A 1 413 ? -10.021 39.983 -40.505 1.00 51.84 413 ILE A CA 1
ATOM 3312 C C . ILE A 1 413 ? -10.867 40.210 -41.776 1.00 51.84 413 ILE A C 1
ATOM 3314 O O . ILE A 1 413 ? -12.078 39.990 -41.750 1.00 51.84 413 ILE A O 1
ATOM 3318 N N . GLU A 1 414 ? -10.255 40.564 -42.909 1.00 53.44 414 GLU A N 1
ATOM 3319 C CA . GLU A 1 414 ? -10.983 40.879 -44.148 1.00 53.44 414 GLU A CA 1
ATOM 3320 C C . GLU A 1 414 ? -11.569 39.651 -44.871 1.00 53.44 414 GLU A C 1
ATOM 3322 O O . GLU A 1 414 ? -12.638 39.754 -45.475 1.00 53.44 414 GLU A O 1
ATOM 3327 N N . ASP A 1 415 ? -10.993 38.455 -44.712 1.00 51.06 415 ASP A N 1
ATOM 3328 C CA . ASP A 1 415 ? -11.476 37.259 -45.426 1.00 51.06 415 ASP A CA 1
ATOM 3329 C C . ASP A 1 415 ? -12.751 36.644 -44.821 1.00 51.06 415 ASP A C 1
ATOM 3331 O O . ASP A 1 415 ? -13.469 35.883 -45.476 1.00 51.06 415 ASP A O 1
ATOM 3335 N N . ARG A 1 416 ? -13.107 37.009 -43.581 1.00 49.62 416 ARG A N 1
ATOM 3336 C CA . ARG A 1 416 ? -14.343 36.529 -42.937 1.00 49.62 416 ARG A CA 1
ATOM 3337 C C . ARG A 1 416 ? -15.607 37.220 -43.452 1.00 49.62 416 ARG A C 1
ATOM 3339 O O . ARG A 1 416 ? -16.676 36.614 -43.390 1.00 49.62 416 ARG A O 1
ATOM 3346 N N . ASN A 1 417 ? -15.500 38.430 -44.002 1.00 50.44 417 ASN A N 1
ATOM 3347 C CA . ASN A 1 417 ? -16.668 39.176 -44.480 1.00 50.44 417 ASN A CA 1
ATOM 3348 C C . ASN A 1 417 ? -17.091 38.785 -45.907 1.00 50.44 417 ASN A C 1
ATOM 3350 O O . ASN A 1 417 ? -18.281 38.840 -46.220 1.00 50.44 417 ASN A O 1
ATOM 3354 N N . ASN A 1 418 ? -16.179 38.265 -46.736 1.00 48.88 418 ASN A N 1
ATOM 3355 C CA . ASN A 1 418 ? -16.528 37.768 -48.074 1.00 48.88 418 ASN A CA 1
ATOM 3356 C C . ASN A 1 418 ? -17.214 36.389 -48.055 1.00 48.88 418 ASN A C 1
ATOM 3358 O O . ASN A 1 418 ? -18.062 36.109 -48.902 1.00 48.88 418 ASN A O 1
ATOM 3362 N N . ALA A 1 419 ? -16.947 35.549 -47.048 1.00 44.69 419 ALA A N 1
ATOM 3363 C CA . ALA A 1 419 ? -17.582 34.231 -46.925 1.00 44.69 419 ALA A CA 1
ATOM 3364 C C . ALA A 1 419 ? -19.066 34.289 -46.496 1.00 44.69 419 ALA A C 1
ATOM 3366 O O . ALA A 1 419 ? -19.807 33.323 -46.688 1.00 44.69 419 ALA A O 1
ATOM 3367 N N . VAL A 1 420 ? -19.525 35.417 -45.940 1.00 48.03 420 VAL A N 1
ATOM 3368 C CA . VAL A 1 420 ? -20.927 35.610 -45.518 1.00 48.03 420 VAL A CA 1
ATOM 3369 C C . VAL A 1 420 ? -21.788 36.221 -46.634 1.00 48.03 420 VAL A C 1
ATOM 3371 O O . VAL A 1 420 ? -22.991 35.963 -46.681 1.00 48.03 420 VAL A O 1
ATOM 3374 N N . ALA A 1 421 ? -21.191 36.942 -47.589 1.00 48.22 421 ALA A N 1
ATOM 3375 C CA . ALA A 1 421 ? -21.915 37.550 -48.709 1.00 48.22 421 ALA A CA 1
ATOM 3376 C C . ALA A 1 421 ? -22.367 36.535 -49.782 1.00 48.22 421 ALA A C 1
ATOM 3378 O O . ALA A 1 421 ? -23.390 36.745 -50.429 1.00 48.22 421 ALA A O 1
ATOM 3379 N N . ILE A 1 422 ? -21.686 35.392 -49.923 1.00 47.53 422 ILE A N 1
ATOM 3380 C CA . ILE A 1 422 ? -22.013 34.380 -50.949 1.00 47.53 422 ILE A CA 1
ATOM 3381 C C . ILE A 1 422 ? -23.230 33.511 -50.557 1.00 47.53 422 ILE A C 1
ATOM 3383 O O . ILE A 1 422 ? -23.877 32.920 -51.414 1.00 47.53 422 ILE A O 1
ATOM 3387 N N . LYS A 1 423 ? -23.630 33.477 -49.276 1.00 46.28 423 LYS A N 1
ATOM 3388 C CA . LYS A 1 423 ? -24.770 32.659 -48.805 1.00 46.28 423 LYS A CA 1
ATOM 3389 C C . LYS A 1 423 ? -26.136 33.358 -48.810 1.00 46.28 423 LYS A C 1
ATOM 3391 O O . LYS A 1 423 ? -27.125 32.717 -48.470 1.00 46.28 423 LYS A O 1
ATOM 3396 N N . LYS A 1 424 ? -26.222 34.640 -49.187 1.00 48.41 424 LYS A N 1
ATOM 3397 C CA . LYS A 1 424 ? -27.494 35.397 -49.224 1.00 48.41 424 LYS A CA 1
ATOM 3398 C C . LYS A 1 424 ? -28.006 35.751 -50.626 1.00 48.41 424 LYS A C 1
ATOM 3400 O O . LYS A 1 424 ? -29.047 36.388 -50.728 1.00 48.41 424 LYS A O 1
ATOM 3405 N N . GLY A 1 425 ? -27.333 35.319 -51.690 1.00 47.91 425 GLY A N 1
ATOM 3406 C CA . GLY A 1 425 ? -27.749 35.579 -53.071 1.00 47.91 425 GLY A CA 1
ATOM 3407 C C . GLY A 1 425 ? -27.946 34.297 -53.868 1.00 47.91 425 GLY A C 1
ATOM 3408 O O . GLY A 1 425 ? -27.166 34.044 -54.772 1.00 47.91 425 GLY A O 1
ATOM 3409 N N . LEU A 1 426 ? -28.929 33.471 -53.502 1.00 45.41 426 LEU A N 1
ATOM 3410 C CA . LEU A 1 426 ? -29.407 32.338 -54.313 1.00 45.41 426 LEU A CA 1
ATOM 3411 C C . LEU A 1 426 ? -30.809 31.913 -53.844 1.00 45.41 426 LEU A C 1
ATOM 3413 O O . LEU A 1 426 ? -31.045 30.783 -53.434 1.00 45.41 426 LEU A O 1
ATOM 3417 N N . VAL A 1 427 ? -31.734 32.873 -53.861 1.00 50.75 427 VAL A N 1
ATOM 3418 C CA . VAL A 1 427 ? -33.170 32.626 -54.048 1.00 50.75 427 VAL A CA 1
ATOM 3419 C C . VAL A 1 427 ? -33.680 33.743 -54.954 1.00 50.75 427 VAL A C 1
ATOM 3421 O O . VAL A 1 427 ? -34.006 34.831 -54.483 1.00 50.75 427 VAL A O 1
ATOM 3424 N N . ASN A 1 428 ? -33.603 33.488 -56.257 1.00 43.50 428 ASN A N 1
ATOM 3425 C CA . ASN A 1 428 ? -34.555 33.884 -57.296 1.00 43.50 428 ASN A CA 1
ATOM 3426 C C . ASN A 1 428 ? -34.196 33.139 -58.578 1.00 43.50 428 ASN A C 1
ATOM 3428 O O . ASN A 1 428 ? -33.001 33.181 -58.949 1.00 43.50 428 ASN A O 1
#

=== Feature glossary ===
Key to the feature types in this record:

pLDDT. pLDDT is the predicted lDDT-Cα score: AlphaFold's confidence that the local environment of each residue (all inter-atomic distances within 15 Å) is correctly placed. It is a per-residue number between 0 and 100, with higher meaning more reliable.

Radius of gyration, Cα contacts, bounding box. The geometric summary reports three shape descriptors. Rg (radius of gyration) measures how spread out the Cα atoms are about their centre of mass; compact globular proteins have small Rg, elongated or unfolded ones large. Cα contacts (<8 Å, |i−j|>4) count long-range residue pairs in spatial proximity — high for tightly packed folds, near zero for rods or random coil. The bounding-box extents give the protein's footprint along x, y, z in Å.

Backbone torsions (φ/ψ). Backbone dihedral angles. Every residue except chain termini has a φ (preceding-C → N → Cα → C) and a ψ (N → Cα → C → next-N). They are reported in degrees following the IUPAC sign convention. Secondary structure is essentially a statement about which (φ, ψ) basin each residue occupies.

Contact-map, Ramachandran, and PAE plots. Plot images: a contact map (which residues are close in 3D, as an N×N binary image), a Ramachandran scatter (backbone torsion angles, revealing secondary-structure composition at a glance), and — for AlphaFold structures — a PAE heatmap (pairwise prediction confidence).

Predicted aligned error. Predicted Aligned Error (PAE) is an AlphaFold confidence matrix: entry (i, j) is the expected error in the position of residue j, in ångströms, when the prediction is superimposed on the true structure at residue i. Low PAE within a block of residues means that block is internally rigid and well-predicted; high PAE between two blocks means their relative placement is uncertain even if each block individually is confident.

Secondary structure (3-state, P-SEA). Three-state secondary structure (P-SEA) collapses the eight DSSP classes into helix (a), strand (b), and coil (c). P-SEA assigns these from Cα geometry alone — distances and angles — without requiring backbone oxygens, so it works on any Cα trace.

Solvent-accessible surface area. Solvent-accessible surface area (SASA) is the area in Å² traced out by the centre of a 1.4 Å probe sphere (a water molecule) rolled over the protein's van der Waals surface (Shrake–Rupley / Lee–Richards construction). Buried residues have near-zero SASA; fully exposed residues can exceed 200 Å². The total SASA scales roughly with the number of surface residues.

Foldseek 3Di. The Foldseek 3Di string encodes local tertiary geometry as a 20-letter alphabet — one character per residue — derived from the relative positions of nearby Cα atoms. Unlike the amino-acid sequence, 3Di is a direct function of the 3D structure, so two proteins with the same fold have similar 3Di strings even at low sequence identity.

B-factor. For experimental (PDB) structures, the B-factor (temperature factor) quantifies the positional spread of each atom in the crystal — a combination of thermal vibration and static disorder — in units of Å². High B-factors mark flexible loops or poorly resolved regions; low B-factors mark the rigid, well-ordered core.

mmCIF coordinates. The mmCIF block holds the 3D Cartesian coordinates of each backbone atom (N, Cα, C, O) in ångströms. mmCIF is the PDB's canonical archive format — a tagged-loop text representation of the atomic model.

InterPro / GO / CATH / organism. Functional annotations link the protein to curated databases. InterPro entries identify conserved domains and families by matching the sequence against member-database signatures (Pfam, PROSITE, CDD, …). Gene Ontology (GO) terms describe molecular function, biological process, and cellular component in a controlled vocabulary. CATH places the structure in a hierarchical fold classification (Class/Architecture/Topology/Homologous-superfamily). The organism is the source species.

Rendered structure images. Structure images are PyMOL renders from six orthogonal camera directions. Cartoon representation draws helices as coils and strands as arrows; sticks shows the backbone as bonds; surface shows the solvent-excluded envelope. Rainbow coloring maps sequence position to hue (blue→red, N→C); chain coloring assigns a distinct color per polypeptide.

Sequence. This is the polypeptide sequence — one letter per residue, N-terminus first. Length ranges from a few dozen residues for small domains to over a thousand for large multi-domain proteins.

Secondary structure (8-state, DSSP). The SS8 string is DSSP's per-residue secondary-structure call. α-helix (H) means an i→i+4 H-bond ladder; β-strand (E) means the residue participates in a β-sheet; 3₁₀ (G) and π (I) are tighter and wider helices; T/S are turns/bends; '-' is loop.

Nearest PDB structures. Structural nearest neighbors (via Foldseek easy-search vs the PDB). Reported per hit: target PDB id, E-value, and alignment TM-score. A TM-score above ~0.5 is the conventional threshold for 'same fold'.